Protein AF-0000000072262956 (afdb_homodimer)

Organism: Brucella abortus (strain 2308) (NCBI:txid359391)

pLDDT: mean 89.91, std 13.5, range [36.88, 98.94]

Foldseek 3Di:
DQAQEKEKEWEDDLQDLLQLLLLLQQVVLVVVVVSHHYQYHYAYADPDQPADLAFDFPVVVCCVPPNPDCPVVVVVVVSCVSCVVRPDHFDPVLAGGDHNCLLVVVLLVVLVVADGCSSVQLSNLSNCCCGVVNHHNSDQVSSLVSCVVSPHDSVVSSVVSVDCPCSVVNVVRNVVVPPPPLPADGWIQMRVQDIDHTSDGSVVSNVVNVCSSPDDPPPDDDDD/DQAQEKEKEWED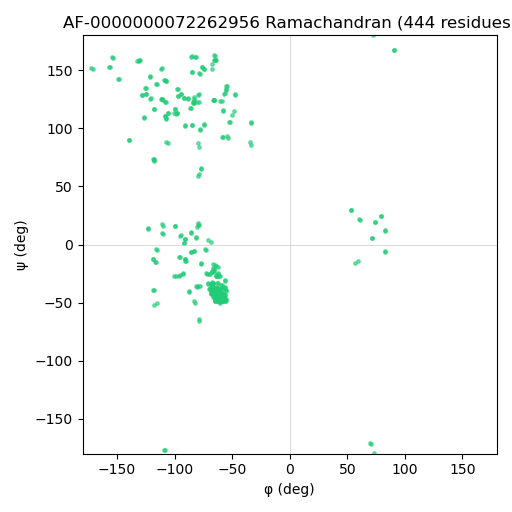DLQDLQQLLLLLQQVVLVVVRVSHHYHYHYAYADPDQPADLAFDFPVVVCCVPPNPDCPVVVVVVVSCVSCVVRPDHFDVVLAGGDHNCLLVVVLLVVLVVADGCSSVQLSNLSNCCCGVVNHHNSDQVSSLVSCVVSPHDSVVSSVVSVDCPCSVVNVVRNVVVPPPPLPADGWIQMRVQDIDHTSDGSVVSNVVNVCSSPDDPPPDDDDD

Structure (mmCIF, N/CA/C/O backbone):
data_AF-0000000072262956-model_v1
#
loop_
_entity.id
_entity.type
_entity.pdbx_description
1 polymer 'DSBA oxidoreductase'
#
loop_
_atom_site.group_PDB
_atom_site.id
_atom_site.type_symbol
_atom_site.label_atom_id
_atom_site.label_alt_id
_atom_site.label_comp_id
_atom_site.label_asym_id
_atom_site.label_entity_id
_atom_site.label_seq_id
_atom_site.pdbx_PDB_ins_code
_atom_site.Cartn_x
_atom_site.Cartn_y
_atom_site.Cartn_z
_atom_site.occupancy
_atom_site.B_iso_or_equiv
_atom_site.auth_seq_id
_atom_site.auth_comp_id
_atom_site.auth_asym_id
_atom_site.auth_atom_id
_atom_site.pdbx_PDB_model_num
ATOM 1 N N . MET A 1 1 ? 22.938 1.617 23.469 1 37.75 1 MET A N 1
ATOM 2 C CA . MET A 1 1 ? 22.297 0.592 22.641 1 37.75 1 MET A CA 1
ATOM 3 C C . MET A 1 1 ? 21.844 1.165 21.312 1 37.75 1 MET A C 1
ATOM 5 O O . MET A 1 1 ? 21.203 2.215 21.25 1 37.75 1 MET A O 1
ATOM 9 N N . THR A 1 2 ? 22.578 1.12 20.312 1 51.97 2 THR A N 1
ATOM 10 C CA . THR A 1 2 ? 22.516 1.853 19.047 1 51.97 2 THR A CA 1
ATOM 11 C C . THR A 1 2 ? 21.125 1.696 18.406 1 51.97 2 THR A C 1
ATOM 13 O O . THR A 1 2 ? 20.672 0.576 18.188 1 51.97 2 THR A O 1
ATOM 16 N N . GLY A 1 3 ? 20.141 2.572 18.641 1 66.06 3 GLY A N 1
ATOM 17 C CA . GLY A 1 3 ? 18.734 2.527 18.266 1 66.06 3 GLY A CA 1
ATOM 18 C C . GLY A 1 3 ? 18.516 2.152 16.812 1 66.06 3 GLY A C 1
ATOM 19 O O . GLY A 1 3 ? 19.391 2.381 15.969 1 66.06 3 GLY A O 1
ATOM 20 N N . LYS A 1 4 ? 17.656 1.151 16.484 1 83.88 4 LYS A N 1
ATOM 21 C CA . LYS A 1 4 ? 17.297 0.758 15.117 1 83.88 4 LYS A CA 1
ATOM 22 C C . LYS A 1 4 ? 16.703 1.932 14.344 1 83.88 4 LYS A C 1
ATOM 24 O O . LYS A 1 4 ? 15.812 2.617 14.836 1 83.88 4 LYS A O 1
ATOM 29 N N . LYS A 1 5 ? 17.453 2.316 13.312 1 90.81 5 LYS A N 1
ATOM 30 C CA . LYS A 1 5 ? 16.969 3.42 12.484 1 90.81 5 LYS A CA 1
ATOM 31 C C . LYS A 1 5 ? 15.984 2.934 11.43 1 90.81 5 LYS A C 1
ATOM 33 O O . LYS A 1 5 ? 16.219 1.926 10.766 1 90.81 5 LYS A O 1
ATOM 38 N N . ILE A 1 6 ? 14.805 3.629 11.445 1 92.38 6 ILE A N 1
ATOM 39 C CA . ILE A 1 6 ? 13.82 3.281 10.422 1 92.38 6 ILE A CA 1
ATOM 40 C C . ILE A 1 6 ? 13.289 4.551 9.766 1 92.38 6 ILE A C 1
ATOM 42 O O . ILE A 1 6 ? 13.438 5.648 10.305 1 92.38 6 ILE A O 1
ATOM 46 N N . THR A 1 7 ? 12.766 4.398 8.578 1 93.44 7 THR A N 1
ATOM 47 C CA . THR A 1 7 ? 12.055 5.473 7.887 1 93.44 7 THR A CA 1
ATOM 48 C C 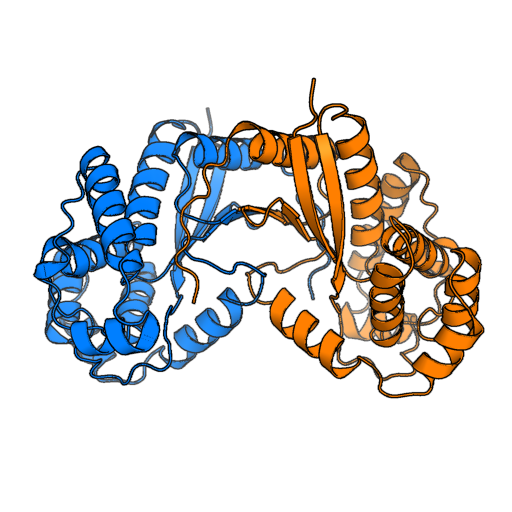. THR A 1 7 ? 10.555 5.211 7.871 1 93.44 7 THR A C 1
ATOM 50 O O . THR A 1 7 ? 10.117 4.07 7.695 1 93.44 7 THR A O 1
ATOM 53 N N . ILE A 1 8 ? 9.812 6.238 8.055 1 93.81 8 ILE A N 1
ATOM 54 C CA . ILE A 1 8 ? 8.359 6.156 7.953 1 93.81 8 ILE A CA 1
ATOM 55 C C . ILE A 1 8 ? 7.848 7.207 6.973 1 93.81 8 ILE A C 1
ATOM 57 O O . ILE A 1 8 ? 7.922 8.406 7.242 1 93.81 8 ILE A O 1
ATOM 61 N N . ASP A 1 9 ? 7.395 6.77 5.852 1 93.12 9 ASP A N 1
ATOM 62 C CA . ASP A 1 9 ? 6.672 7.652 4.945 1 93.12 9 ASP A CA 1
ATOM 63 C C . ASP A 1 9 ? 5.195 7.754 5.332 1 93.12 9 ASP A C 1
ATOM 65 O O . ASP A 1 9 ? 4.512 6.734 5.445 1 93.12 9 ASP A O 1
ATOM 69 N N . VAL A 1 10 ? 4.758 8.914 5.566 1 93.88 10 VAL A N 1
ATOM 70 C CA . VAL A 1 10 ? 3.365 9.148 5.934 1 93.88 10 VAL A CA 1
ATOM 71 C C . VAL A 1 10 ? 2.623 9.797 4.77 1 93.88 10 VAL A C 1
ATOM 73 O O . VAL A 1 10 ? 2.84 10.977 4.469 1 93.88 10 VAL A O 1
ATOM 76 N N . VAL A 1 11 ? 1.771 9.031 4.152 1 91.75 11 VAL A N 1
ATOM 77 C CA . VAL A 1 11 ? 0.912 9.57 3.1 1 91.75 11 VAL A CA 1
ATOM 78 C C . VAL A 1 11 ? -0.321 10.219 3.723 1 91.75 11 VAL A C 1
ATOM 80 O O . VAL A 1 11 ? -1.065 9.578 4.461 1 91.75 11 VAL A O 1
ATOM 83 N N . SER A 1 12 ? -0.474 11.461 3.426 1 93.56 12 SER A N 1
ATOM 84 C CA . SER A 1 12 ? -1.473 12.211 4.18 1 93.56 12 SER A CA 1
ATOM 85 C C . SER A 1 12 ? -1.956 13.422 3.395 1 93.56 12 SER A C 1
ATOM 87 O O . SER A 1 12 ? -1.268 13.898 2.488 1 93.56 12 SER A O 1
ATOM 89 N N . ASP A 1 13 ? -3.172 13.836 3.656 1 95.5 13 ASP A N 1
ATOM 90 C CA . ASP A 1 13 ? -3.695 15.133 3.256 1 95.5 13 ASP A CA 1
ATOM 91 C C . ASP A 1 13 ? -4.016 16 4.477 1 95.5 13 ASP A C 1
ATOM 93 O O . ASP A 1 13 ? -4.609 15.516 5.441 1 95.5 13 ASP A O 1
ATOM 97 N N . VAL A 1 14 ? -3.684 17.25 4.402 1 98.12 14 VAL A N 1
ATOM 98 C CA . VAL A 1 14 ? -3.795 18.109 5.57 1 98.12 14 VAL A CA 1
ATOM 99 C C . VAL A 1 14 ? -5.238 18.578 5.73 1 98.12 14 VAL A C 1
ATOM 101 O O . VAL A 1 14 ? -5.551 19.344 6.648 1 98.12 14 VAL A O 1
ATOM 104 N N . VAL A 1 15 ? -6.184 18.094 4.914 1 97.12 15 VAL A N 1
ATOM 105 C CA . VAL A 1 15 ? -7.602 18.359 5.117 1 97.12 15 VAL A CA 1
ATOM 106 C C . VAL A 1 15 ? -8.32 17.094 5.566 1 97.12 15 VAL A C 1
ATOM 108 O O . VAL A 1 15 ? -9.555 17.047 5.609 1 97.12 15 VAL A O 1
ATOM 111 N N . CYS A 1 16 ? -7.625 16.125 5.855 1 95.88 16 CYS A N 1
ATOM 112 C CA . CYS A 1 16 ? -8.164 14.891 6.414 1 95.88 16 CYS A CA 1
ATOM 113 C C . CYS A 1 16 ? -8.008 14.867 7.93 1 95.88 16 CYS A C 1
ATOM 115 O O . CYS A 1 16 ? -6.902 14.734 8.445 1 95.88 16 CYS A O 1
ATOM 117 N N . PRO A 1 17 ? -9.062 14.914 8.617 1 96.19 17 PRO A N 1
ATOM 118 C CA . PRO A 1 17 ? -8.945 14.984 10.07 1 96.19 17 PRO A CA 1
ATOM 119 C C . PRO A 1 17 ? -8.422 13.688 10.68 1 96.19 17 PRO A C 1
ATOM 121 O O . PRO A 1 17 ? -7.805 13.711 11.75 1 96.19 17 PRO A O 1
ATOM 124 N N . TRP A 1 18 ? -8.625 12.602 10.023 1 94.06 18 TRP A N 1
ATOM 125 C CA . TRP A 1 18 ? -8.055 11.336 10.484 1 94.06 18 TRP A CA 1
ATOM 126 C C . TRP A 1 18 ? -6.531 11.359 10.383 1 94.06 18 TRP A C 1
ATOM 128 O O . TRP A 1 18 ? -5.844 10.742 11.195 1 94.06 18 TRP A O 1
ATOM 138 N N . CYS A 1 19 ? -6.059 12.039 9.414 1 96.5 19 CYS A N 1
ATOM 139 C CA . CYS A 1 19 ? -4.613 12.18 9.266 1 96.5 19 CYS A CA 1
ATOM 140 C C . CYS A 1 19 ? -4.023 12.984 10.422 1 96.5 19 CYS A C 1
ATOM 142 O O . CYS A 1 19 ? -2.914 12.711 10.875 1 96.5 19 CYS A O 1
ATOM 144 N N . PHE A 1 20 ? -4.73 14.016 10.891 1 98.38 20 PHE A N 1
ATOM 145 C CA . PHE A 1 20 ? -4.297 14.758 12.062 1 98.38 20 PHE A CA 1
ATOM 146 C C . PHE A 1 20 ? -4.188 13.844 13.273 1 98.38 20 PHE A C 1
ATOM 148 O O . PHE A 1 20 ? -3.156 13.812 13.953 1 98.38 20 PHE A O 1
ATOM 155 N N . LEU A 1 21 ? -5.254 13.086 13.453 1 97.25 21 LEU A N 1
ATOM 156 C CA . LEU A 1 21 ? -5.246 12.117 14.539 1 97.25 21 LEU A CA 1
ATOM 157 C C . LEU A 1 21 ? -4.113 11.109 14.367 1 97.25 21 LEU A C 1
ATOM 159 O O . LEU A 1 21 ? -3.418 10.781 15.328 1 97.25 21 LEU A O 1
ATOM 163 N N . GLY A 1 22 ? -3.936 10.648 13.125 1 96.94 22 GLY A N 1
ATOM 164 C CA . GLY A 1 22 ? -2.869 9.711 12.82 1 96.94 22 GLY A CA 1
ATOM 165 C C . GLY A 1 22 ? -1.491 10.234 13.172 1 96.94 22 GLY A C 1
ATOM 166 O O . GLY A 1 22 ? -0.644 9.492 13.672 1 96.94 22 GLY A O 1
ATOM 167 N N . ARG A 1 23 ? -1.234 11.492 12.867 1 98.25 23 ARG A N 1
ATOM 168 C CA . ARG A 1 23 ? 0.04 12.109 13.227 1 98.25 23 ARG A CA 1
ATOM 169 C C . ARG A 1 23 ? 0.282 12.023 14.727 1 98.25 23 ARG A C 1
ATOM 171 O O . ARG A 1 23 ? 1.363 11.625 15.172 1 98.25 23 ARG A O 1
ATOM 178 N N . LYS A 1 24 ? -0.729 12.383 15.555 1 98.5 24 LYS A N 1
ATOM 179 C CA . LYS A 1 24 ? -0.593 12.359 17 1 98.5 24 LYS A CA 1
ATOM 180 C C . LYS A 1 24 ? -0.407 10.93 17.516 1 98.5 24 LYS A C 1
ATOM 182 O O . LYS A 1 24 ? 0.382 10.688 18.438 1 98.5 24 LYS A O 1
ATOM 187 N N . ARG A 1 25 ? -1.084 10.039 16.906 1 97.19 25 ARG A N 1
ATOM 188 C CA . ARG A 1 25 ? -0.968 8.641 17.312 1 97.19 25 ARG A CA 1
ATOM 189 C C . ARG A 1 25 ? 0.398 8.078 16.938 1 97.19 25 ARG A C 1
ATOM 191 O O . ARG A 1 25 ? 0.963 7.27 17.688 1 97.19 25 ARG A O 1
ATOM 198 N N . LEU A 1 26 ? 0.895 8.477 15.789 1 97.69 26 LEU A N 1
ATOM 199 C CA . LEU A 1 26 ? 2.256 8.102 15.43 1 97.69 26 LEU A CA 1
ATOM 200 C C . LEU A 1 26 ? 3.258 8.641 16.438 1 97.69 26 LEU A C 1
ATOM 202 O O . LEU A 1 26 ? 4.168 7.918 16.859 1 97.69 26 LEU A O 1
ATOM 206 N N . GLU A 1 27 ? 3.08 9.93 16.828 1 97.88 27 GLU A N 1
ATOM 207 C CA . GLU A 1 27 ? 3.939 10.523 17.844 1 97.88 27 GLU A CA 1
ATOM 208 C C . GLU A 1 27 ? 3.914 9.711 19.125 1 97.88 27 GLU A C 1
ATOM 210 O O . GLU A 1 27 ? 4.965 9.438 19.719 1 97.88 27 GLU A O 1
ATOM 215 N N . ALA A 1 28 ? 2.73 9.352 19.562 1 97.88 28 ALA A N 1
ATOM 216 C CA . ALA A 1 28 ? 2.572 8.555 20.781 1 97.88 28 ALA A CA 1
ATOM 217 C C . ALA A 1 28 ? 3.242 7.191 20.625 1 97.88 28 ALA A C 1
ATOM 219 O O . ALA A 1 28 ? 3.885 6.707 21.562 1 97.88 28 ALA A O 1
ATOM 220 N N . ALA A 1 29 ? 3.035 6.52 19.484 1 97.25 29 ALA A N 1
ATOM 221 C CA . ALA A 1 29 ? 3.658 5.227 19.219 1 97.25 29 ALA A CA 1
ATOM 222 C C . ALA A 1 29 ? 5.176 5.316 19.328 1 97.25 29 ALA A C 1
ATOM 224 O O . ALA A 1 29 ? 5.809 4.496 20 1 97.25 29 ALA A O 1
ATOM 225 N N . LEU A 1 30 ? 5.723 6.309 18.719 1 96.94 30 LEU A N 1
ATOM 226 C CA . LEU A 1 30 ? 7.172 6.469 18.688 1 96.94 30 LEU A CA 1
ATOM 227 C C . LEU A 1 30 ? 7.711 6.766 20.094 1 96.94 30 LEU A C 1
ATOM 229 O O . LEU A 1 30 ? 8.805 6.328 20.438 1 96.94 30 LEU A O 1
ATOM 233 N N . ALA A 1 31 ? 6.969 7.531 20.891 1 97 31 ALA A N 1
ATOM 234 C CA . ALA A 1 31 ? 7.355 7.836 22.266 1 97 31 ALA A CA 1
ATOM 235 C C . ALA A 1 31 ? 7.461 6.566 23.094 1 97 31 ALA A C 1
ATOM 237 O O . ALA A 1 31 ? 8.242 6.504 24.047 1 97 31 ALA A O 1
ATOM 238 N N . SER A 1 32 ? 6.758 5.547 22.766 1 96.56 32 SER A N 1
ATOM 239 C CA . SER A 1 32 ? 6.758 4.289 23.516 1 96.56 32 SER A CA 1
ATOM 240 C C . SER A 1 32 ? 7.895 3.383 23.062 1 96.56 32 SER A C 1
ATOM 242 O O . SER A 1 32 ? 8.102 2.309 23.625 1 96.56 32 SER A O 1
ATOM 244 N N . LEU A 1 33 ? 8.602 3.805 22 1 95.56 33 LEU A N 1
ATOM 245 C CA . LEU A 1 33 ? 9.703 3.027 21.453 1 95.56 33 LEU A CA 1
ATOM 246 C C . LEU A 1 33 ? 11.016 3.799 21.547 1 95.56 33 LEU A C 1
ATOM 248 O O . LEU A 1 33 ? 11.609 4.152 20.531 1 95.56 33 LEU A O 1
ATOM 252 N N . PRO A 1 34 ? 11.586 3.951 22.688 1 92.5 34 PRO A N 1
ATOM 253 C CA . PRO A 1 34 ? 12.766 4.789 22.875 1 92.5 34 PRO A CA 1
ATOM 254 C C . PRO A 1 34 ? 14 4.246 22.156 1 92.5 34 PRO A C 1
ATOM 256 O O . PRO A 1 34 ? 14.938 4.996 21.875 1 92.5 34 PRO A O 1
ATOM 259 N N . ASP A 1 35 ? 13.992 2.984 21.766 1 92.25 35 ASP A N 1
ATOM 260 C CA . ASP A 1 35 ? 15.148 2.367 21.125 1 92.25 35 ASP A CA 1
ATOM 261 C C . ASP A 1 35 ? 15.062 2.496 19.609 1 92.25 35 ASP A C 1
ATOM 263 O O . ASP A 1 35 ? 15.93 1.995 18.875 1 92.25 35 ASP A O 1
ATOM 267 N N . VAL A 1 36 ? 14.023 3.143 19.141 1 93.25 36 VAL A N 1
ATOM 268 C CA . VAL A 1 36 ? 13.836 3.289 17.703 1 93.25 36 VAL A CA 1
ATOM 269 C C . VAL A 1 36 ? 14.016 4.75 17.297 1 93.25 36 VAL A C 1
ATOM 271 O O . VAL A 1 36 ? 13.422 5.645 17.891 1 93.25 36 VAL A O 1
ATOM 274 N N . GLU A 1 37 ? 14.875 4.957 16.391 1 93.38 37 GLU A N 1
ATOM 275 C CA . GLU A 1 37 ? 15.023 6.262 15.758 1 93.38 37 GLU A CA 1
ATOM 276 C C . GLU A 1 37 ? 14.328 6.297 14.406 1 93.38 37 GLU A C 1
ATOM 278 O O . GLU A 1 37 ? 14.773 5.641 13.453 1 93.38 37 GLU A O 1
ATOM 283 N N . ALA A 1 38 ? 13.32 7.066 14.32 1 94.31 38 ALA A N 1
ATOM 284 C CA . ALA A 1 38 ? 12.523 7.082 13.094 1 94.31 38 ALA A CA 1
ATOM 285 C C . ALA A 1 38 ? 12.688 8.406 12.344 1 94.31 38 ALA A C 1
ATOM 287 O O . ALA A 1 38 ? 12.586 9.477 12.945 1 94.31 38 ALA A O 1
ATOM 288 N N . GLU A 1 39 ? 13.062 8.312 11.133 1 95.44 39 GLU A N 1
ATOM 289 C CA . GLU A 1 39 ? 12.953 9.445 10.219 1 95.44 39 GLU A CA 1
ATOM 290 C C . GLU A 1 39 ? 11.57 9.492 9.562 1 95.44 39 GLU A C 1
ATOM 292 O O . GLU A 1 39 ? 11.195 8.586 8.82 1 95.44 39 GLU A O 1
ATOM 297 N N . ILE A 1 40 ? 10.859 10.531 9.82 1 96.94 40 ILE A N 1
ATOM 298 C CA . ILE A 1 40 ? 9.516 10.672 9.281 1 96.94 40 ILE A CA 1
ATOM 299 C C . ILE A 1 40 ? 9.547 11.523 8.016 1 96.94 40 ILE A C 1
ATOM 301 O O . ILE A 1 40 ? 10.109 12.625 8.008 1 96.94 40 ILE A O 1
ATOM 305 N N . ARG A 1 41 ? 8.984 11.023 6.984 1 95.88 41 ARG A N 1
ATOM 306 C CA . ARG A 1 41 ? 8.844 11.742 5.727 1 95.88 41 ARG A CA 1
ATOM 307 C C . ARG A 1 41 ? 7.375 11.875 5.332 1 95.88 41 ARG A C 1
ATOM 309 O O . ARG A 1 41 ? 6.668 10.867 5.219 1 95.88 41 ARG A O 1
ATOM 316 N N . TRP A 1 42 ? 6.973 13.016 5.117 1 96 42 TRP A N 1
ATOM 317 C CA . TRP A 1 42 ? 5.586 13.242 4.727 1 96 42 TRP A CA 1
ATOM 318 C C . TRP A 1 42 ? 5.438 13.234 3.211 1 96 42 TRP A C 1
ATOM 320 O O . TRP A 1 42 ? 6.168 13.93 2.504 1 96 42 TRP A O 1
ATOM 330 N N . ARG A 1 43 ? 4.527 12.398 2.76 1 93.75 43 ARG A N 1
ATOM 331 C CA . ARG A 1 43 ? 4.223 12.25 1.341 1 93.75 43 ARG A CA 1
ATOM 332 C C . ARG A 1 43 ? 2.854 12.844 1.015 1 93.75 43 ARG A C 1
ATOM 334 O O . ARG A 1 43 ? 1.898 12.664 1.772 1 93.75 43 ARG A O 1
ATOM 341 N N . PRO A 1 44 ? 2.754 13.492 -0.138 1 93.94 44 PRO A N 1
ATOM 342 C CA . PRO A 1 44 ? 1.511 14.203 -0.449 1 93.94 44 PRO A CA 1
ATOM 343 C C . PRO A 1 44 ? 0.401 13.266 -0.928 1 93.94 44 PRO A C 1
ATOM 345 O O . PRO A 1 44 ? 0.676 12.266 -1.592 1 93.94 44 PRO A O 1
ATOM 348 N N . PHE A 1 45 ? -0.762 13.633 -0.604 1 91.69 45 PHE A N 1
ATOM 349 C CA . PHE A 1 45 ? -2.018 13.055 -1.075 1 91.69 45 PHE A CA 1
ATOM 350 C C . PHE A 1 45 ? -3.109 14.117 -1.132 1 91.69 45 PHE A C 1
ATOM 352 O O . PHE A 1 45 ? -3.168 15 -0.276 1 91.69 45 PHE A O 1
ATOM 359 N N . GLN A 1 46 ? -3.926 13.992 -2.158 1 92.69 46 GLN A N 1
ATOM 360 C CA . GLN A 1 46 ? -5.109 14.844 -2.201 1 92.69 46 GLN A CA 1
ATOM 361 C C . GLN A 1 46 ? -6.387 14.016 -2.172 1 92.69 46 GLN A C 1
ATOM 363 O O . GLN A 1 46 ? -6.66 13.242 -3.096 1 92.69 46 GLN A O 1
ATOM 368 N N . LEU A 1 47 ? -7.129 14.211 -1.144 1 90.38 47 LEU A N 1
ATOM 369 C CA . LEU A 1 47 ? -8.438 13.555 -1.076 1 90.38 47 LEU A CA 1
ATOM 370 C C . LEU A 1 47 ? -9.297 13.945 -2.273 1 90.38 47 LEU A C 1
ATOM 372 O O . LEU A 1 47 ? -10.055 13.117 -2.789 1 90.38 47 LEU A O 1
ATOM 376 N N . ASP A 1 48 ? -9.188 15.195 -2.709 1 91.12 48 ASP A N 1
ATOM 377 C CA . ASP A 1 48 ? -9.93 15.672 -3.871 1 91.12 48 ASP A CA 1
ATOM 378 C C . ASP A 1 48 ? -9.062 16.578 -4.738 1 91.12 48 ASP A C 1
ATOM 380 O O . ASP A 1 48 ? -9.07 17.812 -4.562 1 91.12 48 ASP A O 1
ATOM 384 N N . PRO A 1 49 ? -8.375 15.984 -5.668 1 91.69 49 PRO A N 1
ATOM 385 C CA . PRO A 1 49 ? -7.508 16.781 -6.531 1 91.69 49 PRO A CA 1
ATOM 386 C C . PRO A 1 49 ? -8.281 17.625 -7.547 1 91.69 49 PRO A C 1
ATOM 388 O O . PRO A 1 49 ? -7.699 18.453 -8.234 1 91.69 49 PRO A O 1
ATOM 391 N N . THR A 1 50 ? -9.562 17.469 -7.578 1 92.5 50 THR A N 1
ATOM 392 C CA . THR A 1 50 ? -10.359 18.141 -8.594 1 92.5 50 THR A CA 1
ATOM 393 C C . THR A 1 50 ? -10.836 19.5 -8.086 1 92.5 50 THR A C 1
ATOM 395 O O . THR A 1 50 ? -11.367 20.297 -8.859 1 92.5 50 THR A O 1
ATOM 398 N N . LEU A 1 51 ? -10.703 19.766 -6.82 1 96.31 51 LEU A N 1
ATOM 399 C CA . LEU A 1 51 ? -11.07 21.078 -6.297 1 96.31 51 LEU A CA 1
ATOM 400 C C . LEU A 1 51 ? -10.336 22.188 -7.047 1 96.31 51 LEU A C 1
ATOM 402 O O . LEU A 1 51 ? -9.141 22.062 -7.324 1 96.31 51 LEU A O 1
ATOM 406 N N . PRO A 1 52 ? -11.047 23.25 -7.387 1 96.44 52 PRO A N 1
ATOM 407 C CA . PRO A 1 52 ? -10.352 24.359 -8.031 1 96.44 52 PRO A CA 1
ATOM 408 C C . PRO A 1 52 ? -9.336 25.031 -7.109 1 96.44 52 PRO A C 1
ATOM 410 O O . PRO A 1 52 ? -9.398 24.875 -5.887 1 96.44 52 PRO A O 1
ATOM 413 N N . PRO A 1 53 ? -8.398 25.812 -7.66 1 94.94 53 PRO A N 1
ATOM 414 C CA . PRO A 1 53 ? -7.324 26.422 -6.863 1 94.94 53 PRO A CA 1
ATOM 415 C C . PRO A 1 53 ? -7.852 27.281 -5.715 1 94.94 53 PRO A C 1
ATOM 417 O O . PRO A 1 53 ? -7.246 27.312 -4.641 1 94.94 53 PRO A O 1
ATOM 420 N N . HIS A 1 54 ? -9 27.875 -5.934 1 95.5 54 HIS A N 1
ATOM 421 C CA . HIS A 1 54 ? -9.539 28.766 -4.906 1 95.5 54 HIS A CA 1
ATOM 422 C C . HIS A 1 54 ? -10.438 28 -3.941 1 95.5 54 HIS A C 1
ATOM 424 O O . HIS A 1 54 ? -11.016 28.578 -3.027 1 95.5 54 HIS A O 1
ATOM 430 N N . GLY A 1 55 ? -10.57 26.703 -4.043 1 97.38 55 GLY A N 1
ATOM 431 C CA . GLY A 1 55 ? -11.383 25.875 -3.18 1 97.38 55 GLY A CA 1
ATOM 432 C C . GLY A 1 55 ? -12.875 26.078 -3.383 1 97.38 55 GLY A C 1
ATOM 433 O O . GLY A 1 55 ? -13.297 26.594 -4.422 1 97.38 55 GLY A O 1
ATOM 434 N N . LYS A 1 56 ? -13.609 25.5 -2.533 1 97.12 56 LYS A N 1
ATOM 435 C CA . LYS A 1 56 ? -15.062 25.609 -2.51 1 97.12 56 LYS A CA 1
ATOM 436 C C . LYS A 1 56 ? -15.562 25.938 -1.105 1 97.12 56 LYS A C 1
ATOM 438 O O . LYS A 1 56 ? -14.836 25.766 -0.125 1 97.12 56 LYS A O 1
ATOM 443 N N . ASP A 1 57 ? -16.75 26.484 -1.15 1 97 57 ASP A N 1
ATOM 444 C CA . ASP A 1 57 ? -17.438 26.594 0.131 1 97 57 ASP A CA 1
ATOM 445 C C . ASP A 1 57 ? -17.578 25.234 0.802 1 97 57 ASP A C 1
ATOM 447 O O . ASP A 1 57 ? -18 24.266 0.17 1 97 57 ASP A O 1
ATOM 451 N N . ARG A 1 58 ? -17.172 25.188 2.09 1 94.81 58 ARG A N 1
ATOM 452 C CA . ARG A 1 58 ? -17.062 23.906 2.787 1 94.81 58 ARG A CA 1
ATOM 453 C C . ARG A 1 58 ? -18.422 23.203 2.842 1 94.81 58 ARG A C 1
ATOM 455 O O . ARG A 1 58 ? -18.5 22 2.562 1 94.81 58 ARG A O 1
ATOM 462 N N . GLN A 1 59 ? -19.453 23.922 3.24 1 90.06 59 GLN A N 1
ATOM 463 C CA . GLN A 1 59 ? -20.766 23.312 3.371 1 90.06 59 GLN A CA 1
ATOM 464 C C . GLN A 1 59 ? -21.266 22.781 2.031 1 90.06 59 GLN A C 1
ATOM 466 O O . GLN A 1 59 ? -21.812 21.672 1.961 1 90.06 59 GLN A O 1
ATOM 471 N N . THR A 1 60 ? -21.078 23.562 0.998 1 91.75 60 THR A N 1
ATOM 472 C CA . THR A 1 60 ? -21.453 23.141 -0.349 1 91.75 60 THR A CA 1
ATOM 473 C C . THR A 1 60 ? -20.656 21.891 -0.76 1 91.75 60 THR A C 1
ATOM 475 O O . THR A 1 60 ? -21.234 20.938 -1.292 1 91.75 60 THR A O 1
ATOM 478 N N . TYR A 1 61 ? -19.406 21.922 -0.457 1 93.06 61 TYR A N 1
ATOM 479 C CA . TYR A 1 61 ? -18.516 20.812 -0.8 1 93.06 61 TYR A CA 1
ATOM 480 C C . TYR A 1 61 ? -18.953 19.531 -0.112 1 93.06 61 TYR A C 1
ATOM 482 O O . TYR A 1 61 ? -19.062 18.484 -0.752 1 93.06 61 TYR A O 1
ATOM 490 N N . LEU A 1 62 ? -19.203 19.562 1.21 1 88.25 62 LEU A N 1
ATOM 491 C CA . LEU A 1 62 ? -19.578 18.391 1.984 1 88.25 62 LEU A CA 1
ATOM 492 C C . LEU A 1 62 ? -20.906 17.828 1.491 1 88.25 62 LEU A C 1
ATOM 494 O O . LEU A 1 62 ? -21.062 16.609 1.368 1 88.25 62 LEU A O 1
ATOM 498 N N . ARG A 1 63 ? -21.797 18.734 1.192 1 86.62 63 ARG A N 1
ATOM 499 C CA . ARG A 1 63 ? -23.109 18.312 0.687 1 86.62 63 ARG A CA 1
ATOM 500 C C . ARG A 1 63 ? -22.969 17.578 -0.645 1 86.62 63 ARG A C 1
ATOM 502 O O . ARG A 1 63 ? -23.625 16.562 -0.875 1 86.62 63 ARG A O 1
ATOM 509 N N . GLU A 1 64 ? -22.156 18.078 -1.517 1 87.75 64 GLU A N 1
ATOM 510 C CA . GLU A 1 64 ? -21.953 17.484 -2.836 1 87.75 64 GLU A CA 1
ATOM 511 C C . GLU A 1 64 ? -21.266 16.125 -2.73 1 87.75 64 GLU A C 1
ATOM 513 O O . GLU A 1 64 ? -21.594 15.203 -3.484 1 87.75 64 GLU A O 1
ATOM 518 N N . LYS A 1 65 ? -20.375 16 -1.818 1 85.06 65 LYS A N 1
ATOM 519 C CA . LYS A 1 65 ? -19.547 14.805 -1.738 1 85.06 65 LYS A CA 1
ATOM 520 C C . LYS A 1 65 ? -20.219 13.719 -0.898 1 85.06 65 LYS A C 1
ATOM 522 O O . LYS A 1 65 ? -20.109 12.531 -1.209 1 85.06 65 LYS A O 1
ATOM 527 N N . PHE A 1 66 ? -20.812 14.109 0.175 1 80.88 66 PHE A N 1
ATOM 528 C CA . PHE A 1 66 ? -21.281 13.125 1.143 1 80.88 66 PHE A CA 1
ATOM 529 C C . PHE A 1 66 ? -22.797 13.148 1.25 1 80.88 66 PHE A C 1
ATOM 531 O O . PHE A 1 66 ? -23.406 12.242 1.84 1 80.88 66 PHE A O 1
ATOM 538 N N . GLY A 1 67 ? -23.422 14.039 0.586 1 78.06 67 GLY A N 1
ATOM 539 C CA . GLY A 1 67 ? -24.859 14.195 0.729 1 78.06 67 GLY A CA 1
ATOM 540 C C . GLY A 1 67 ? -25.25 14.836 2.045 1 78.06 67 GLY A C 1
ATOM 541 O O . GLY A 1 67 ? -24.453 15.508 2.688 1 78.06 67 GLY A O 1
ATOM 542 N N . THR A 1 68 ? -26.609 15.039 2.342 1 67.69 68 THR A N 1
ATOM 543 C CA . THR A 1 68 ? -27.141 15.68 3.535 1 67.69 68 THR A CA 1
ATOM 544 C C . THR A 1 68 ? -27.172 14.703 4.707 1 67.69 68 THR A C 1
ATOM 546 O O . THR A 1 68 ? -27.656 15.055 5.793 1 67.69 68 THR A O 1
ATOM 549 N N . GLY A 1 69 ? -26.5 13.703 4.539 1 63.09 69 GLY A N 1
ATOM 550 C CA . GLY A 1 69 ? -26.703 12.641 5.508 1 63.09 69 GLY A CA 1
ATOM 551 C C . GLY A 1 69 ? -25.875 12.805 6.766 1 63.09 69 GLY A C 1
ATOM 552 O O . GLY A 1 69 ? -24.969 13.641 6.812 1 63.09 69 GLY A O 1
ATOM 553 N N . SER A 1 70 ? -26.219 12.117 7.867 1 71.38 70 SER A N 1
ATOM 554 C CA . SER A 1 70 ? -25.812 12.016 9.266 1 71.38 70 SER A CA 1
ATOM 555 C C . SER A 1 70 ? -24.453 11.344 9.391 1 71.38 70 SER A C 1
ATOM 557 O O . SER A 1 70 ? -23.781 11.477 10.422 1 71.38 70 SER A O 1
ATOM 559 N N . LYS A 1 71 ? -23.812 11.023 8.328 1 77.94 71 LYS A N 1
ATOM 560 C CA . LYS A 1 71 ? -22.562 10.266 8.469 1 77.94 71 LYS A CA 1
ATOM 561 C C . LYS A 1 71 ? -21.391 11.188 8.797 1 77.94 71 LYS A C 1
ATOM 563 O O . LYS A 1 71 ? -20.547 10.844 9.617 1 77.94 71 LYS A O 1
ATOM 568 N N . ILE A 1 72 ? -21.391 12.383 8.242 1 82.69 72 ILE A N 1
ATOM 569 C CA . ILE A 1 72 ? -20.312 13.344 8.5 1 82.69 72 ILE A CA 1
ATOM 570 C C . ILE A 1 72 ? -20.391 13.82 9.945 1 82.69 72 ILE A C 1
ATOM 572 O O . ILE A 1 72 ? -19.359 13.969 10.609 1 82.69 72 ILE A O 1
ATOM 576 N N . ASP A 1 73 ? -21.531 13.977 10.398 1 86.25 73 ASP A N 1
ATOM 577 C CA . ASP A 1 73 ? -21.719 14.422 11.773 1 86.25 73 ASP A CA 1
ATOM 578 C C . ASP A 1 73 ? -21.234 13.367 12.766 1 86.25 73 ASP A C 1
ATOM 580 O O . ASP A 1 73 ? -20.594 13.695 13.766 1 86.25 73 ASP A O 1
ATOM 584 N N . ASP A 1 74 ? -21.578 12.18 12.438 1 86.81 74 ASP A N 1
ATOM 585 C CA . ASP A 1 74 ? -21.109 11.086 13.297 1 86.81 74 ASP A CA 1
ATOM 586 C C . ASP A 1 74 ? -19.594 10.992 13.297 1 86.81 74 ASP A C 1
ATOM 588 O O . ASP A 1 74 ? -18.969 10.805 14.352 1 86.81 74 ASP A O 1
ATOM 592 N N . SER A 1 75 ? -19.062 11.156 12.164 1 87.81 75 SER A N 1
ATOM 593 C CA . SER A 1 75 ? -17.609 11.117 12.055 1 87.81 75 SER A CA 1
ATOM 594 C C . SER A 1 75 ? -16.969 12.266 12.82 1 87.81 75 SER A C 1
ATOM 596 O O . SER A 1 75 ? -15.977 12.07 13.531 1 87.81 75 SER A O 1
ATOM 598 N N . HIS A 1 76 ? -17.562 13.438 12.703 1 92.38 76 HIS A N 1
ATOM 599 C CA . HIS A 1 76 ? -17.047 14.594 13.414 1 92.38 76 HIS A CA 1
ATOM 600 C C . HIS A 1 76 ? -17.125 14.398 14.93 1 92.38 76 HIS A C 1
ATOM 602 O O . HIS A 1 76 ? -16.203 14.773 15.656 1 92.38 76 HIS A O 1
ATOM 608 N N . ARG A 1 77 ? -18.203 13.836 15.367 1 92.5 77 ARG A N 1
ATOM 609 C CA . ARG A 1 77 ? -18.359 13.57 16.797 1 92.5 77 ARG A CA 1
ATOM 610 C C . ARG A 1 77 ? -17.297 12.594 17.281 1 92.5 77 ARG A C 1
ATOM 612 O O . ARG A 1 77 ? -16.672 12.82 18.328 1 92.5 77 ARG A O 1
ATOM 619 N N . GLN A 1 78 ? -17.141 11.57 16.547 1 92.94 78 GLN A N 1
ATOM 620 C CA . GLN A 1 78 ? -16.125 10.586 16.891 1 92.94 78 GLN A CA 1
ATOM 621 C C . GLN A 1 78 ? -14.734 11.211 16.922 1 92.94 78 GLN A C 1
ATOM 623 O O . GLN A 1 78 ? -13.961 10.992 17.859 1 92.94 78 GLN A O 1
ATOM 628 N N . LEU A 1 79 ? -14.461 12.016 15.953 1 95.25 79 LEU A N 1
ATOM 629 C CA . LEU A 1 79 ? -13.148 12.648 15.828 1 95.25 79 LEU A CA 1
ATOM 630 C C . LEU A 1 79 ? -12.914 13.633 16.969 1 95.25 79 LEU A C 1
ATOM 632 O O . LEU A 1 79 ? -11.797 13.734 17.484 1 95.25 79 LEU A O 1
ATOM 636 N N . ARG A 1 80 ? -13.93 14.344 17.344 1 96.88 80 ARG A N 1
ATOM 637 C CA . ARG A 1 80 ? -13.781 15.258 18.469 1 96.88 80 ARG A CA 1
ATOM 638 C C . ARG A 1 80 ? -13.406 14.508 19.75 1 96.88 80 ARG A C 1
ATOM 640 O O . ARG A 1 80 ? -12.477 14.906 20.453 1 96.88 80 ARG A O 1
ATOM 647 N N . ALA A 1 81 ? -14.086 13.414 19.969 1 95.75 81 ALA A N 1
ATOM 648 C CA . ALA A 1 81 ? -13.82 12.617 21.172 1 95.75 81 ALA A CA 1
ATOM 649 C C . ALA A 1 81 ? -12.406 12.031 21.125 1 95.75 81 ALA A C 1
ATOM 651 O O . ALA A 1 81 ? -11.656 12.148 22.094 1 95.75 81 ALA A O 1
ATOM 652 N N . LEU A 1 82 ? -12.031 11.461 20.047 1 95.38 82 LEU A N 1
ATOM 653 C CA . LEU A 1 82 ? -10.719 10.852 19.906 1 95.38 82 LEU A CA 1
ATOM 654 C C . LEU A 1 82 ? -9.617 11.914 19.953 1 95.38 82 LEU A C 1
ATOM 656 O O . LEU A 1 82 ? -8.57 11.695 20.547 1 95.38 82 LEU A O 1
ATOM 660 N N . GLY A 1 83 ? -9.914 13.047 19.25 1 97.31 83 GLY A N 1
ATOM 661 C CA . GLY A 1 83 ? -8.938 14.125 19.219 1 97.31 83 GLY A CA 1
ATOM 662 C C . GLY A 1 83 ? -8.609 14.664 20.594 1 97.31 83 GLY A C 1
ATOM 663 O O . GLY A 1 83 ? -7.445 14.953 20.891 1 97.31 83 GLY A O 1
ATOM 664 N N . GLU A 1 84 ? -9.586 14.742 21.422 1 97.25 84 GLU A N 1
ATOM 665 C CA . GLU A 1 84 ? -9.398 15.273 22.781 1 97.25 84 GLU A CA 1
ATOM 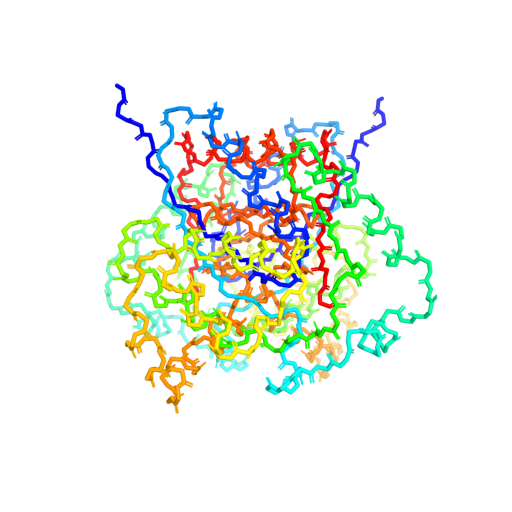666 C C . GLU A 1 84 ? -8.375 14.445 23.547 1 97.25 84 GLU A C 1
ATOM 668 O O . GLU A 1 84 ? -7.605 14.984 24.344 1 97.25 84 GLU A O 1
ATOM 673 N N . GLU A 1 85 ? -8.32 13.18 23.328 1 96.31 85 GLU A N 1
ATOM 674 C CA . GLU A 1 85 ? -7.379 12.289 24 1 96.31 85 GLU A CA 1
ATOM 675 C C . GLU A 1 85 ? -5.938 12.641 23.641 1 96.31 85 GLU A C 1
ATOM 677 O O . GLU A 1 85 ? -5.016 12.305 24.391 1 96.31 85 GLU A O 1
ATOM 682 N N . TYR A 1 86 ? -5.781 13.375 22.562 1 97.44 86 TYR A N 1
ATOM 683 C CA . TYR A 1 86 ? -4.434 13.656 22.078 1 97.44 86 TYR A CA 1
ATOM 684 C C . TYR A 1 86 ? -4.191 15.164 21.984 1 97.44 86 TYR A C 1
ATOM 686 O O . TYR A 1 86 ? -3.281 15.609 21.281 1 97.44 86 TYR A O 1
ATOM 694 N N . GLY A 1 87 ? -5.062 15.922 22.578 1 97.94 87 GLY A N 1
ATOM 695 C CA . GLY A 1 87 ? -4.875 17.359 22.672 1 97.94 87 GLY A CA 1
ATOM 696 C C . GLY A 1 87 ? -5.32 18.094 21.422 1 97.94 87 GLY A C 1
ATOM 697 O O . GLY A 1 87 ? -4.957 19.25 21.203 1 97.94 87 GLY A O 1
ATOM 698 N N . ILE A 1 88 ? -6.031 17.438 20.531 1 98.5 88 ILE A N 1
ATOM 699 C CA . ILE A 1 88 ? -6.602 18.094 19.359 1 98.5 88 ILE A CA 1
ATOM 700 C C . ILE A 1 88 ? -7.98 18.656 19.688 1 98.5 88 ILE A C 1
ATOM 702 O O . ILE A 1 88 ? -8.844 17.938 20.203 1 98.5 88 ILE A O 1
ATOM 706 N N . VAL A 1 89 ? -8.188 19.891 19.469 1 98.44 89 VAL A N 1
ATOM 707 C CA . VAL A 1 89 ? -9.5 20.5 19.625 1 98.44 89 VAL A CA 1
ATOM 708 C C . VAL A 1 89 ? -10.109 20.781 18.25 1 98.44 89 VAL A C 1
ATOM 710 O O . VAL A 1 89 ? -9.969 21.891 17.734 1 98.44 89 VAL A O 1
ATOM 713 N N . PHE A 1 90 ? -10.773 19.828 17.703 1 98.38 90 PHE A N 1
ATOM 714 C CA . PHE A 1 90 ? -11.398 19.984 16.391 1 98.38 90 PHE A CA 1
ATOM 715 C C . PHE A 1 90 ? -12.508 21.016 16.438 1 98.38 90 PHE A C 1
ATOM 717 O O . PHE A 1 90 ? -13.422 20.922 17.266 1 98.38 90 PHE A O 1
ATOM 724 N N . ASP A 1 91 ? -12.453 21.984 15.648 1 98.31 91 ASP A N 1
ATOM 725 C CA . ASP A 1 91 ? -13.523 22.953 15.453 1 98.31 91 ASP A CA 1
ATOM 726 C C . ASP A 1 91 ? -14.031 22.922 14.016 1 98.31 91 ASP A C 1
ATOM 728 O O . ASP A 1 91 ? -13.828 23.875 13.266 1 98.31 91 ASP A O 1
ATOM 732 N N . PHE A 1 92 ? -14.766 21.906 13.68 1 96.56 92 PHE A N 1
ATOM 733 C CA . PHE A 1 92 ? -15.258 21.688 12.328 1 96.56 92 PHE A CA 1
ATOM 734 C C . PHE A 1 92 ? -16.203 22.812 11.898 1 96.56 92 PHE A C 1
ATOM 736 O O . PHE A 1 92 ? -16.266 23.156 10.719 1 96.56 92 PHE A O 1
ATOM 743 N N . ASP A 1 93 ? -16.844 23.422 12.844 1 95.69 93 ASP A N 1
ATOM 744 C CA . ASP A 1 93 ? -17.812 24.484 12.555 1 95.69 93 ASP A CA 1
ATOM 745 C C . ASP A 1 93 ? -17.109 25.75 12.094 1 95.69 93 ASP A C 1
ATOM 747 O O . ASP A 1 93 ? -17.688 26.578 11.383 1 95.69 93 ASP A O 1
ATOM 751 N N . ALA A 1 94 ? -15.859 25.922 12.5 1 97.81 94 ALA A N 1
ATOM 752 C CA . ALA A 1 94 ? -15.094 27.125 12.141 1 97.81 94 ALA A CA 1
ATOM 753 C C . ALA A 1 94 ? -14.602 27.047 10.703 1 97.81 94 ALA A C 1
ATOM 755 O O . ALA A 1 94 ? -14.164 28.047 10.133 1 97.81 94 ALA A O 1
ATOM 756 N N . ILE A 1 95 ? -14.609 25.844 10.062 1 97.81 95 ILE A N 1
ATOM 757 C CA . ILE A 1 95 ? -14.07 25.656 8.727 1 97.81 95 ILE A CA 1
ATOM 758 C C . ILE A 1 95 ? -15.078 26.125 7.684 1 97.81 95 ILE A C 1
ATOM 760 O O . ILE A 1 95 ? -16.188 25.609 7.609 1 97.81 95 ILE A O 1
ATOM 764 N N . ILE A 1 96 ? -14.672 27.078 6.832 1 96.88 96 ILE A N 1
ATOM 765 C CA . ILE A 1 96 ? -15.625 27.672 5.902 1 96.88 96 ILE A CA 1
ATOM 766 C C . ILE A 1 96 ? -15.219 27.344 4.469 1 96.88 96 ILE A C 1
ATOM 768 O O . ILE A 1 96 ? -16.016 27.5 3.539 1 96.88 96 ILE A O 1
ATOM 772 N N . ARG A 1 97 ? -13.969 26.875 4.297 1 97.75 97 ARG A N 1
ATOM 773 C CA . ARG A 1 97 ? -13.469 26.609 2.953 1 97.75 97 ARG A CA 1
ATOM 774 C C . ARG A 1 97 ? -12.953 25.172 2.844 1 97.75 97 ARG A C 1
ATOM 776 O O . ARG A 1 97 ? -12.289 24.688 3.754 1 97.75 97 ARG A O 1
ATOM 783 N N . ALA A 1 98 ? -13.312 24.5 1.787 1 97.62 98 ALA A N 1
ATOM 784 C CA . ALA A 1 98 ? -12.602 23.312 1.334 1 97.62 98 ALA A CA 1
ATOM 785 C C . ALA A 1 98 ? -11.508 23.688 0.338 1 97.62 98 ALA A C 1
ATOM 787 O O . ALA A 1 98 ? -11.781 23.906 -0.844 1 97.62 98 ALA A O 1
ATOM 788 N N . PRO A 1 99 ? -10.289 23.703 0.779 1 98.31 99 PRO A N 1
ATOM 789 C CA . PRO A 1 99 ? -9.211 24.203 -0.075 1 98.31 99 PRO A CA 1
ATOM 790 C C . PRO A 1 99 ? -8.664 23.141 -1.02 1 98.31 99 PRO A C 1
ATOM 792 O O . PRO A 1 99 ? -8.773 21.938 -0.737 1 98.31 99 PRO A O 1
ATOM 795 N N . ASN A 1 100 ? -8.203 23.531 -2.221 1 97.94 100 ASN A N 1
ATOM 796 C CA . ASN A 1 100 ? -7.234 22.703 -2.941 1 97.94 100 ASN A CA 1
ATOM 797 C C . ASN A 1 100 ? -5.891 22.656 -2.217 1 97.94 100 ASN A C 1
ATOM 799 O O . ASN A 1 100 ? -5.297 23.703 -1.936 1 97.94 100 ASN A O 1
ATOM 803 N N . THR A 1 101 ? -5.453 21.453 -1.935 1 98 101 THR A N 1
ATOM 804 C CA . THR A 1 101 ? -4.332 21.359 -1.008 1 98 101 THR A CA 1
ATOM 805 C C . THR A 1 101 ? -3.01 21.281 -1.765 1 98 101 THR A C 1
ATOM 807 O O . THR A 1 101 ? -1.955 21.078 -1.163 1 98 101 THR A O 1
ATOM 810 N N . LEU A 1 102 ? -2.982 21.469 -3.064 1 98.19 102 LEU A N 1
ATOM 811 C CA . LEU A 1 102 ? -1.763 21.359 -3.857 1 98.19 102 LEU A CA 1
ATOM 812 C C . LEU A 1 102 ? -0.687 22.297 -3.328 1 98.19 102 LEU A C 1
ATOM 814 O O . LEU A 1 102 ? 0.448 21.891 -3.09 1 98.19 102 LEU A O 1
ATOM 818 N N . ASP A 1 103 ? -1.021 23.562 -3.096 1 98.69 103 ASP A N 1
ATOM 819 C CA . ASP A 1 103 ? -0.027 24.531 -2.66 1 98.69 103 ASP A CA 1
ATOM 820 C C . ASP A 1 103 ? 0.41 24.266 -1.223 1 98.69 103 ASP A C 1
ATOM 822 O O . ASP A 1 103 ? 1.565 24.516 -0.865 1 98.69 103 ASP A O 1
ATOM 826 N N . ALA A 1 104 ? -0.511 23.781 -0.397 1 98.81 104 ALA A N 1
ATOM 827 C CA . ALA A 1 104 ? -0.105 23.344 0.935 1 98.81 104 ALA A CA 1
ATOM 828 C C . ALA A 1 104 ? 0.95 22.25 0.851 1 98.81 104 ALA A C 1
ATOM 830 O O . ALA A 1 104 ? 1.946 22.266 1.577 1 98.81 104 ALA A O 1
ATOM 831 N N . HIS A 1 105 ? 0.772 21.297 -0.064 1 98.5 105 HIS A N 1
ATOM 832 C CA . HIS A 1 105 ? 1.723 20.203 -0.235 1 98.5 105 HIS A CA 1
ATOM 833 C C . HIS A 1 105 ? 3.045 20.703 -0.801 1 98.5 105 HIS A C 1
ATOM 835 O O . HIS A 1 105 ? 4.109 20.188 -0.47 1 98.5 105 HIS A O 1
ATOM 841 N N . ARG A 1 106 ? 2.975 21.734 -1.668 1 98.62 106 ARG A N 1
ATOM 842 C CA . ARG A 1 106 ? 4.215 22.359 -2.125 1 98.62 106 ARG A CA 1
ATOM 843 C C . ARG A 1 106 ? 5.004 22.938 -0.953 1 98.62 106 ARG A C 1
ATOM 845 O O . ARG A 1 106 ? 6.215 22.719 -0.853 1 98.62 106 ARG A O 1
ATOM 852 N N . VAL A 1 107 ? 4.363 23.594 -0.066 1 98.88 107 VAL A N 1
ATOM 853 C CA . VAL A 1 107 ? 5.039 24.188 1.083 1 98.88 107 VAL A CA 1
ATOM 854 C C . VAL A 1 107 ? 5.605 23.094 1.976 1 98.88 107 VAL A C 1
ATOM 856 O O . VAL A 1 107 ? 6.727 23.203 2.475 1 98.88 107 VAL A O 1
ATOM 859 N N . ILE A 1 108 ? 4.867 22 2.184 1 98.75 108 ILE A N 1
ATOM 860 C CA . ILE A 1 108 ? 5.344 20.859 2.959 1 98.75 108 ILE A CA 1
ATOM 861 C C . ILE A 1 108 ? 6.602 20.281 2.312 1 98.75 108 ILE A C 1
ATOM 863 O O . ILE A 1 108 ? 7.559 19.938 3.008 1 98.75 108 ILE A O 1
ATOM 867 N N . HIS A 1 109 ? 6.574 20.188 1.006 1 98.25 109 HIS A N 1
ATOM 868 C CA . HIS A 1 109 ? 7.723 19.719 0.246 1 98.25 109 HIS A CA 1
ATOM 869 C C . HIS A 1 109 ? 8.945 20.594 0.482 1 98.25 109 HIS A C 1
ATOM 871 O O . HIS A 1 109 ? 10.039 20.078 0.728 1 98.25 109 HIS A O 1
ATOM 877 N N . TRP A 1 110 ? 8.773 21.875 0.431 1 98.56 110 TRP A N 1
ATOM 878 C CA . TRP A 1 110 ? 9.875 22.812 0.651 1 98.56 110 TRP A CA 1
ATOM 879 C C . TRP A 1 110 ? 10.375 22.734 2.092 1 98.56 110 TRP A C 1
ATOM 881 O O . TRP A 1 110 ? 11.57 22.891 2.352 1 98.56 110 TRP A O 1
ATOM 891 N N . ALA A 1 111 ? 9.5 22.484 3.029 1 98.56 111 ALA A N 1
ATOM 892 C CA . ALA A 1 111 ? 9.852 22.375 4.441 1 98.56 111 ALA A CA 1
ATOM 893 C C . ALA A 1 111 ? 10.805 21.203 4.672 1 98.56 111 ALA A C 1
ATOM 895 O O . ALA A 1 111 ? 11.656 21.25 5.566 1 98.56 111 ALA A O 1
ATOM 896 N N . ALA A 1 112 ? 10.656 20.125 3.875 1 97.38 112 ALA A N 1
ATOM 897 C CA . ALA A 1 112 ? 11.516 18.953 3.998 1 97.38 112 ALA A CA 1
ATOM 898 C C . ALA A 1 112 ? 12.977 19.312 3.717 1 97.38 112 ALA A C 1
ATOM 900 O O . ALA A 1 112 ? 13.891 18.641 4.203 1 97.38 112 ALA A O 1
ATOM 901 N N . GLN A 1 113 ? 13.188 20.359 2.961 1 94.31 113 GLN A N 1
ATOM 902 C CA . GLN A 1 113 ? 14.531 20.734 2.531 1 94.31 113 GLN A CA 1
ATOM 903 C C . GLN A 1 113 ? 15.125 21.797 3.455 1 94.31 113 GLN A C 1
ATOM 905 O O . GLN A 1 113 ? 16.312 22.125 3.354 1 94.31 113 GLN A O 1
ATOM 910 N N . ALA A 1 114 ? 14.383 22.391 4.328 1 91.69 114 ALA A N 1
ATOM 911 C CA . ALA A 1 114 ? 14.805 23.531 5.141 1 91.69 114 ALA A CA 1
ATOM 912 C C . ALA A 1 114 ? 15.68 23.078 6.309 1 91.69 114 ALA A C 1
ATOM 914 O O . ALA A 1 114 ? 16.812 23.547 6.469 1 91.69 114 ALA A O 1
ATOM 915 N N . ALA A 1 115 ? 15.172 22.281 7.27 1 90.31 115 ALA A N 1
ATOM 916 C CA . ALA A 1 115 ? 15.859 21.75 8.438 1 90.31 115 ALA A CA 1
ATOM 917 C C . ALA A 1 115 ? 15.203 20.453 8.922 1 90.31 115 ALA A C 1
ATOM 919 O O . ALA A 1 115 ? 14.07 20.156 8.547 1 90.31 115 ALA A O 1
ATOM 920 N N . PRO A 1 116 ? 15.984 19.75 9.688 1 90.06 116 PRO A N 1
ATOM 921 C CA . PRO A 1 116 ? 15.375 18.547 10.25 1 90.06 116 PRO A CA 1
ATOM 922 C C . PRO A 1 116 ? 14.086 18.828 11.016 1 90.06 116 PRO A C 1
ATOM 924 O O . PRO A 1 116 ? 13.992 19.859 11.703 1 90.06 116 PRO A O 1
ATOM 927 N N . ASP A 1 117 ? 13.055 18.156 10.844 1 94.06 117 ASP A N 1
ATOM 928 C CA . ASP A 1 117 ? 11.797 18.141 11.594 1 94.06 117 ASP A CA 1
ATOM 929 C C . ASP A 1 117 ? 10.875 19.266 11.133 1 94.06 117 ASP A C 1
ATOM 931 O O . ASP A 1 117 ? 9.727 19.359 11.578 1 94.06 117 ASP A O 1
ATOM 935 N N . THR A 1 118 ? 11.406 20.156 10.234 1 98.12 118 THR A N 1
ATOM 936 C CA . THR A 1 118 ? 10.578 21.281 9.797 1 98.12 118 THR A CA 1
ATOM 937 C C . THR A 1 118 ? 9.352 20.781 9.055 1 98.12 118 THR A C 1
ATOM 939 O O . THR A 1 118 ? 8.266 21.375 9.164 1 98.12 118 THR A O 1
ATOM 942 N N . GLN A 1 119 ? 9.555 19.719 8.273 1 98.69 119 GLN A N 1
ATOM 943 C CA . GLN A 1 119 ? 8.43 19.188 7.52 1 98.69 119 GLN A CA 1
ATOM 944 C C . GLN A 1 119 ? 7.297 18.766 8.445 1 98.69 119 GLN A C 1
ATOM 946 O O . GLN A 1 119 ? 6.137 19.141 8.234 1 98.69 119 GLN A O 1
ATOM 951 N N . ASP A 1 120 ? 7.637 18.047 9.477 1 98.5 120 ASP A N 1
ATOM 952 C CA . ASP A 1 120 ? 6.637 17.594 10.438 1 98.5 120 ASP A CA 1
ATOM 953 C C . ASP A 1 120 ? 5.973 18.766 11.148 1 98.5 120 ASP A C 1
ATOM 955 O O . ASP A 1 120 ? 4.754 18.781 11.336 1 98.5 120 ASP A O 1
ATOM 959 N N . ARG A 1 121 ? 6.766 19.766 11.523 1 98.44 121 ARG A N 1
ATOM 960 C CA . ARG A 1 121 ? 6.215 20.953 12.172 1 98.44 121 ARG A CA 1
ATOM 961 C C . ARG A 1 121 ? 5.242 21.672 11.25 1 98.44 121 ARG A C 1
ATOM 963 O O . ARG A 1 121 ? 4.195 22.156 11.695 1 98.44 121 ARG A O 1
ATOM 970 N N . MET A 1 122 ? 5.594 21.734 9.961 1 98.88 122 MET A N 1
ATOM 971 C CA . MET A 1 122 ? 4.73 22.391 8.984 1 98.88 122 MET A CA 1
ATOM 972 C C . MET A 1 122 ? 3.402 21.656 8.852 1 98.88 122 MET A C 1
ATOM 974 O O . MET A 1 122 ? 2.338 22.281 8.859 1 98.88 122 MET A O 1
ATOM 978 N N . VAL A 1 123 ? 3.475 20.328 8.789 1 98.88 123 VAL A N 1
ATOM 979 C CA . VAL A 1 123 ? 2.268 19.516 8.688 1 98.88 123 VAL A CA 1
ATOM 980 C C . VAL A 1 123 ? 1.392 19.734 9.922 1 98.88 123 VAL A C 1
ATOM 982 O O . VAL A 1 123 ? 0.184 19.953 9.797 1 98.88 123 VAL A O 1
ATOM 985 N N . GLY A 1 124 ? 2.029 19.734 11.078 1 98.81 124 GLY A N 1
ATOM 986 C CA . GLY A 1 124 ? 1.294 20 12.305 1 98.81 124 GLY A CA 1
ATOM 987 C C . GLY A 1 124 ? 0.622 21.359 12.312 1 98.81 124 GLY A C 1
ATOM 988 O O . GLY A 1 124 ? -0.533 21.484 12.719 1 98.81 124 GLY A O 1
ATOM 989 N N . MET A 1 125 ? 1.349 22.312 11.859 1 98.88 125 MET A N 1
ATOM 990 C CA . MET A 1 125 ? 0.814 23.672 11.812 1 98.88 125 MET A CA 1
ATOM 991 C C . MET A 1 125 ? -0.382 23.75 10.867 1 98.88 125 MET A C 1
ATOM 993 O O . MET A 1 125 ? -1.409 24.328 11.211 1 98.88 125 MET A O 1
ATOM 997 N N . LEU A 1 126 ? -0.254 23.156 9.703 1 98.94 126 LEU A N 1
ATOM 998 C CA . LEU A 1 126 ? -1.339 23.188 8.727 1 98.94 126 LEU A CA 1
ATOM 999 C C . LEU A 1 126 ? -2.568 22.469 9.25 1 98.94 126 LEU A C 1
ATOM 1001 O O . LEU A 1 126 ? -3.697 22.922 9.07 1 98.94 126 LEU A O 1
ATOM 1005 N N . PHE A 1 127 ? -2.367 21.328 9.922 1 98.88 127 PHE A N 1
ATOM 1006 C CA . PHE A 1 127 ? -3.48 20.625 10.547 1 98.88 127 PHE A CA 1
ATOM 1007 C C . PHE A 1 127 ? -4.184 21.516 11.555 1 98.88 127 PHE A C 1
ATOM 1009 O O . PHE A 1 127 ? -5.414 21.625 11.555 1 98.88 127 PHE A O 1
ATOM 1016 N N . SER A 1 128 ? -3.4 22.141 12.398 1 98.88 128 SER A N 1
ATOM 1017 C CA . SER A 1 128 ? -3.977 23 13.43 1 98.88 128 SER A CA 1
ATOM 1018 C C . SER A 1 128 ? -4.73 24.172 12.812 1 98.88 128 SER A C 1
ATOM 1020 O O . SER A 1 128 ? -5.859 24.469 13.203 1 98.88 128 SER A O 1
ATOM 1022 N N . LEU A 1 129 ? -4.105 24.859 11.875 1 98.88 129 LEU A N 1
ATOM 1023 C CA . LEU A 1 129 ? -4.727 26 11.227 1 98.88 129 LEU A CA 1
ATOM 1024 C C . LEU A 1 129 ? -6.074 25.625 10.617 1 98.88 129 LEU A C 1
ATOM 1026 O O . LEU A 1 129 ? -7.039 26.391 10.734 1 98.88 129 LEU A O 1
ATOM 1030 N N . TYR A 1 130 ? -6.145 24.484 10.047 1 98.81 130 TYR A N 1
ATOM 1031 C CA . TYR A 1 130 ? -7.367 24.094 9.336 1 98.81 130 TYR A CA 1
ATOM 1032 C C . TYR A 1 130 ? -8.406 23.562 10.305 1 98.81 130 TYR A C 1
ATOM 1034 O O . TYR A 1 130 ? -9.539 24.047 10.359 1 98.81 130 TYR A O 1
ATOM 1042 N N . PHE A 1 131 ? -8.086 22.656 11.164 1 98.69 131 PHE A N 1
ATOM 1043 C CA . PHE A 1 131 ? -9.086 21.875 11.891 1 98.69 131 PHE A CA 1
ATOM 1044 C C . PHE A 1 131 ? -9.367 22.484 13.258 1 98.69 131 PHE A C 1
ATOM 1046 O O . PHE A 1 131 ? -10.422 22.25 13.844 1 98.69 131 PHE A O 1
ATOM 1053 N N . GLU A 1 132 ? -8.398 23.188 13.773 1 98.81 132 GLU A N 1
ATOM 1054 C CA . GLU A 1 132 ? -8.602 23.766 15.094 1 98.81 132 GLU A CA 1
ATOM 1055 C C . GLU A 1 132 ? -8.977 25.25 14.984 1 98.81 132 GLU A C 1
ATOM 1057 O O . GLU A 1 132 ? -9.672 25.781 15.852 1 98.81 132 GLU A O 1
ATOM 1062 N N . GLN A 1 133 ? -8.539 25.938 13.898 1 98.62 133 GLN A N 1
ATOM 1063 C CA . GLN A 1 133 ? -8.68 27.391 13.828 1 98.62 133 GLN A CA 1
ATOM 1064 C C . GLN A 1 133 ? -9.555 27.812 12.648 1 98.62 133 GLN A C 1
ATOM 1066 O O . GLN A 1 133 ? -9.922 28.969 12.523 1 98.62 133 GLN A O 1
ATOM 1071 N N . GLY A 1 134 ? -9.852 26.891 11.734 1 98.5 134 GLY A N 1
ATOM 1072 C CA . GLY A 1 134 ? -10.758 27.156 10.625 1 98.5 134 GLY A CA 1
ATOM 1073 C C . GLY A 1 134 ? -10.148 28.031 9.547 1 98.5 134 GLY A C 1
ATOM 1074 O O . GLY A 1 134 ? -10.859 28.625 8.75 1 98.5 134 GLY A O 1
ATOM 1075 N N . GLN A 1 135 ? -8.828 28.109 9.531 1 98.62 135 GLN A N 1
ATOM 1076 C CA . GLN A 1 135 ? -8.164 28.938 8.539 1 98.62 135 GLN A CA 1
ATOM 1077 C C . GLN A 1 135 ? -8.156 28.266 7.172 1 98.62 135 GLN A C 1
ATOM 1079 O O . GLN A 1 135 ? -8.227 27.031 7.082 1 98.62 135 GLN A O 1
ATOM 1084 N N . ASP A 1 136 ? -8.117 29.062 6.082 1 98.69 136 ASP A N 1
ATOM 1085 C CA . ASP A 1 136 ? -8.062 28.562 4.711 1 98.69 136 ASP A CA 1
ATOM 1086 C C . ASP A 1 136 ? -6.617 28.266 4.297 1 98.69 136 ASP A C 1
ATOM 1088 O O . ASP A 1 136 ? -5.906 29.172 3.828 1 98.69 136 ASP A O 1
ATOM 1092 N N . ILE A 1 137 ? -6.273 27.016 4.293 1 98.69 137 ILE A N 1
ATOM 1093 C CA . ILE A 1 137 ? -4.891 26.641 4.012 1 98.69 137 ILE A CA 1
ATOM 1094 C C . ILE A 1 137 ? -4.68 26.531 2.504 1 98.69 137 ILE A C 1
ATOM 1096 O O . ILE A 1 137 ? -3.68 25.969 2.051 1 98.69 137 ILE A O 1
ATOM 1100 N N . GLY A 1 138 ? -5.566 26.938 1.685 1 98.31 138 GLY A N 1
ATOM 1101 C CA . GLY A 1 138 ? -5.363 27.188 0.265 1 98.31 138 GLY A CA 1
ATOM 1102 C C . GLY A 1 138 ? -4.93 28.609 -0.047 1 98.31 138 GLY A C 1
ATOM 1103 O O . GLY A 1 138 ? -4.504 28.891 -1.166 1 98.31 138 GLY A O 1
ATOM 1104 N N . ASN A 1 139 ? -5.09 29.438 0.928 1 98.31 139 ASN A N 1
ATOM 1105 C CA . ASN A 1 139 ? -4.727 30.859 0.801 1 98.31 139 ASN A CA 1
ATOM 1106 C C . ASN A 1 139 ? -3.225 31.062 0.97 1 98.31 139 ASN A C 1
ATOM 1108 O O . ASN A 1 139 ? -2.645 30.641 1.976 1 98.31 139 ASN A O 1
ATOM 1112 N N . HIS A 1 140 ? -2.627 31.734 0.07 1 98.62 140 HIS A N 1
ATOM 1113 C CA . HIS A 1 140 ? -1.178 31.922 0.057 1 98.62 140 HIS A CA 1
ATOM 1114 C C . HIS A 1 140 ? -0.704 32.688 1.287 1 98.62 140 HIS A C 1
ATOM 1116 O O . HIS A 1 140 ? 0.351 32.375 1.847 1 98.62 140 HIS A O 1
ATOM 1122 N N . GLU A 1 141 ? -1.436 33.656 1.71 1 98.62 141 GLU A N 1
ATOM 1123 C CA . GLU A 1 141 ? -1.032 34.438 2.885 1 98.62 141 GLU A CA 1
ATOM 1124 C C . GLU A 1 141 ? -1.003 33.531 4.133 1 98.62 141 GLU A C 1
ATOM 1126 O O . GLU A 1 141 ? -0.09 33.656 4.953 1 98.62 141 GLU A O 1
ATOM 1131 N N . VAL A 1 142 ? -1.973 32.688 4.289 1 98.81 142 VAL A N 1
ATOM 1132 C CA . VAL A 1 142 ? -2.031 31.766 5.41 1 98.81 142 VAL A CA 1
ATOM 1133 C C . VAL A 1 142 ? -0.841 30.812 5.348 1 98.81 142 VAL A C 1
ATOM 1135 O O . VAL A 1 142 ? -0.197 30.547 6.363 1 98.81 142 VAL A O 1
ATOM 1138 N N . LEU A 1 143 ? -0.504 30.297 4.133 1 98.88 143 LEU A N 1
ATOM 1139 C CA . LEU A 1 143 ? 0.604 29.375 3.949 1 98.88 143 LEU A CA 1
ATOM 1140 C C . LEU A 1 143 ? 1.936 30.031 4.273 1 98.88 143 LEU A C 1
ATOM 1142 O O . LEU A 1 143 ? 2.812 29.422 4.883 1 98.88 143 LEU A O 1
ATOM 1146 N N . VAL A 1 144 ? 2.062 31.297 3.855 1 98.88 144 VAL A N 1
ATOM 1147 C CA . VAL A 1 144 ? 3.293 32.031 4.113 1 98.88 144 VAL A CA 1
ATOM 1148 C C . VAL A 1 144 ? 3.455 32.281 5.613 1 98.88 144 VAL A C 1
ATOM 1150 O O . VAL A 1 144 ? 4.547 32.094 6.16 1 98.88 144 VAL A O 1
ATOM 1153 N N . ASP A 1 145 ? 2.383 32.656 6.285 1 98.81 145 ASP A N 1
ATOM 1154 C CA . ASP A 1 145 ? 2.412 32.844 7.73 1 98.81 145 ASP A CA 1
ATOM 1155 C C . ASP A 1 145 ? 2.75 31.547 8.453 1 98.81 145 ASP A C 1
ATOM 1157 O O . ASP A 1 145 ? 3.508 31.547 9.422 1 98.81 145 ASP A O 1
ATOM 1161 N N . ALA A 1 146 ? 2.174 30.438 8.016 1 98.88 146 ALA A N 1
ATOM 1162 C CA . ALA A 1 146 ? 2.475 29.125 8.586 1 98.88 146 ALA A CA 1
ATOM 1163 C C . ALA A 1 146 ? 3.955 28.781 8.43 1 98.88 146 ALA A C 1
ATOM 1165 O O . ALA A 1 146 ? 4.59 28.312 9.375 1 98.88 146 ALA A O 1
ATOM 1166 N N . ALA A 1 147 ? 4.5 29.031 7.238 1 98.81 147 ALA A N 1
ATOM 1167 C CA . ALA A 1 147 ? 5.914 28.766 6.973 1 98.81 147 ALA A CA 1
ATOM 1168 C C . ALA A 1 147 ? 6.801 29.562 7.93 1 98.81 147 ALA A C 1
ATOM 1170 O O . ALA A 1 147 ? 7.758 29.016 8.484 1 98.81 147 ALA A O 1
ATOM 1171 N N . ALA A 1 148 ? 6.445 30.828 8.141 1 98.62 148 ALA A N 1
ATOM 1172 C CA . ALA A 1 148 ? 7.191 31.672 9.07 1 98.62 148 ALA A CA 1
ATOM 1173 C C . ALA A 1 148 ? 7.141 31.109 10.492 1 98.62 148 ALA A C 1
ATOM 1175 O O . ALA A 1 148 ? 8.148 31.109 11.203 1 98.62 148 ALA A O 1
ATOM 1176 N N . SER A 1 149 ? 6.004 30.609 10.852 1 98.44 149 SER A N 1
ATOM 1177 C CA . SER A 1 149 ? 5.789 30.125 12.203 1 98.44 149 SER A CA 1
ATOM 1178 C C . SER A 1 149 ? 6.645 28.891 12.492 1 98.44 149 SER A C 1
ATOM 1180 O O . SER A 1 149 ? 6.895 28.562 13.656 1 98.44 149 SER A O 1
ATOM 1182 N N . VAL A 1 150 ? 7.121 28.188 11.453 1 98.19 150 VAL A N 1
ATOM 1183 C CA . VAL A 1 150 ? 7.957 27.016 11.656 1 98.19 150 VAL A CA 1
ATOM 1184 C C . VAL A 1 150 ? 9.391 27.312 11.219 1 98.19 150 VAL A C 1
ATOM 1186 O O . VAL A 1 150 ? 10.141 26.391 10.867 1 98.19 150 VAL A O 1
ATOM 1189 N N . SER A 1 151 ? 9.734 28.547 11.055 1 97.81 151 SER A N 1
ATOM 1190 C CA . SER A 1 151 ? 11.094 29.078 10.891 1 97.81 151 SER A CA 1
ATOM 1191 C C . SER A 1 151 ? 11.586 28.875 9.461 1 97.81 151 SER A C 1
ATOM 1193 O O . SER A 1 151 ? 12.789 28.719 9.227 1 97.81 151 SER A O 1
ATOM 1195 N N . MET A 1 152 ? 10.688 28.766 8.523 1 98.25 152 MET A N 1
ATOM 1196 C CA . MET A 1 152 ? 11.07 28.844 7.117 1 98.25 152 MET A CA 1
ATOM 1197 C C . MET A 1 152 ? 11.227 30.297 6.68 1 98.25 152 MET A C 1
ATOM 1199 O O . MET A 1 152 ? 10.797 31.219 7.387 1 98.25 152 MET A O 1
ATOM 1203 N N . ASP A 1 153 ? 11.898 30.484 5.602 1 97.94 153 ASP A N 1
ATOM 1204 C CA . ASP A 1 153 ? 12.016 31.812 5.008 1 97.94 153 ASP A CA 1
ATOM 1205 C C . ASP A 1 153 ? 10.719 32.219 4.312 1 97.94 153 ASP A C 1
ATOM 1207 O O . ASP A 1 153 ? 10.461 31.797 3.182 1 97.94 153 ASP A O 1
ATOM 1211 N N . ALA A 1 154 ? 9.961 33.062 4.953 1 98 154 ALA A N 1
ATOM 1212 C CA . ALA A 1 154 ? 8.633 33.438 4.484 1 98 154 ALA A CA 1
ATOM 1213 C C . ALA A 1 154 ? 8.703 34.125 3.117 1 98 154 ALA A C 1
ATOM 1215 O O . ALA A 1 154 ? 7.828 33.906 2.271 1 98 154 ALA A O 1
ATOM 1216 N N . GLU A 1 155 ? 9.695 34.938 2.891 1 98.12 155 GLU A N 1
ATOM 1217 C CA . GLU A 1 155 ? 9.836 35.625 1.622 1 98.12 155 GLU A CA 1
ATOM 1218 C C . GLU A 1 155 ? 10.086 34.656 0.471 1 98.12 155 GLU A C 1
ATOM 1220 O O . GLU A 1 155 ? 9.523 34.812 -0.614 1 98.12 155 GLU A O 1
ATOM 1225 N N . VAL A 1 156 ? 10.906 33.719 0.743 1 98.12 156 VAL A N 1
ATOM 1226 C CA . VAL A 1 156 ? 11.195 32.688 -0.267 1 98.12 156 VAL A CA 1
ATOM 1227 C C . VAL A 1 156 ? 9.93 31.891 -0.569 1 98.12 156 VAL A C 1
ATOM 1229 O O . VAL A 1 156 ? 9.609 31.641 -1.733 1 98.12 156 VAL A O 1
ATOM 1232 N N . VAL A 1 157 ? 9.203 31.484 0.438 1 98.62 157 VAL A N 1
ATOM 1233 C CA . VAL A 1 157 ? 7.977 30.703 0.27 1 98.62 157 VAL A CA 1
ATOM 1234 C C . VAL A 1 157 ? 6.961 31.516 -0.537 1 98.62 157 VAL A C 1
ATOM 1236 O O . VAL A 1 157 ? 6.332 30.984 -1.457 1 98.62 157 VAL A O 1
ATOM 1239 N N . ALA A 1 158 ? 6.801 32.812 -0.206 1 98.62 158 ALA A N 1
ATOM 1240 C CA . ALA A 1 158 ? 5.867 33.688 -0.919 1 98.62 158 ALA A CA 1
ATOM 1241 C C . ALA A 1 158 ? 6.207 33.75 -2.406 1 98.62 158 ALA A C 1
ATOM 1243 O O . ALA A 1 158 ? 5.316 33.656 -3.254 1 98.62 158 ALA A O 1
ATOM 1244 N N . ARG A 1 159 ? 7.465 33.875 -2.689 1 98.44 159 ARG A N 1
ATOM 1245 C CA . ARG A 1 159 ? 7.91 33.938 -4.078 1 98.44 159 ARG A CA 1
ATOM 1246 C C . ARG A 1 159 ? 7.648 32.625 -4.805 1 98.44 159 ARG A C 1
ATOM 1248 O O . ARG A 1 159 ? 7.172 32.625 -5.941 1 98.44 159 ARG A O 1
ATOM 1255 N N . LEU A 1 160 ? 7.977 31.531 -4.148 1 98.31 160 LEU A N 1
ATOM 1256 C CA . LEU A 1 160 ? 7.789 30.219 -4.762 1 98.31 160 LEU A CA 1
ATOM 1257 C C . LEU A 1 160 ? 6.312 29.953 -5.027 1 98.31 160 LEU A C 1
ATOM 1259 O O . LEU A 1 160 ? 5.957 29.391 -6.059 1 98.31 160 LEU A O 1
ATOM 1263 N N . LEU A 1 161 ? 5.445 30.422 -4.109 1 98.38 161 LEU A N 1
ATOM 1264 C CA . LEU A 1 161 ? 4.012 30.188 -4.25 1 98.38 161 LEU A CA 1
ATOM 1265 C C . LEU A 1 161 ? 3.449 30.938 -5.445 1 98.38 161 LEU A C 1
ATOM 1267 O O . LEU A 1 161 ? 2.418 30.547 -6.004 1 98.38 161 LEU A O 1
ATOM 1271 N N . GLN A 1 162 ? 4.09 31.969 -5.867 1 97.62 162 GLN A N 1
ATOM 1272 C CA . GLN A 1 162 ? 3.652 32.75 -7.02 1 97.62 162 GLN A CA 1
ATOM 1273 C C . GLN A 1 162 ? 4.129 32.125 -8.328 1 97.62 162 GLN A C 1
ATOM 1275 O O . GLN A 1 162 ? 3.723 32.531 -9.406 1 97.62 162 GLN A O 1
ATOM 1280 N N . SER A 1 163 ? 4.918 31.109 -8.203 1 97.94 163 SER A N 1
ATOM 1281 C CA . SER A 1 163 ? 5.465 30.422 -9.375 1 97.94 163 SER A CA 1
ATOM 1282 C C . SER A 1 163 ? 4.832 29.047 -9.555 1 97.94 163 SER A C 1
ATOM 1284 O O . SER A 1 163 ? 3.893 28.688 -8.836 1 97.94 163 SER A O 1
ATOM 1286 N N . GLU A 1 164 ? 5.285 28.328 -10.508 1 97.56 164 GLU A N 1
ATOM 1287 C CA . GLU A 1 164 ? 4.836 26.969 -10.766 1 97.56 164 GLU A CA 1
ATOM 1288 C C . GLU A 1 164 ? 5.824 25.953 -10.203 1 97.56 164 GLU A C 1
ATOM 1290 O O . GLU A 1 164 ? 5.738 24.766 -10.516 1 97.56 164 GLU A O 1
ATOM 1295 N N . ALA A 1 165 ? 6.641 26.453 -9.367 1 96.12 165 ALA A N 1
ATOM 1296 C CA . ALA A 1 165 ? 7.707 25.609 -8.836 1 96.12 165 ALA A CA 1
ATOM 1297 C C . ALA A 1 165 ? 7.137 24.391 -8.125 1 96.12 165 ALA A C 1
ATOM 1299 O O . ALA A 1 165 ? 6.285 24.516 -7.238 1 96.12 165 ALA A O 1
ATOM 1300 N N . ASP A 1 166 ? 7.504 23.172 -8.508 1 97.5 166 ASP A N 1
ATOM 1301 C CA . ASP A 1 166 ? 7.312 21.859 -7.879 1 97.5 166 ASP A CA 1
ATOM 1302 C C . ASP A 1 166 ? 5.852 21.422 -7.961 1 97.5 166 ASP A C 1
ATOM 1304 O O . ASP A 1 166 ? 5.461 20.438 -7.344 1 97.5 166 ASP A O 1
ATOM 1308 N N . LYS A 1 167 ? 5.008 22.188 -8.664 1 97.62 167 LYS A N 1
ATOM 1309 C CA . LYS A 1 167 ? 3.631 21.734 -8.828 1 97.62 167 LYS A CA 1
ATOM 1310 C C . LYS A 1 167 ? 3.582 20.359 -9.492 1 97.62 167 LYS A C 1
ATOM 1312 O O . LYS A 1 167 ? 2.904 19.453 -9.008 1 97.62 167 LYS A O 1
ATOM 1317 N N . ASP A 1 168 ? 4.293 20.203 -10.562 1 96.25 168 ASP A N 1
ATOM 1318 C CA . ASP A 1 168 ? 4.301 18.938 -11.289 1 96.25 168 ASP A CA 1
ATOM 1319 C C . ASP A 1 168 ? 4.914 17.812 -10.438 1 96.25 168 ASP A C 1
ATOM 1321 O O . ASP A 1 168 ? 4.453 16.672 -10.477 1 96.25 168 ASP A O 1
ATOM 1325 N N . THR A 1 169 ? 5.961 18.172 -9.711 1 95.12 169 THR A N 1
ATOM 1326 C CA . THR A 1 169 ? 6.586 17.219 -8.812 1 95.12 169 THR A CA 1
ATOM 1327 C C . THR A 1 169 ? 5.566 16.656 -7.816 1 95.12 169 THR A C 1
ATOM 1329 O O . THR A 1 169 ? 5.461 15.445 -7.637 1 95.12 169 THR A O 1
ATOM 1332 N N . ILE A 1 170 ? 4.785 17.562 -7.227 1 96.06 170 ILE A N 1
ATOM 1333 C CA . ILE A 1 170 ? 3.797 17.172 -6.227 1 96.06 170 ILE A CA 1
ATOM 1334 C C . ILE A 1 170 ? 2.68 16.375 -6.891 1 96.06 170 ILE A C 1
ATOM 1336 O O . ILE A 1 170 ? 2.266 15.328 -6.379 1 96.06 170 ILE A O 1
ATOM 1340 N N . ARG A 1 171 ? 2.209 16.75 -8.031 1 93.38 171 ARG A N 1
ATOM 1341 C CA . ARG A 1 171 ? 1.153 16.047 -8.742 1 93.38 171 ARG A CA 1
ATOM 1342 C C . ARG A 1 171 ? 1.597 14.633 -9.109 1 93.38 171 ARG A C 1
ATOM 1344 O O . ARG A 1 171 ? 0.825 13.68 -8.984 1 93.38 171 ARG A O 1
ATOM 1351 N N . ASP A 1 172 ? 2.791 14.539 -9.523 1 88.25 172 ASP A N 1
ATOM 1352 C CA . ASP A 1 172 ? 3.338 13.242 -9.898 1 88.25 172 ASP A CA 1
ATOM 1353 C C . ASP A 1 172 ? 3.43 12.32 -8.68 1 88.25 172 ASP A C 1
ATOM 1355 O O . ASP A 1 172 ? 3.123 11.125 -8.773 1 88.25 172 ASP A O 1
ATOM 1359 N N . GLU A 1 173 ? 3.863 12.844 -7.586 1 87.88 173 GLU A N 1
ATOM 1360 C CA . GLU A 1 173 ? 3.959 12.047 -6.367 1 87.88 173 GLU A CA 1
ATOM 1361 C C . GLU A 1 173 ? 2.58 11.594 -5.891 1 87.88 173 GLU A C 1
ATOM 1363 O O . GLU A 1 173 ? 2.406 10.445 -5.469 1 87.88 173 GLU A O 1
ATOM 1368 N N . ILE A 1 174 ? 1.643 12.508 -5.984 1 87.88 174 ILE A N 1
ATOM 1369 C CA . ILE A 1 174 ? 0.276 12.18 -5.598 1 87.88 174 ILE A CA 1
ATOM 1370 C C . ILE A 1 174 ? -0.261 11.07 -6.504 1 87.88 174 ILE A C 1
ATOM 1372 O O . ILE A 1 174 ? -0.873 10.109 -6.023 1 87.88 174 ILE A O 1
ATOM 1376 N N . ALA A 1 175 ? -0.005 11.203 -7.711 1 79.12 175 ALA A N 1
ATOM 1377 C CA . ALA A 1 175 ? -0.482 10.219 -8.688 1 79.12 175 ALA A CA 1
ATOM 1378 C C . ALA A 1 175 ? 0.141 8.852 -8.438 1 79.12 175 ALA A C 1
ATOM 1380 O O . ALA A 1 175 ? -0.484 7.82 -8.695 1 79.12 175 ALA A O 1
ATOM 1381 N N . THR A 1 176 ? 1.312 8.891 -7.859 1 69.12 176 THR A N 1
ATOM 1382 C CA . THR A 1 176 ? 2.027 7.641 -7.652 1 69.12 176 THR A CA 1
ATOM 1383 C C . THR A 1 176 ? 1.729 7.066 -6.27 1 69.12 176 THR A C 1
ATOM 1385 O O . THR A 1 176 ? 1.923 5.875 -6.027 1 69.12 176 THR A O 1
ATOM 1388 N N . ALA A 1 177 ? 1.315 7.941 -5.207 1 62.69 177 ALA A N 1
ATOM 1389 C CA . ALA A 1 177 ? 0.959 7.484 -3.865 1 62.69 177 ALA A CA 1
ATOM 1390 C C . ALA A 1 177 ? -0.324 6.656 -3.889 1 62.69 177 ALA A C 1
ATOM 1392 O O . ALA A 1 177 ? -0.505 5.758 -3.068 1 62.69 177 ALA A O 1
ATOM 1393 N N . ASN A 1 178 ? -1.512 6.898 -4.645 1 52.25 178 ASN A N 1
ATOM 1394 C CA . ASN A 1 178 ? -2.846 6.312 -4.637 1 52.25 178 ASN A CA 1
ATOM 1395 C C . ASN A 1 178 ? -2.803 4.816 -4.934 1 52.25 178 ASN A C 1
ATOM 1397 O O . ASN A 1 178 ? -3.639 4.055 -4.438 1 52.25 178 ASN A O 1
ATOM 1401 N N . PRO A 1 179 ? -2.115 4.469 -5.738 1 44.53 179 PRO A N 1
ATOM 1402 C CA . PRO A 1 179 ? -2.531 3.227 -6.391 1 44.53 179 PRO A CA 1
ATOM 1403 C C . PRO A 1 179 ? -2.49 2.025 -5.449 1 44.53 179 PRO A C 1
ATOM 1405 O O . PRO A 1 179 ? -3.059 0.974 -5.758 1 44.53 179 PRO A O 1
ATOM 1408 N N . ILE A 1 180 ? -1.78 1.891 -4.328 1 46.19 180 ILE A N 1
ATOM 1409 C CA . ILE A 1 180 ? -1.649 0.564 -3.734 1 46.19 180 ILE A CA 1
ATOM 1410 C C . ILE A 1 180 ? -2.922 0.217 -2.963 1 46.19 180 ILE A C 1
ATOM 1412 O O . ILE A 1 180 ? -3.004 0.447 -1.755 1 46.19 180 ILE A O 1
ATOM 1416 N N . GLY A 1 181 ? -3.855 0.184 -3.557 1 48.78 181 GLY A N 1
ATOM 1417 C CA . GLY A 1 181 ? -5.016 -0.316 -2.84 1 48.78 181 GLY A CA 1
ATOM 1418 C C . GLY A 1 181 ? -5.32 0.466 -1.576 1 48.78 181 GLY A C 1
ATOM 1419 O O . GLY A 1 181 ? -6.16 0.056 -0.772 1 48.78 181 GLY A O 1
ATOM 1420 N N . VAL A 1 182 ? -4.309 1.229 -1.178 1 50.06 182 VAL A N 1
ATOM 1421 C CA . VAL A 1 182 ? -4.602 2.068 -0.022 1 50.06 182 VAL A CA 1
ATOM 1422 C C . VAL A 1 182 ? -5.789 2.979 -0.333 1 50.06 182 VAL A C 1
ATOM 1424 O O . VAL A 1 182 ? -5.699 3.854 -1.197 1 50.06 182 VAL A O 1
ATOM 1427 N N . ARG A 1 183 ? -6.797 2.566 -0.026 1 59.69 183 ARG A N 1
ATOM 1428 C CA . ARG A 1 183 ? -8.023 3.312 -0.277 1 59.69 183 ARG A CA 1
ATOM 1429 C C . ARG A 1 183 ? -8.211 4.422 0.752 1 59.69 183 ARG A C 1
ATOM 1431 O O . ARG A 1 183 ? -9.219 5.133 0.73 1 59.69 183 ARG A O 1
ATOM 1438 N N . GLY A 1 184 ? -6.934 4.742 1.501 1 74 184 GLY A N 1
ATOM 1439 C CA . GLY A 1 184 ? -7.258 5.738 2.512 1 74 184 GLY A CA 1
ATOM 1440 C C . GLY A 1 184 ? -6.031 6.312 3.195 1 74 184 GLY A C 1
ATOM 1441 O O . GLY A 1 184 ? -4.93 5.773 3.064 1 74 184 GLY A O 1
ATOM 1442 N N . VAL A 1 185 ? -6.195 7.5 3.596 1 87.06 185 VAL A N 1
ATOM 1443 C CA . VAL A 1 185 ? -5.172 8.18 4.387 1 87.06 185 VAL A CA 1
ATOM 1444 C C . VAL A 1 185 ? -5.672 8.375 5.816 1 87.06 185 VAL A C 1
ATOM 1446 O O . VAL A 1 185 ? -6.879 8.422 6.059 1 87.06 185 VAL A O 1
ATOM 1449 N N . PRO A 1 186 ? -4.762 8.422 6.789 1 92.31 186 PRO A N 1
ATOM 1450 C CA . PRO A 1 186 ? -3.307 8.32 6.656 1 92.31 186 PRO A CA 1
ATOM 1451 C C . PRO A 1 186 ? -2.838 6.898 6.363 1 92.31 186 PRO A C 1
ATOM 1453 O O . PRO A 1 186 ? -3.543 5.938 6.676 1 92.31 186 PRO A O 1
ATOM 1456 N N . CYS A 1 187 ? -1.776 6.82 5.707 1 89.81 187 CYS A N 1
ATOM 1457 C CA . CYS A 1 187 ? -1.062 5.566 5.504 1 89.81 187 CYS A CA 1
ATOM 1458 C C . CYS A 1 187 ? 0.388 5.684 5.957 1 89.81 187 CYS A C 1
ATOM 1460 O O . CYS A 1 187 ? 1.089 6.621 5.57 1 89.81 187 CYS A O 1
ATOM 1462 N N . PHE A 1 188 ? 0.849 4.738 6.781 1 92.25 188 PHE A N 1
ATOM 1463 C CA . PHE A 1 188 ? 2.205 4.723 7.316 1 92.25 188 PHE A CA 1
ATOM 1464 C C . PHE A 1 188 ? 3.027 3.615 6.668 1 92.25 188 PHE A C 1
ATOM 1466 O O . PHE A 1 188 ? 2.777 2.432 6.902 1 92.25 188 PHE A O 1
ATOM 1473 N N . ILE A 1 189 ? 3.943 4.016 5.887 1 88.69 189 ILE A N 1
ATOM 1474 C CA . ILE A 1 189 ? 4.828 3.051 5.246 1 88.69 189 ILE A CA 1
ATOM 1475 C C . ILE A 1 189 ? 6.152 2.979 6.008 1 88.69 189 ILE A C 1
ATOM 1477 O O . ILE A 1 189 ? 6.902 3.955 6.059 1 88.69 189 ILE A O 1
ATOM 1481 N N . ILE A 1 190 ? 6.402 1.841 6.547 1 90.38 190 ILE A N 1
ATOM 1482 C CA . ILE A 1 190 ? 7.547 1.671 7.438 1 90.38 190 ILE A CA 1
ATOM 1483 C C . ILE A 1 190 ? 8.648 0.903 6.715 1 90.38 190 ILE A C 1
ATOM 1485 O O . ILE A 1 190 ? 8.484 -0.273 6.387 1 90.38 190 ILE A O 1
ATOM 1489 N N . ASP A 1 191 ? 9.719 1.563 6.473 1 87.56 191 ASP A N 1
ATOM 1490 C CA . ASP A 1 191 ? 10.93 1.029 5.848 1 87.56 191 ASP A CA 1
ATOM 1491 C C . ASP A 1 191 ? 10.602 0.34 4.523 1 87.56 191 ASP A C 1
ATOM 1493 O O . ASP A 1 191 ? 11.188 -0.696 4.199 1 87.56 191 ASP A O 1
ATOM 1497 N N . GLN A 1 192 ? 9.578 0.828 3.896 1 79.69 192 GLN A N 1
ATOM 1498 C CA . GLN A 1 192 ? 9.172 0.328 2.588 1 79.69 192 GLN A CA 1
ATOM 1499 C C . GLN A 1 192 ? 8.805 -1.152 2.654 1 79.69 192 GLN A C 1
ATOM 1501 O O . GLN A 1 192 ? 8.758 -1.831 1.627 1 79.69 192 GLN A O 1
ATOM 1506 N N . LYS A 1 193 ? 8.492 -1.603 3.879 1 79.38 193 LYS A N 1
ATOM 1507 C CA . LYS A 1 193 ? 8.234 -3.025 4.074 1 79.38 193 LYS A CA 1
ATOM 1508 C C . LYS A 1 193 ? 6.801 -3.262 4.547 1 79.38 193 LYS A C 1
ATOM 1510 O O . LYS A 1 193 ? 6.156 -4.23 4.141 1 79.38 193 LYS A O 1
ATOM 1515 N N . TYR A 1 194 ? 6.43 -2.295 5.445 1 83.69 194 TYR A N 1
ATOM 1516 C CA . TYR A 1 194 ? 5.094 -2.381 6.023 1 83.69 194 TYR A CA 1
ATOM 1517 C C . TYR A 1 194 ? 4.285 -1.124 5.723 1 83.69 194 TYR A C 1
ATOM 1519 O O . TYR A 1 194 ? 4.832 -0.02 5.695 1 83.69 194 TYR A O 1
ATOM 1527 N N . ALA A 1 195 ? 3.059 -1.36 5.539 1 86.88 195 ALA A N 1
ATOM 1528 C CA . ALA A 1 195 ? 2.141 -0.225 5.48 1 86.88 195 ALA A CA 1
ATOM 1529 C C . ALA A 1 195 ? 0.968 -0.418 6.434 1 86.88 195 ALA A C 1
ATOM 1531 O O . ALA A 1 195 ? 0.388 -1.505 6.504 1 86.88 195 ALA A O 1
ATOM 1532 N N . VAL A 1 196 ? 0.737 0.569 7.242 1 87.69 196 VAL A N 1
ATOM 1533 C CA . VAL A 1 196 ? -0.434 0.611 8.109 1 87.69 196 VAL A CA 1
ATOM 1534 C C . VAL A 1 196 ? -1.42 1.659 7.602 1 87.69 196 VAL A C 1
ATOM 1536 O O . VAL A 1 196 ? -1.076 2.838 7.48 1 87.69 196 VAL A O 1
ATOM 1539 N N . MET A 1 197 ? -2.625 1.18 7.34 1 86.06 197 MET A N 1
ATOM 1540 C CA . MET A 1 197 ? -3.639 2.062 6.77 1 86.06 197 MET A CA 1
ATOM 1541 C C . MET A 1 197 ? -4.562 2.604 7.855 1 86.06 197 MET A C 1
ATOM 1543 O O . MET A 1 197 ? -5.012 1.854 8.727 1 86.06 197 MET A O 1
ATOM 1547 N N . GLY A 1 198 ? -4.805 3.926 7.801 1 86.88 198 GLY A N 1
ATOM 1548 C CA . GLY A 1 198 ? -5.727 4.551 8.734 1 86.88 198 GLY A CA 1
ATOM 1549 C C . GLY A 1 198 ? -5.051 5.051 10 1 86.88 198 GLY A C 1
ATOM 1550 O O . GLY A 1 198 ? -3.883 4.746 10.242 1 86.88 198 GLY A O 1
ATOM 1551 N N . ALA A 1 199 ? -5.781 5.828 10.719 1 92 199 ALA A N 1
ATOM 1552 C CA . ALA A 1 199 ? -5.305 6.363 11.992 1 92 199 ALA A CA 1
ATOM 1553 C C . ALA A 1 199 ? -5.379 5.305 13.094 1 92 199 ALA A C 1
ATOM 1555 O O . ALA A 1 199 ? -6.07 5.488 14.094 1 92 199 ALA A O 1
ATOM 1556 N N . GLN A 1 200 ? -4.602 4.297 12.922 1 89.69 200 GLN A N 1
ATOM 1557 C CA . GLN A 1 200 ? -4.57 3.199 13.883 1 89.69 200 GLN A CA 1
ATOM 1558 C C . GLN A 1 200 ? -4.066 3.672 15.242 1 89.69 200 GLN A C 1
ATOM 1560 O O . GLN A 1 200 ? -3.393 4.699 15.336 1 89.69 200 GLN A O 1
ATOM 1565 N N . THR A 1 201 ? -4.414 2.879 16.297 1 92.25 201 THR A N 1
ATOM 1566 C CA . THR A 1 201 ? -3.998 3.232 17.641 1 92.25 201 THR A CA 1
ATOM 1567 C C . THR A 1 201 ? -2.48 3.164 17.781 1 92.25 201 THR A C 1
ATOM 1569 O O . THR A 1 201 ? -1.811 2.496 16.984 1 92.25 201 THR A O 1
ATOM 1572 N N . PRO A 1 202 ? -1.983 3.867 18.781 1 95.06 202 PRO A N 1
ATOM 1573 C CA . PRO A 1 202 ? -0.53 3.873 18.969 1 95.06 202 PRO A CA 1
ATOM 1574 C C . PRO A 1 202 ? 0.049 2.471 19.125 1 95.06 202 PRO A C 1
ATOM 1576 O O . PRO A 1 202 ? 1.143 2.188 18.641 1 95.06 202 PRO A O 1
ATOM 1579 N N . ASP A 1 203 ? -0.657 1.598 19.797 1 91.81 203 ASP A N 1
ATOM 1580 C CA . ASP A 1 203 ? -0.151 0.247 20.016 1 91.81 203 ASP A CA 1
ATOM 1581 C C . ASP A 1 203 ? 0.017 -0.498 18.688 1 91.81 203 ASP A C 1
ATOM 1583 O O . ASP A 1 203 ? 1.002 -1.213 18.5 1 91.81 203 ASP A O 1
ATOM 1587 N N . VAL A 1 204 ? -0.903 -0.334 17.844 1 87.25 204 VAL A N 1
ATOM 1588 C CA . VAL A 1 204 ? -0.845 -0.98 16.531 1 87.25 204 VAL A CA 1
ATOM 1589 C C . VAL A 1 204 ? 0.336 -0.43 15.742 1 87.25 204 VAL A C 1
ATOM 1591 O O . VAL A 1 204 ? 1.11 -1.194 15.156 1 87.25 204 VAL A O 1
ATOM 1594 N N . LEU A 1 205 ? 0.448 0.862 15.703 1 93.31 205 LEU A N 1
ATOM 1595 C CA . LEU A 1 205 ? 1.559 1.499 15 1 93.31 205 LEU A CA 1
ATOM 1596 C C . LEU A 1 205 ? 2.895 1.065 15.594 1 93.31 205 LEU A C 1
ATOM 1598 O O . LEU A 1 205 ? 3.83 0.742 14.859 1 93.31 205 LEU A O 1
ATOM 1602 N N . ALA A 1 206 ? 2.986 1.029 16.906 1 93.38 206 ALA A N 1
ATOM 1603 C CA . ALA A 1 206 ? 4.215 0.636 17.594 1 93.38 206 ALA A CA 1
ATOM 1604 C C . ALA A 1 206 ? 4.598 -0.802 17.25 1 93.38 206 ALA A C 1
ATOM 1606 O O . ALA A 1 206 ? 5.773 -1.105 17.031 1 93.38 206 ALA A O 1
ATOM 1607 N N . ASP A 1 207 ? 3.619 -1.641 17.234 1 87.25 207 ASP A N 1
ATOM 1608 C CA . ASP A 1 207 ? 3.865 -3.041 16.906 1 87.25 207 ASP A CA 1
ATOM 1609 C C . ASP A 1 207 ? 4.445 -3.184 15.508 1 87.25 207 ASP A C 1
ATOM 1611 O O . ASP A 1 207 ? 5.398 -3.938 15.297 1 87.25 207 ASP A O 1
ATOM 1615 N N . ALA A 1 208 ? 3.848 -2.48 14.578 1 87.75 208 ALA A N 1
ATOM 1616 C CA . ALA A 1 208 ? 4.344 -2.52 13.203 1 87.75 208 ALA A CA 1
ATOM 1617 C C . ALA A 1 208 ? 5.77 -1.985 13.125 1 87.75 208 ALA A C 1
ATOM 1619 O O . ALA A 1 208 ? 6.613 -2.553 12.43 1 87.75 208 ALA A O 1
ATOM 1620 N N . ILE A 1 209 ? 5.996 -0.937 13.812 1 93 209 ILE A N 1
ATOM 1621 C CA . ILE A 1 209 ? 7.316 -0.317 13.82 1 93 209 ILE A CA 1
ATOM 1622 C C . ILE A 1 209 ? 8.336 -1.279 14.43 1 93 209 ILE A C 1
ATOM 1624 O O . ILE A 1 209 ? 9.422 -1.467 13.891 1 93 209 ILE A O 1
ATOM 1628 N N . ARG A 1 210 ? 7.988 -1.91 15.516 1 88.75 210 ARG A N 1
ATOM 1629 C CA . ARG A 1 210 ? 8.875 -2.859 16.188 1 88.75 210 ARG A CA 1
ATOM 1630 C C . ARG A 1 210 ? 9.211 -4.031 15.266 1 88.75 210 ARG A C 1
ATOM 1632 O O . ARG A 1 210 ? 10.367 -4.453 15.195 1 88.75 210 ARG A O 1
ATOM 1639 N N . GLN A 1 211 ? 8.211 -4.539 14.703 1 82 211 GLN A N 1
ATOM 1640 C CA . GLN A 1 211 ? 8.422 -5.672 13.797 1 82 211 GLN A CA 1
ATOM 1641 C C . GLN A 1 211 ? 9.406 -5.312 12.688 1 82 211 GLN A C 1
ATOM 1643 O O . GLN A 1 211 ? 10.25 -6.129 12.312 1 82 211 GLN A O 1
ATOM 1648 N N . THR A 1 212 ? 9.219 -4.156 12.164 1 82.81 212 THR A N 1
ATOM 1649 C CA . THR A 1 212 ? 10.094 -3.699 11.094 1 82.81 212 THR A CA 1
ATOM 1650 C C . THR A 1 212 ? 11.523 -3.5 11.602 1 82.81 212 THR A C 1
ATOM 1652 O O . THR A 1 212 ? 12.484 -3.869 10.93 1 82.81 212 THR A O 1
ATOM 1655 N N . ALA A 1 213 ? 11.625 -2.982 12.773 1 81.06 213 ALA A N 1
ATOM 1656 C CA . ALA A 1 213 ? 12.938 -2.705 13.359 1 81.06 213 ALA A CA 1
ATOM 1657 C C . ALA A 1 213 ? 13.68 -4 13.672 1 81.06 213 ALA A C 1
ATOM 1659 O O . ALA A 1 213 ? 14.914 -4.047 13.617 1 81.06 213 ALA A O 1
ATOM 1660 N N . GLU A 1 214 ? 13.062 -5.125 14.203 1 69.69 214 GLU A N 1
ATOM 1661 C CA . GLU A 1 214 ? 13.672 -6.379 14.633 1 69.69 214 GLU A CA 1
ATOM 1662 C C . GLU A 1 214 ? 13.969 -7.285 13.438 1 69.69 214 GLU A C 1
ATOM 1664 O O . GLU A 1 214 ? 14.789 -8.195 13.531 1 69.69 214 GLU A O 1
ATOM 1669 N N . GLY A 1 215 ? 13.258 -7.32 12.523 1 60.31 215 GLY A N 1
ATOM 1670 C CA . GLY A 1 215 ? 13.188 -8.508 11.688 1 60.31 215 GLY A CA 1
ATOM 1671 C C . GLY A 1 215 ? 13.672 -8.266 10.273 1 60.31 215 GLY A C 1
ATOM 1672 O O . GLY A 1 215 ? 13.992 -9.211 9.547 1 60.31 215 GLY A O 1
ATOM 1673 N N . PHE A 1 216 ? 13.188 -7.164 9.5 1 52.34 216 PHE A N 1
ATOM 1674 C CA . PHE A 1 216 ? 12.695 -7.484 8.164 1 52.34 216 PHE A CA 1
ATOM 1675 C C . PHE A 1 216 ? 13.852 -7.664 7.188 1 52.34 216 PHE A C 1
ATOM 1677 O O . PHE A 1 216 ? 14.641 -6.742 6.969 1 52.34 216 PHE A O 1
ATOM 1684 N N . GLU A 1 217 ? 14.266 -8.953 7.332 1 51.09 217 GLU A N 1
ATOM 1685 C CA . GLU A 1 217 ? 14.961 -9.148 6.062 1 51.09 217 GLU A CA 1
ATOM 1686 C C . GLU A 1 217 ? 14.094 -8.711 4.887 1 51.09 217 GLU A C 1
ATOM 1688 O O . GLU A 1 217 ? 12.891 -8.992 4.855 1 51.09 217 GLU A O 1
ATOM 1693 N N . PRO A 1 218 ? 14.5 -7.715 4.305 1 47.06 218 PRO A N 1
ATOM 1694 C CA . PRO A 1 218 ? 13.742 -7.219 3.15 1 47.06 218 PRO A CA 1
ATOM 1695 C C . PRO A 1 218 ? 13.109 -8.344 2.336 1 47.06 218 PRO A C 1
ATOM 1697 O O . PRO A 1 218 ? 13.789 -9.305 1.971 1 47.06 218 PRO A O 1
ATOM 1700 N N . GLY A 1 219 ? 11.945 -8.734 2.68 1 50.03 219 GLY A N 1
ATOM 1701 C CA . GLY A 1 219 ? 11.352 -9.531 1.617 1 50.03 219 GLY A CA 1
ATOM 1702 C C . GLY A 1 219 ? 11.75 -9.07 0.229 1 50.03 219 GLY A C 1
ATOM 1703 O O . GLY A 1 219 ? 11.891 -7.871 -0.013 1 50.03 219 GLY A O 1
ATOM 1704 N N . ILE A 1 220 ? 12.578 -9.797 -0.368 1 51.88 220 ILE A N 1
ATOM 1705 C CA . ILE A 1 220 ? 12.992 -9.414 -1.713 1 51.88 220 ILE A CA 1
ATOM 1706 C C . ILE A 1 220 ? 11.766 -9.172 -2.584 1 51.88 220 ILE A C 1
ATOM 1708 O O . ILE A 1 220 ? 10.852 -10 -2.625 1 51.88 220 ILE A O 1
ATOM 1712 N N . ALA A 1 221 ? 11.508 -7.898 -2.828 1 54.38 221 ALA A N 1
ATOM 1713 C CA . ALA A 1 221 ? 10.477 -7.59 -3.816 1 54.38 221 ALA A CA 1
ATOM 1714 C C . ALA A 1 221 ? 11.094 -7.363 -5.195 1 54.38 221 ALA A C 1
ATOM 1716 O O . ALA A 1 221 ? 12.234 -6.914 -5.309 1 54.38 221 ALA A O 1
ATOM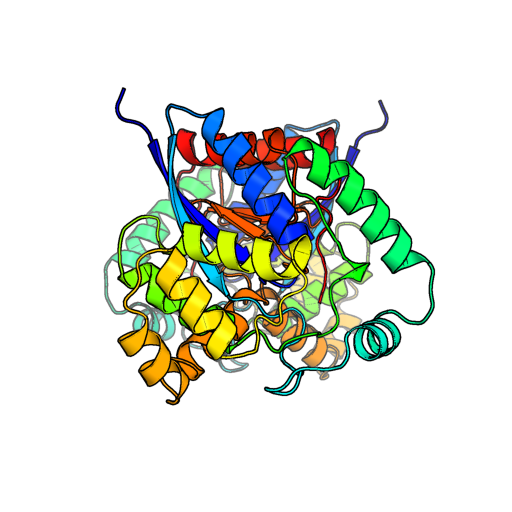 1717 N N . GLU A 1 222 ? 10.508 -8.055 -6.121 1 52.94 222 GLU A N 1
ATOM 1718 C CA . GLU A 1 222 ? 10.891 -7.723 -7.488 1 52.94 222 GLU A CA 1
ATOM 1719 C C . GLU A 1 222 ? 10.203 -6.445 -7.961 1 52.94 222 GLU A C 1
ATOM 1721 O O . GLU A 1 222 ? 8.984 -6.305 -7.828 1 52.94 222 GLU A O 1
ATOM 1726 N N . ASP A 1 223 ? 11.094 -5.359 -7.848 1 54.34 223 ASP A N 1
ATOM 1727 C CA . ASP A 1 223 ? 10.547 -4.07 -8.266 1 54.34 223 ASP A CA 1
ATOM 1728 C C . ASP A 1 223 ? 10.289 -4.047 -9.773 1 54.34 223 ASP A C 1
ATOM 1730 O O . ASP A 1 223 ? 10.844 -4.855 -10.516 1 54.34 223 ASP A O 1
ATOM 1734 N N . ARG A 1 224 ? 9.273 -3.23 -10.219 1 48.97 224 ARG A N 1
ATOM 1735 C CA . ARG A 1 224 ? 9.062 -2.936 -11.633 1 48.97 224 ARG A CA 1
ATOM 1736 C C . ARG A 1 224 ? 10.352 -2.451 -12.281 1 48.97 224 ARG A C 1
ATOM 1738 O O . ARG A 1 224 ? 11.211 -1.86 -11.625 1 48.97 224 ARG A O 1
ATOM 1745 N N . MET B 1 1 ? -13.75 -22.422 19.172 1 36.88 1 MET B N 1
ATOM 1746 C CA . MET B 1 1 ? -13.32 -21.016 19.281 1 36.88 1 MET B CA 1
ATOM 1747 C C . MET B 1 1 ? -13.438 -20.328 17.922 1 36.88 1 MET B C 1
ATOM 1749 O O . MET B 1 1 ? -12.969 -20.844 16.906 1 36.88 1 MET B O 1
ATOM 1753 N N . THR B 1 2 ? -14.422 -19.688 17.625 1 51.66 2 THR B N 1
ATOM 1754 C CA . THR B 1 2 ? -14.875 -19.203 16.312 1 51.66 2 THR B CA 1
ATOM 1755 C C . THR B 1 2 ? -13.789 -18.391 15.641 1 51.66 2 THR B C 1
ATOM 1757 O O . THR B 1 2 ? -13.25 -17.438 16.219 1 51.66 2 THR B O 1
ATOM 1760 N N . GLY B 1 3 ? -12.922 -18.953 14.789 1 67.12 3 GLY B N 1
ATOM 1761 C CA . GLY B 1 3 ? -11.719 -18.406 14.18 1 67.12 3 GLY B CA 1
ATOM 1762 C C . GLY B 1 3 ? -11.93 -17.016 13.594 1 67.12 3 GLY B C 1
ATOM 1763 O O . GLY B 1 3 ? -13.039 -16.672 13.195 1 67.12 3 GLY B O 1
ATOM 1764 N N . LYS B 1 4 ? -11.117 -15.992 13.875 1 83.81 4 LYS B N 1
ATOM 1765 C CA . LYS B 1 4 ? -11.156 -14.648 13.312 1 83.81 4 LYS B CA 1
ATOM 1766 C C . LYS B 1 4 ? -11.023 -14.688 11.789 1 83.81 4 LYS B C 1
ATOM 1768 O O . LYS B 1 4 ? -10.156 -15.383 11.258 1 83.81 4 LYS B O 1
ATOM 1773 N N . LYS B 1 5 ? -12.055 -14.258 11.133 1 90.69 5 LYS B N 1
ATOM 1774 C CA . LYS B 1 5 ? -12.039 -14.242 9.672 1 90.69 5 LYS B CA 1
ATOM 1775 C C . LYS B 1 5 ? -11.352 -12.984 9.141 1 90.69 5 LYS B C 1
ATOM 1777 O O . LYS B 1 5 ? -11.641 -11.875 9.594 1 90.69 5 LYS B O 1
ATOM 1782 N N . ILE B 1 6 ? -10.336 -13.234 8.281 1 92.5 6 ILE B N 1
ATOM 1783 C CA . ILE B 1 6 ? -9.688 -12.086 7.66 1 92.5 6 ILE B CA 1
ATOM 1784 C C . ILE B 1 6 ? -9.594 -12.297 6.148 1 92.5 6 ILE B C 1
ATOM 1786 O O . ILE B 1 6 ? -9.734 -13.422 5.664 1 92.5 6 ILE B O 1
ATOM 1790 N N . THR B 1 7 ? -9.453 -11.227 5.43 1 93.44 7 THR B N 1
ATOM 1791 C CA . THR B 1 7 ? -9.172 -11.273 3.998 1 93.44 7 THR B CA 1
ATOM 1792 C C . THR B 1 7 ? -7.727 -10.867 3.715 1 93.44 7 THR B C 1
ATOM 1794 O O . THR B 1 7 ? -7.199 -9.945 4.348 1 93.44 7 THR B O 1
ATOM 1797 N N . ILE B 1 8 ? -7.137 -11.531 2.805 1 93.81 8 ILE B N 1
ATOM 1798 C CA . ILE B 1 8 ? -5.797 -11.188 2.354 1 93.81 8 ILE B CA 1
ATOM 1799 C C . ILE B 1 8 ? -5.785 -11.023 0.836 1 93.81 8 ILE B C 1
ATOM 1801 O O . ILE B 1 8 ? -5.953 -12 0.1 1 93.81 8 ILE B O 1
ATOM 1805 N N . ASP B 1 9 ? -5.652 -9.82 0.391 1 93.12 9 ASP B N 1
ATOM 1806 C CA . ASP B 1 9 ? -5.395 -9.578 -1.025 1 93.12 9 ASP B CA 1
ATOM 1807 C C . ASP B 1 9 ? -3.908 -9.711 -1.345 1 93.12 9 ASP B C 1
ATOM 1809 O O . ASP B 1 9 ? -3.072 -9.055 -0.72 1 93.12 9 ASP B O 1
ATOM 1813 N N . VAL B 1 10 ? -3.592 -10.547 -2.234 1 93.81 10 VAL B N 1
ATOM 1814 C CA . VAL B 1 10 ? -2.207 -10.758 -2.641 1 93.81 10 VAL B CA 1
ATOM 1815 C C . VAL B 1 10 ? -1.976 -10.164 -4.027 1 93.81 10 VAL B C 1
ATOM 1817 O O . VAL B 1 10 ? -2.455 -10.711 -5.027 1 93.81 10 VAL B O 1
ATOM 1820 N N . VAL B 1 11 ? -1.252 -9.086 -4.062 1 91.69 11 VAL B N 1
ATOM 1821 C CA . VAL B 1 11 ? -0.856 -8.492 -5.336 1 91.69 11 VAL B CA 1
ATOM 1822 C C . VAL B 1 11 ? 0.391 -9.195 -5.871 1 91.69 11 VAL B C 1
ATOM 1824 O O . VAL B 1 11 ? 1.42 -9.242 -5.191 1 91.69 11 VAL B O 1
ATOM 1827 N N . SER B 1 12 ? 0.244 -9.711 -7.027 1 93.56 12 SER B N 1
ATOM 1828 C CA . SER B 1 12 ? 1.298 -10.609 -7.488 1 93.56 12 SER B CA 1
ATOM 1829 C C . SER B 1 12 ? 1.318 -10.703 -9.008 1 93.56 12 SER B C 1
ATOM 1831 O O . SER B 1 12 ? 0.317 -10.414 -9.672 1 93.56 12 SER B O 1
ATOM 1833 N N . ASP B 1 13 ? 2.477 -10.984 -9.555 1 95.5 13 ASP B N 1
ATOM 1834 C CA . ASP B 1 13 ? 2.643 -11.414 -10.938 1 95.5 13 ASP B CA 1
ATOM 1835 C C . ASP B 1 13 ? 3.197 -12.836 -11.008 1 95.5 13 ASP B C 1
ATOM 1837 O O . ASP B 1 13 ? 4.133 -13.18 -10.273 1 95.5 13 ASP B O 1
ATOM 1841 N N . VAL B 1 14 ? 2.68 -13.617 -11.898 1 98.12 14 VAL B N 1
ATOM 1842 C CA . VAL B 1 14 ? 3.021 -15.031 -11.93 1 98.12 14 VAL B CA 1
ATOM 1843 C C . VAL B 1 14 ? 4.352 -15.227 -12.656 1 98.12 14 VAL B C 1
ATOM 1845 O O . VAL B 1 14 ? 4.82 -16.359 -12.812 1 98.12 14 VAL B O 1
ATOM 1848 N N . VAL B 1 15 ? 5.059 -14.148 -13.031 1 97.19 15 VAL B N 1
ATOM 1849 C CA . VAL B 1 15 ? 6.41 -14.258 -13.578 1 97.19 15 VAL B CA 1
ATOM 1850 C C . VAL B 1 15 ? 7.414 -13.688 -12.578 1 97.19 15 VAL B C 1
ATOM 1852 O O . VAL B 1 15 ? 8.586 -13.5 -12.906 1 97.19 15 VAL B O 1
ATOM 1855 N N . CYS B 1 16 ? 7.008 -13.414 -11.453 1 95.88 16 CYS B N 1
ATOM 1856 C CA . CYS B 1 16 ? 7.875 -12.984 -10.359 1 95.88 16 CYS B CA 1
ATOM 1857 C C . CYS B 1 16 ? 8.211 -14.148 -9.438 1 95.88 16 CYS B C 1
ATOM 1859 O O . CYS B 1 16 ? 7.352 -14.625 -8.695 1 95.88 16 CYS B O 1
ATOM 1861 N N . PRO B 1 17 ? 9.398 -14.539 -9.406 1 96.19 17 PRO B N 1
ATOM 1862 C CA . PRO B 1 17 ? 9.734 -15.711 -8.602 1 96.19 17 PRO B CA 1
ATOM 1863 C C . PRO B 1 17 ? 9.633 -15.445 -7.102 1 96.19 17 PRO B C 1
ATOM 1865 O O . PRO B 1 17 ? 9.383 -16.359 -6.32 1 96.19 17 PRO B O 1
ATOM 1868 N N . TRP B 1 18 ? 9.773 -14.219 -6.715 1 94.06 18 TRP B N 1
ATOM 1869 C CA . TRP B 1 18 ? 9.578 -13.867 -5.312 1 94.06 18 TRP B CA 1
ATOM 1870 C C . TRP B 1 18 ? 8.117 -14.031 -4.91 1 94.06 18 TRP B C 1
ATOM 1872 O O . TRP B 1 18 ? 7.824 -14.375 -3.762 1 94.06 18 TRP B O 1
ATOM 1882 N N . CYS B 1 19 ? 7.27 -13.805 -5.824 1 96.5 19 CYS B N 1
ATOM 1883 C CA . CYS B 1 19 ? 5.848 -14 -5.562 1 96.5 19 CYS B CA 1
ATOM 1884 C C . CYS B 1 19 ? 5.535 -15.477 -5.344 1 96.5 19 CYS B C 1
ATOM 1886 O O . CYS B 1 19 ? 4.676 -15.82 -4.527 1 96.5 19 CYS B O 1
ATOM 1888 N N . PHE B 1 20 ? 6.188 -16.375 -6.082 1 98.31 20 PHE B N 1
ATOM 1889 C CA . PHE B 1 20 ? 6.035 -17.812 -5.848 1 98.31 20 PHE B CA 1
ATOM 1890 C C . PHE B 1 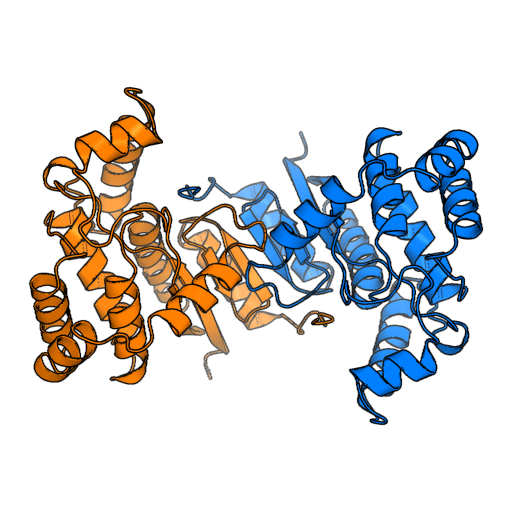20 ? 6.453 -18.172 -4.43 1 98.31 20 PHE B C 1
ATOM 1892 O O . PHE B 1 20 ? 5.703 -18.828 -3.701 1 98.31 20 PHE B O 1
ATOM 1899 N N . LEU B 1 21 ? 7.621 -17.672 -4.086 1 97.25 21 LEU B N 1
ATOM 1900 C CA . LEU B 1 21 ? 8.102 -17.891 -2.727 1 97.25 21 LEU B CA 1
ATOM 1901 C C . LEU B 1 21 ? 7.141 -17.297 -1.706 1 97.25 21 LEU B C 1
ATOM 1903 O O . LEU B 1 21 ? 6.84 -17.922 -0.69 1 97.25 21 LEU B O 1
ATOM 1907 N N . GLY B 1 22 ? 6.656 -16.078 -2.002 1 96.94 22 GLY B N 1
ATOM 1908 C CA . GLY B 1 22 ? 5.703 -15.43 -1.122 1 96.94 22 GLY B CA 1
ATOM 1909 C C . GLY B 1 22 ? 4.441 -16.234 -0.896 1 96.94 22 GLY B C 1
ATOM 1910 O O . GLY B 1 22 ? 3.916 -16.281 0.218 1 96.94 22 GLY B O 1
ATOM 1911 N N . ARG B 1 23 ? 3.912 -16.828 -1.946 1 98.19 23 ARG B N 1
ATOM 1912 C CA . ARG B 1 23 ? 2.736 -17.688 -1.811 1 98.19 23 ARG B CA 1
ATOM 1913 C C . ARG B 1 23 ? 2.992 -18.812 -0.821 1 98.19 23 ARG B C 1
ATOM 1915 O O . ARG B 1 23 ? 2.176 -19.062 0.069 1 98.19 23 ARG B O 1
ATOM 1922 N N . LYS B 1 24 ? 4.137 -19.516 -0.95 1 98.44 24 LYS B N 1
ATOM 1923 C CA . LYS B 1 24 ? 4.465 -20.625 -0.065 1 98.44 24 LYS B CA 1
ATOM 1924 C C . LYS B 1 24 ? 4.668 -20.156 1.37 1 98.44 24 LYS B C 1
ATOM 1926 O O . LYS B 1 24 ? 4.25 -20.812 2.318 1 98.44 24 LYS B O 1
ATOM 1931 N N . ARG B 1 25 ? 5.262 -19.016 1.49 1 97.12 25 ARG B N 1
ATOM 1932 C CA . ARG B 1 25 ? 5.492 -18.469 2.822 1 97.12 25 ARG B CA 1
ATOM 1933 C C . ARG B 1 25 ? 4.184 -18.047 3.475 1 97.12 25 ARG B C 1
ATOM 1935 O O . ARG B 1 25 ? 4.008 -18.188 4.684 1 97.12 25 ARG B O 1
ATOM 1942 N N . LEU B 1 26 ? 3.297 -17.484 2.67 1 97.69 26 LEU B N 1
ATOM 1943 C CA . LEU B 1 26 ? 1.967 -17.188 3.184 1 97.69 26 LEU B CA 1
ATOM 1944 C C . LEU B 1 26 ? 1.264 -18.453 3.662 1 97.69 26 LEU B C 1
ATOM 1946 O O . LEU B 1 26 ? 0.651 -18.453 4.73 1 97.69 26 LEU B O 1
ATOM 1950 N N . GLU B 1 27 ? 1.35 -19.531 2.84 1 97.81 27 GLU B N 1
ATOM 1951 C CA . GLU B 1 27 ? 0.771 -20.812 3.229 1 97.81 27 GLU B CA 1
ATOM 1952 C C . GLU B 1 27 ? 1.321 -21.281 4.574 1 97.81 27 GLU B C 1
ATOM 1954 O O . GLU B 1 27 ? 0.564 -21.703 5.445 1 97.81 27 GLU B O 1
ATOM 1959 N N . ALA B 1 28 ? 2.617 -21.203 4.711 1 97.88 28 ALA B N 1
ATOM 1960 C CA . ALA B 1 28 ? 3.268 -21.594 5.957 1 97.88 28 ALA B CA 1
ATOM 1961 C C . ALA B 1 28 ? 2.803 -20.734 7.125 1 97.88 28 ALA B C 1
ATOM 1963 O O . ALA B 1 28 ? 2.566 -21.234 8.227 1 97.88 28 ALA B O 1
ATOM 1964 N N . ALA B 1 29 ? 2.746 -19.406 6.934 1 97.25 29 ALA B N 1
ATOM 1965 C CA . ALA B 1 29 ? 2.279 -18.484 7.969 1 97.25 29 ALA B CA 1
ATOM 1966 C C . ALA B 1 29 ? 0.874 -18.859 8.438 1 97.25 29 ALA B C 1
ATOM 1968 O O . ALA B 1 29 ? 0.617 -18.953 9.641 1 97.25 29 ALA B O 1
ATOM 1969 N N . LEU B 1 30 ? 0.013 -19.109 7.504 1 96.94 30 LEU B N 1
ATOM 1970 C CA . LEU B 1 30 ? -1.378 -19.406 7.82 1 96.94 30 LEU B CA 1
ATOM 1971 C C . LEU B 1 30 ? -1.491 -20.734 8.555 1 96.94 30 LEU B C 1
ATOM 1973 O O . LEU B 1 30 ? -2.346 -20.906 9.422 1 96.94 30 LEU B O 1
ATOM 1977 N N . ALA B 1 31 ? -0.662 -21.703 8.188 1 96.94 31 ALA B N 1
ATOM 1978 C CA . ALA B 1 31 ? -0.644 -23.016 8.852 1 96.94 31 ALA B CA 1
ATOM 1979 C C . ALA B 1 31 ? -0.289 -22.859 10.328 1 96.94 31 ALA B C 1
ATOM 1981 O O . ALA B 1 31 ? -0.712 -23.672 11.156 1 96.94 31 ALA B O 1
ATOM 1982 N N . SER B 1 32 ? 0.416 -21.875 10.688 1 96.5 32 SER B N 1
ATOM 1983 C CA . SER B 1 32 ? 0.838 -21.656 12.07 1 96.5 32 SER B CA 1
ATOM 1984 C C . SER B 1 32 ? -0.232 -20.906 12.859 1 96.5 32 SER B C 1
ATOM 1986 O O . SER B 1 32 ? -0.085 -20.688 14.062 1 96.5 32 SER B O 1
ATOM 1988 N N . LEU B 1 33 ? -1.276 -20.469 12.172 1 95.56 33 LEU B N 1
ATOM 1989 C CA . LEU B 1 33 ? -2.361 -19.719 12.797 1 95.56 33 LEU B CA 1
ATOM 1990 C C . LEU B 1 33 ? -3.68 -20.484 12.68 1 95.56 33 LEU B C 1
ATOM 1992 O O . LEU B 1 33 ? -4.613 -20.016 12.016 1 95.56 33 LEU B O 1
ATOM 1996 N N . PRO B 1 34 ? -3.877 -21.547 13.383 1 92.5 34 PRO B N 1
ATOM 1997 C CA . PRO B 1 34 ? -5.062 -22.391 13.227 1 92.5 34 PRO B CA 1
ATOM 1998 C C . PRO B 1 34 ? -6.355 -21.672 13.617 1 92.5 34 PRO B C 1
ATOM 2000 O O . PRO B 1 34 ? -7.441 -22.078 13.188 1 92.5 34 PRO B O 1
ATOM 2003 N N . ASP B 1 35 ? -6.27 -20.594 14.352 1 92.19 35 ASP B N 1
ATOM 2004 C CA . ASP B 1 35 ? -7.457 -19.891 14.82 1 92.19 35 ASP B CA 1
ATOM 2005 C C . ASP B 1 35 ? -7.871 -18.797 13.836 1 92.19 35 ASP B C 1
ATOM 2007 O O . ASP B 1 35 ? -8.828 -18.062 14.086 1 92.19 35 ASP B O 1
ATOM 2011 N N . VAL B 1 36 ? -7.133 -18.688 12.75 1 93.25 36 VAL B N 1
ATOM 2012 C CA . VAL B 1 36 ? -7.43 -17.656 11.766 1 93.25 36 VAL B CA 1
ATOM 2013 C C . VAL B 1 36 ? -7.953 -18.297 10.484 1 93.25 36 VAL B C 1
ATOM 2015 O O . VAL B 1 36 ? -7.344 -19.219 9.953 1 93.25 36 VAL B O 1
ATOM 2018 N N . GLU B 1 37 ? -9.07 -17.875 10.086 1 93.31 37 GLU B N 1
ATOM 2019 C CA . GLU B 1 37 ? -9.617 -18.219 8.781 1 93.31 37 GLU B CA 1
ATOM 2020 C C . GLU B 1 37 ? -9.391 -17.109 7.766 1 93.31 37 GLU B C 1
ATOM 2022 O O . GLU B 1 37 ? -10.008 -16.047 7.863 1 93.31 37 GLU B O 1
ATOM 2027 N N . ALA B 1 38 ? -8.594 -17.359 6.82 1 94.38 38 ALA B N 1
ATOM 2028 C CA . ALA B 1 38 ? -8.227 -16.328 5.863 1 94.38 38 ALA B CA 1
ATOM 2029 C C . ALA B 1 38 ? -8.82 -16.609 4.488 1 94.38 38 ALA B C 1
ATOM 2031 O O . ALA B 1 38 ? -8.703 -17.719 3.975 1 94.38 38 ALA B O 1
ATOM 2032 N N . GLU B 1 39 ? -9.539 -15.688 3.99 1 95.38 39 GLU B N 1
ATOM 2033 C CA . GLU B 1 39 ? -9.891 -15.68 2.576 1 95.38 39 GLU B CA 1
ATOM 2034 C C . GLU B 1 39 ? -8.812 -15.008 1.736 1 95.38 39 GLU B C 1
ATOM 2036 O O . GLU B 1 39 ? -8.555 -13.812 1.892 1 95.38 39 GLU B O 1
ATOM 2041 N N . ILE B 1 40 ? -8.227 -15.742 0.86 1 96.88 40 ILE B N 1
ATOM 2042 C CA . ILE B 1 40 ? -7.156 -15.219 0.023 1 96.88 40 ILE B CA 1
ATOM 2043 C C . ILE B 1 40 ? -7.715 -14.797 -1.332 1 96.88 40 ILE B C 1
ATOM 2045 O O . ILE B 1 40 ? -8.414 -15.562 -1.993 1 96.88 40 ILE B O 1
ATOM 2049 N N . ARG B 1 41 ? -7.438 -13.602 -1.711 1 95.81 41 ARG B N 1
ATOM 2050 C CA . ARG B 1 41 ? -7.805 -13.078 -3.02 1 95.81 41 ARG B CA 1
ATOM 2051 C C . ARG B 1 41 ? -6.574 -12.633 -3.799 1 95.81 41 ARG B C 1
ATOM 2053 O O . ARG B 1 41 ? -5.789 -11.812 -3.318 1 95.81 41 ARG B O 1
ATOM 2060 N N . TRP B 1 42 ? -6.441 -13.117 -4.922 1 96 42 TRP B N 1
ATOM 2061 C CA . TRP B 1 42 ? -5.297 -12.75 -5.75 1 96 42 TRP B CA 1
ATOM 2062 C C . TRP B 1 42 ? -5.633 -11.562 -6.645 1 96 42 TRP B C 1
ATOM 2064 O O . TRP B 1 42 ? -6.648 -11.57 -7.344 1 96 42 TRP B O 1
ATOM 2074 N N . ARG B 1 43 ? -4.793 -10.547 -6.543 1 93.69 43 ARG B N 1
ATOM 2075 C CA . ARG B 1 43 ? -4.926 -9.328 -7.336 1 93.69 43 ARG B CA 1
ATOM 2076 C C . ARG B 1 43 ? -3.838 -9.242 -8.398 1 93.69 43 ARG B C 1
ATOM 2078 O O . ARG B 1 43 ? -2.676 -9.555 -8.133 1 93.69 43 ARG B O 1
ATOM 2085 N N . PRO B 1 44 ? -4.207 -8.758 -9.578 1 94 44 PRO B N 1
ATOM 2086 C CA . PRO B 1 44 ? -3.246 -8.773 -10.688 1 94 44 PRO B CA 1
ATOM 2087 C C . PRO B 1 44 ? -2.215 -7.656 -10.594 1 94 44 PRO B C 1
ATOM 2089 O O . PRO B 1 44 ? -2.529 -6.559 -10.125 1 94 44 PRO B O 1
ATOM 2092 N N . PHE B 1 45 ? -1.077 -7.969 -11.047 1 91.75 45 PHE B N 1
ATOM 2093 C CA . PHE B 1 45 ? 0.037 -7.055 -11.273 1 91.75 45 PHE B CA 1
ATOM 2094 C C . PHE B 1 45 ? 0.882 -7.512 -12.453 1 91.75 45 PHE B C 1
ATOM 2096 O O . PHE B 1 45 ? 1.082 -8.711 -12.648 1 91.75 45 PHE B O 1
ATOM 2103 N N . GLN B 1 46 ? 1.336 -6.523 -13.203 1 92.69 46 GLN B N 1
ATOM 2104 C CA . GLN B 1 46 ? 2.297 -6.848 -14.25 1 92.69 46 GLN B CA 1
ATOM 2105 C C . GLN B 1 46 ? 3.635 -6.156 -14.008 1 92.69 46 GLN B C 1
ATOM 2107 O O . GLN B 1 46 ? 3.715 -4.926 -14.031 1 92.69 46 GLN B O 1
ATOM 2112 N N . LEU B 1 47 ? 4.617 -6.949 -13.797 1 90.44 47 LEU B N 1
ATOM 2113 C CA . LEU B 1 47 ? 5.961 -6.395 -13.672 1 90.44 47 LEU B CA 1
ATOM 2114 C C . LEU B 1 47 ? 6.336 -5.59 -14.914 1 90.44 47 LEU B C 1
ATOM 2116 O O . LEU B 1 47 ? 7.008 -4.562 -14.812 1 90.44 47 LEU B O 1
ATOM 2120 N N . ASP B 1 48 ? 5.91 -6.059 -16.078 1 91.12 48 ASP B N 1
ATOM 2121 C CA . ASP B 1 48 ? 6.168 -5.359 -17.344 1 91.12 48 ASP B CA 1
ATOM 2122 C C . ASP B 1 48 ? 4.949 -5.406 -18.25 1 91.12 48 ASP B C 1
ATOM 2124 O O . ASP B 1 48 ? 4.824 -6.305 -19.094 1 91.12 48 ASP B O 1
ATOM 2128 N N . PRO B 1 49 ? 4.113 -4.426 -18.109 1 91.62 49 PRO B N 1
ATOM 2129 C CA . PRO B 1 49 ? 2.904 -4.402 -18.938 1 91.62 49 PRO B CA 1
ATOM 2130 C C . PRO B 1 49 ? 3.188 -4.035 -20.391 1 91.62 49 PRO B C 1
ATOM 2132 O O . PRO B 1 49 ? 2.297 -4.117 -21.234 1 91.62 49 PRO B O 1
ATOM 2135 N N . THR B 1 50 ? 4.402 -3.717 -20.688 1 92.5 50 THR B N 1
ATOM 2136 C CA . THR B 1 50 ? 4.73 -3.248 -22.031 1 92.5 50 THR B CA 1
ATOM 2137 C C . THR B 1 50 ? 5.125 -4.418 -22.922 1 92.5 50 THR B C 1
ATOM 2139 O O . THR B 1 50 ? 5.258 -4.254 -24.141 1 92.5 50 THR B O 1
ATOM 2142 N N . LEU B 1 51 ? 5.355 -5.57 -22.375 1 96.25 51 LEU B N 1
ATOM 2143 C CA . LEU B 1 51 ? 5.66 -6.738 -23.188 1 96.25 51 LEU B CA 1
ATOM 2144 C C . LEU B 1 51 ? 4.566 -6.977 -24.234 1 96.25 51 LEU B C 1
ATOM 2146 O O . LEU B 1 51 ? 3.379 -6.867 -23.922 1 96.25 51 LEU B O 1
ATOM 2150 N N . PRO B 1 52 ? 4.961 -7.273 -25.453 1 96.31 52 PRO B N 1
ATOM 2151 C CA . PRO B 1 52 ? 3.939 -7.594 -26.453 1 96.31 52 PRO B CA 1
ATOM 2152 C C . PRO B 1 52 ? 3.166 -8.867 -26.125 1 96.31 52 PRO B C 1
ATOM 2154 O O . PRO B 1 52 ? 3.629 -9.688 -25.328 1 96.31 52 PRO B O 1
ATOM 2157 N N . PRO B 1 53 ? 1.986 -9.086 -26.734 1 94.88 53 PRO B N 1
ATOM 2158 C CA . PRO B 1 53 ? 1.14 -10.242 -26.406 1 94.88 53 PRO B CA 1
ATOM 2159 C C . PRO B 1 53 ? 1.865 -11.57 -26.578 1 94.88 53 PRO B C 1
ATOM 2161 O O . PRO B 1 53 ? 1.627 -12.508 -25.797 1 94.88 53 PRO B O 1
ATOM 2164 N N . HIS B 1 54 ? 2.791 -11.609 -27.516 1 95.44 54 HIS B N 1
ATOM 2165 C CA . HIS B 1 54 ? 3.488 -12.867 -27.766 1 95.44 54 HIS B CA 1
ATOM 2166 C C . HIS B 1 54 ? 4.75 -12.977 -26.922 1 95.44 54 HIS B C 1
ATOM 2168 O O . HIS B 1 54 ? 5.5 -13.953 -27.047 1 95.44 54 HIS B O 1
ATOM 2174 N N . GLY B 1 55 ? 5.035 -12.07 -26.047 1 97.31 55 GLY B N 1
ATOM 2175 C CA . GLY B 1 55 ? 6.199 -12.07 -25.172 1 97.31 55 GLY B CA 1
ATOM 2176 C C . GLY B 1 55 ? 7.5 -11.828 -25.906 1 97.31 55 GLY B C 1
ATOM 2177 O O . GLY B 1 55 ? 7.492 -11.297 -27.031 1 97.31 55 GLY B O 1
ATOM 2178 N N . LYS B 1 56 ? 8.547 -11.992 -25.219 1 97.06 56 LYS B N 1
ATOM 2179 C CA . LYS B 1 56 ? 9.898 -11.867 -25.75 1 97.06 56 LYS B CA 1
ATOM 2180 C C . LYS B 1 56 ? 10.75 -13.078 -25.375 1 97.06 56 LYS B C 1
ATOM 2182 O O . LYS B 1 56 ? 10.406 -13.82 -24.453 1 97.06 56 LYS B O 1
ATOM 2187 N N . ASP B 1 57 ? 11.766 -13.203 -26.188 1 96.94 57 ASP B N 1
ATOM 2188 C CA . ASP B 1 57 ? 12.797 -14.141 -25.766 1 96.94 57 ASP B CA 1
ATOM 2189 C C . ASP B 1 57 ? 13.344 -13.781 -24.391 1 96.94 57 ASP B C 1
ATOM 2191 O O . ASP B 1 57 ? 13.695 -12.625 -24.141 1 96.94 57 ASP B O 1
ATOM 2195 N N . ARG B 1 58 ? 13.391 -14.789 -23.5 1 94.75 58 ARG B N 1
ATOM 2196 C CA . ARG B 1 58 ? 13.695 -14.531 -22.094 1 94.75 58 ARG B CA 1
ATOM 2197 C C . ARG B 1 58 ? 15.086 -13.922 -21.938 1 94.75 58 ARG B C 1
ATOM 2199 O O . ARG B 1 58 ? 15.266 -12.945 -21.219 1 94.75 58 ARG B O 1
ATOM 2206 N N . GLN B 1 59 ? 16.062 -14.523 -22.594 1 90 59 GLN B N 1
ATOM 2207 C CA . GLN B 1 59 ? 17.438 -14.039 -22.469 1 90 59 GLN B CA 1
ATOM 2208 C C . GLN B 1 59 ? 17.562 -12.609 -22.969 1 90 59 GLN B C 1
ATOM 2210 O O . GLN B 1 59 ? 18.234 -11.781 -22.344 1 90 59 GLN B O 1
ATOM 2215 N N . THR B 1 60 ? 16.953 -12.336 -24.094 1 91.56 60 THR B N 1
ATOM 2216 C CA . THR B 1 60 ? 16.938 -10.992 -24.656 1 91.56 60 THR B CA 1
ATOM 2217 C C . THR B 1 60 ? 16.266 -10.016 -23.688 1 91.56 60 THR B C 1
ATOM 2219 O O . THR B 1 60 ? 16.781 -8.922 -23.438 1 91.56 60 THR B O 1
ATOM 2222 N N . TYR B 1 61 ? 15.172 -10.461 -23.156 1 93 61 TYR B N 1
ATOM 2223 C CA . TYR B 1 61 ? 14.406 -9.641 -22.219 1 93 61 TYR B CA 1
ATOM 2224 C C . TYR B 1 61 ? 15.234 -9.289 -20.984 1 93 61 TYR B C 1
ATOM 2226 O O . TYR B 1 61 ? 15.297 -8.117 -20.594 1 93 61 TYR B O 1
ATOM 2234 N N . LEU B 1 62 ? 15.867 -10.273 -20.344 1 88.19 62 LEU B N 1
ATOM 2235 C CA . LEU B 1 62 ? 16.656 -10.07 -19.125 1 88.19 62 LEU B CA 1
ATOM 2236 C C . LEU B 1 62 ? 17.828 -9.133 -19.391 1 88.19 62 LEU B C 1
ATOM 2238 O O . LEU B 1 62 ? 18.125 -8.25 -18.594 1 88.19 62 LEU B O 1
ATOM 2242 N N . ARG B 1 63 ? 18.422 -9.328 -20.547 1 86.5 63 ARG B N 1
ATOM 2243 C CA . ARG B 1 63 ? 19.547 -8.477 -20.906 1 86.5 63 ARG B CA 1
ATOM 2244 C C . ARG B 1 63 ? 19.109 -7.023 -21.062 1 86.5 63 ARG B C 1
ATOM 2246 O O . ARG B 1 63 ? 19.812 -6.109 -20.625 1 86.5 63 ARG B O 1
ATOM 2253 N N . GLU B 1 64 ? 18 -6.793 -21.672 1 87.56 64 GLU B N 1
ATOM 2254 C CA . GLU B 1 64 ? 17.484 -5.449 -21.906 1 87.56 64 GLU B CA 1
ATOM 2255 C C . GLU B 1 64 ? 17.078 -4.777 -20.594 1 87.56 64 GLU B C 1
ATOM 2257 O O . GLU B 1 64 ? 17.281 -3.574 -20.422 1 87.56 64 GLU B O 1
ATOM 2262 N N . LYS B 1 65 ? 16.547 -5.535 -19.703 1 84.94 65 LYS B N 1
ATOM 2263 C CA . LYS B 1 65 ? 15.977 -4.973 -18.484 1 84.94 65 LYS B CA 1
ATOM 2264 C C . LYS B 1 65 ? 17.031 -4.824 -17.391 1 84.94 65 LYS B C 1
ATOM 2266 O O . LYS B 1 65 ? 17.031 -3.854 -16.641 1 84.94 65 LYS B O 1
ATOM 2271 N N . PHE B 1 66 ? 17.891 -5.801 -17.281 1 80.88 66 PHE B N 1
ATOM 2272 C CA . PHE B 1 66 ? 18.781 -5.844 -16.125 1 80.88 66 PHE B CA 1
ATOM 2273 C C . PHE B 1 66 ? 20.234 -5.703 -16.547 1 80.88 66 PHE B C 1
ATOM 2275 O O . PHE B 1 66 ? 21.125 -5.492 -15.719 1 80.88 66 PHE B O 1
ATOM 2282 N N . GLY B 1 67 ? 20.453 -5.656 -17.797 1 78 67 GLY B N 1
ATOM 2283 C CA . GLY B 1 67 ? 21.828 -5.641 -18.297 1 78 67 GLY B CA 1
ATOM 2284 C C . GLY B 1 67 ? 22.531 -6.984 -18.156 1 78 67 GLY B C 1
ATOM 2285 O O . GLY B 1 67 ? 21.875 -8.016 -18.031 1 78 67 GLY B O 1
ATOM 2286 N N . THR B 1 68 ? 23.844 -7.164 -18.578 1 67.62 68 THR B N 1
ATOM 2287 C CA . THR B 1 68 ? 24.625 -8.398 -18.562 1 67.62 68 THR B CA 1
ATOM 2288 C C . THR B 1 68 ? 25.172 -8.672 -17.156 1 67.62 68 THR B C 1
ATOM 2290 O O . THR B 1 68 ? 25.906 -9.641 -16.953 1 67.62 68 THR B O 1
ATOM 2293 N N . GLY B 1 69 ? 24.609 -8.031 -16.297 1 62.81 69 GLY B N 1
ATOM 2294 C CA . GLY B 1 69 ? 25.266 -8.047 -14.992 1 62.81 69 GLY B CA 1
ATOM 2295 C C . GLY B 1 69 ? 24.875 -9.234 -14.141 1 62.81 69 GLY B C 1
ATOM 2296 O O . GLY B 1 69 ? 23.906 -9.945 -14.453 1 62.81 69 GLY B O 1
ATOM 2297 N N . SER B 1 70 ? 25.656 -9.602 -13.102 1 71.44 70 SER B N 1
ATOM 2298 C CA . SER B 1 70 ? 25.734 -10.648 -12.086 1 71.44 70 SER B CA 1
ATOM 2299 C C . SER B 1 70 ? 24.609 -10.531 -11.078 1 71.44 70 SER B C 1
ATOM 2301 O O . SER B 1 70 ? 24.266 -11.508 -10.398 1 71.44 70 SER B O 1
ATOM 2303 N N . LYS B 1 71 ? 23.734 -9.617 -11.234 1 77.88 71 LYS B N 1
ATOM 2304 C CA . LYS B 1 71 ? 22.719 -9.43 -10.195 1 77.88 71 LYS B CA 1
ATOM 2305 C C . LYS B 1 71 ? 21.594 -10.438 -10.344 1 77.88 71 LYS B C 1
ATOM 2307 O O . LYS B 1 71 ? 21.094 -10.969 -9.352 1 77.88 71 LYS B O 1
ATOM 2312 N N . ILE B 1 72 ? 21.219 -10.781 -11.562 1 82.75 72 ILE B N 1
ATOM 2313 C CA . ILE B 1 72 ? 20.156 -11.742 -11.812 1 82.75 72 ILE B CA 1
ATOM 2314 C C . ILE B 1 72 ? 20.609 -13.133 -11.383 1 82.75 72 ILE B C 1
ATOM 2316 O O . ILE B 1 72 ? 19.828 -13.891 -10.797 1 82.75 72 ILE B O 1
ATOM 2320 N N . ASP B 1 73 ? 21.781 -13.406 -11.609 1 86.25 73 ASP B N 1
ATOM 2321 C CA . ASP B 1 73 ? 22.328 -14.703 -11.227 1 86.25 73 ASP B CA 1
ATOM 2322 C C . ASP B 1 73 ? 22.344 -14.867 -9.703 1 86.25 73 ASP B C 1
ATOM 2324 O O . ASP B 1 73 ? 22 -15.93 -9.188 1 86.25 73 ASP B O 1
ATOM 2328 N N . ASP B 1 74 ? 22.734 -13.812 -9.086 1 86.81 74 ASP B N 1
ATOM 2329 C CA . ASP B 1 74 ? 22.734 -13.844 -7.625 1 86.81 74 ASP B CA 1
ATOM 2330 C C . ASP B 1 74 ? 21.328 -14.023 -7.078 1 86.81 74 ASP B C 1
ATOM 2332 O O . ASP B 1 74 ? 21.109 -14.805 -6.148 1 86.81 74 ASP B O 1
ATOM 2336 N N . SER B 1 75 ? 20.438 -13.352 -7.668 1 87.88 75 SER B N 1
ATOM 2337 C CA . SER B 1 75 ? 19.047 -13.461 -7.25 1 87.88 75 SER B CA 1
ATOM 2338 C C . SER B 1 75 ? 18.516 -14.875 -7.488 1 87.88 75 SER B C 1
ATOM 2340 O O . SER B 1 75 ? 17.844 -15.438 -6.625 1 87.88 75 SER B O 1
ATOM 2342 N N . HIS B 1 76 ? 18.875 -15.422 -8.633 1 92.31 76 HIS B N 1
ATOM 2343 C CA . HIS B 1 76 ? 18.422 -16.781 -8.953 1 92.31 76 HIS B CA 1
ATOM 2344 C C . HIS B 1 76 ? 19 -17.797 -7.973 1 92.31 76 HIS B C 1
A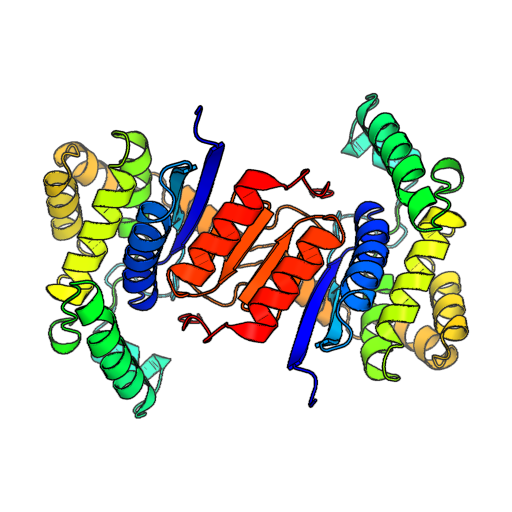TOM 2346 O O . HIS B 1 76 ? 18.312 -18.719 -7.555 1 92.31 76 HIS B O 1
ATOM 2352 N N . ARG B 1 77 ? 20.234 -17.609 -7.633 1 92.5 77 ARG B N 1
ATOM 2353 C CA . ARG B 1 77 ? 20.875 -18.516 -6.672 1 92.5 77 ARG B CA 1
ATOM 2354 C C . ARG B 1 77 ? 20.172 -18.438 -5.312 1 92.5 77 ARG B C 1
ATOM 2356 O O . ARG B 1 77 ? 19.891 -19.469 -4.699 1 92.5 77 ARG B O 1
ATOM 2363 N N . GLN B 1 78 ? 19.953 -17.25 -4.902 1 92.94 78 GLN B N 1
ATOM 2364 C CA . GLN B 1 78 ? 19.266 -17.047 -3.631 1 92.94 78 GLN B CA 1
ATOM 2365 C C . GLN B 1 78 ? 17.875 -17.688 -3.658 1 92.94 78 GLN B C 1
ATOM 2367 O O . GLN B 1 78 ? 17.484 -18.375 -2.717 1 92.94 78 GLN B O 1
ATOM 2372 N N . LEU B 1 79 ? 17.203 -17.484 -4.742 1 95.19 79 LEU B N 1
ATOM 2373 C CA . LEU B 1 79 ? 15.836 -17.984 -4.879 1 95.19 79 LEU B CA 1
ATOM 2374 C C . LEU B 1 79 ? 15.82 -19.516 -4.918 1 95.19 79 LEU B C 1
ATOM 2376 O O . LEU B 1 79 ? 14.922 -20.141 -4.352 1 95.19 79 LEU B O 1
ATOM 2380 N N . ARG B 1 80 ? 16.781 -20.109 -5.562 1 96.88 80 ARG B N 1
ATOM 2381 C CA . ARG B 1 80 ? 16.859 -21.562 -5.574 1 96.88 80 ARG B CA 1
ATOM 2382 C C . ARG B 1 80 ? 17.016 -22.125 -4.16 1 96.88 80 ARG B C 1
ATOM 2384 O O . ARG B 1 80 ? 16.312 -23.047 -3.77 1 96.88 80 ARG B O 1
ATOM 2391 N N . ALA B 1 81 ? 17.891 -21.5 -3.422 1 95.81 81 ALA B N 1
ATOM 2392 C CA . ALA B 1 81 ? 18.141 -21.953 -2.053 1 95.81 81 ALA B CA 1
ATOM 2393 C C . ALA B 1 81 ? 16.906 -21.766 -1.185 1 95.81 81 ALA B C 1
ATOM 2395 O O . ALA B 1 81 ? 16.484 -22.688 -0.487 1 95.81 81 ALA B O 1
ATOM 2396 N N . LEU B 1 82 ? 16.297 -20.625 -1.244 1 95.38 82 LEU B N 1
ATOM 2397 C CA . LEU B 1 82 ? 15.102 -20.344 -0.444 1 95.38 82 LEU B CA 1
ATOM 2398 C C . LEU B 1 82 ? 13.93 -21.203 -0.881 1 95.38 82 LEU B C 1
ATOM 2400 O O . LEU B 1 82 ? 13.164 -21.688 -0.043 1 95.38 82 LEU B O 1
ATOM 2404 N N . GLY B 1 83 ? 13.812 -21.359 -2.232 1 97.31 83 GLY B N 1
ATOM 2405 C CA . GLY B 1 83 ? 12.727 -22.156 -2.766 1 97.31 83 GLY B CA 1
ATOM 2406 C C . GLY B 1 83 ? 12.758 -23.594 -2.291 1 97.31 83 GLY B C 1
ATOM 2407 O O . GLY B 1 83 ? 11.719 -24.188 -1.979 1 97.31 83 GLY B O 1
ATOM 2408 N N . GLU B 1 84 ? 13.914 -24.141 -2.193 1 97.25 84 GLU B N 1
ATOM 2409 C CA . GLU B 1 84 ? 14.078 -25.516 -1.771 1 97.25 84 GLU B CA 1
ATOM 2410 C C . GLU B 1 84 ? 13.484 -25.75 -0.382 1 97.25 84 GLU B C 1
ATOM 2412 O O . GLU B 1 84 ? 12.93 -26.812 -0.104 1 97.25 84 GLU B O 1
ATOM 2417 N N . GLU B 1 85 ? 13.57 -24.797 0.472 1 96.31 85 GLU B N 1
ATOM 2418 C CA . GLU B 1 85 ? 13.031 -24.875 1.827 1 96.31 85 GLU B CA 1
ATOM 2419 C C . GLU B 1 85 ? 11.516 -25.062 1.812 1 96.31 85 GLU B C 1
ATOM 2421 O O . GLU B 1 85 ? 10.938 -25.562 2.779 1 96.31 85 GLU B O 1
ATOM 2426 N N . TYR B 1 86 ? 10.922 -24.719 0.686 1 97.44 86 TYR B N 1
ATOM 2427 C CA . TYR B 1 86 ? 9.461 -24.75 0.625 1 97.44 86 TYR B CA 1
ATOM 2428 C C . TYR B 1 86 ? 8.984 -25.656 -0.499 1 97.44 86 TYR B C 1
ATOM 2430 O O . TYR B 1 86 ? 7.84 -25.547 -0.949 1 97.44 86 TYR B O 1
ATOM 2438 N N . GLY B 1 87 ? 9.875 -26.453 -1.02 1 97.88 87 GLY B N 1
ATOM 2439 C CA . GLY B 1 87 ? 9.508 -27.438 -2.014 1 97.88 87 GLY B CA 1
ATOM 2440 C C . GLY B 1 87 ? 9.422 -26.891 -3.42 1 97.88 87 GLY B C 1
ATOM 2441 O O . GLY B 1 87 ? 8.844 -27.516 -4.309 1 97.88 87 GLY B O 1
ATOM 2442 N N . ILE B 1 88 ? 9.906 -25.688 -3.65 1 98.5 88 ILE B N 1
ATOM 2443 C CA . ILE B 1 88 ? 9.969 -25.109 -4.992 1 98.5 88 ILE B CA 1
ATOM 2444 C C . ILE B 1 88 ? 11.289 -25.516 -5.656 1 98.5 88 ILE B C 1
ATOM 2446 O O . ILE B 1 88 ? 12.359 -25.328 -5.082 1 98.5 88 ILE B O 1
ATOM 2450 N N . VAL B 1 89 ? 11.219 -26.078 -6.793 1 98.38 89 VAL B N 1
ATOM 2451 C CA . VAL B 1 89 ? 12.406 -26.375 -7.582 1 98.38 89 VAL B CA 1
ATOM 2452 C C . VAL B 1 89 ? 12.492 -25.422 -8.773 1 98.38 89 VAL B C 1
ATOM 2454 O O . VAL B 1 89 ? 12.031 -25.734 -9.867 1 98.38 89 VAL B O 1
ATOM 2457 N N . PHE B 1 90 ? 13.109 -24.297 -8.555 1 98.31 90 PHE B N 1
ATOM 2458 C CA . PHE B 1 90 ? 13.258 -23.297 -9.609 1 98.31 90 PHE B CA 1
ATOM 2459 C C . PHE B 1 90 ? 14.156 -23.828 -10.727 1 98.31 90 PHE B C 1
ATOM 2461 O O . PHE B 1 90 ? 15.289 -24.25 -10.477 1 98.31 90 PHE B O 1
ATOM 2468 N N . ASP B 1 91 ? 13.703 -23.828 -11.891 1 98.31 91 ASP B N 1
ATOM 2469 C CA . ASP B 1 91 ? 14.5 -24.125 -13.078 1 98.31 91 ASP B CA 1
ATOM 2470 C C . ASP B 1 91 ? 14.531 -22.938 -14.031 1 98.31 91 ASP B C 1
ATOM 2472 O O . ASP B 1 91 ? 13.961 -23 -15.117 1 98.31 91 ASP B O 1
ATOM 2476 N N . PHE B 1 92 ? 15.266 -21.922 -13.672 1 96.56 92 PHE B N 1
ATOM 2477 C CA . PHE B 1 92 ? 15.336 -20.672 -14.422 1 96.56 92 PHE B CA 1
ATOM 2478 C C . PHE B 1 92 ? 15.914 -20.906 -15.812 1 96.56 92 PHE B C 1
ATOM 2480 O O . PHE B 1 92 ? 15.555 -20.219 -16.766 1 96.56 92 PHE B O 1
ATOM 2487 N N . ASP B 1 93 ? 16.719 -21.922 -15.938 1 95.62 93 ASP B N 1
ATOM 2488 C CA . ASP B 1 93 ? 17.375 -22.219 -17.219 1 95.62 93 ASP B CA 1
ATOM 2489 C C . ASP B 1 93 ? 16.375 -22.781 -18.219 1 95.62 93 ASP B C 1
ATOM 2491 O O . ASP B 1 93 ? 16.578 -22.672 -19.438 1 95.62 93 ASP B O 1
ATOM 2495 N N . ALA B 1 94 ? 15.312 -23.375 -17.734 1 97.75 94 ALA B N 1
ATOM 2496 C CA . ALA B 1 94 ? 14.297 -23.984 -18.594 1 97.75 94 ALA B CA 1
ATOM 2497 C C . ALA B 1 94 ? 13.391 -22.906 -19.203 1 97.75 94 ALA B C 1
ATOM 2499 O O . ALA B 1 94 ? 12.656 -23.172 -20.156 1 97.75 94 ALA B O 1
ATOM 2500 N N . ILE B 1 95 ? 13.375 -21.672 -18.656 1 97.81 95 ILE B N 1
ATOM 2501 C CA . ILE B 1 95 ? 12.484 -20.609 -19.094 1 97.81 95 ILE B CA 1
ATOM 2502 C C . ILE B 1 95 ? 13.023 -19.969 -20.375 1 97.81 95 ILE B C 1
ATOM 2504 O O . ILE B 1 95 ? 14.133 -19.422 -20.375 1 97.81 95 ILE B O 1
ATOM 2508 N N . ILE B 1 96 ? 12.242 -19.969 -21.438 1 96.88 96 ILE B N 1
ATOM 2509 C CA . ILE B 1 96 ? 12.758 -19.484 -22.719 1 96.88 96 ILE B CA 1
ATOM 2510 C C . ILE B 1 96 ? 11.969 -18.25 -23.156 1 96.88 96 ILE B C 1
ATOM 2512 O O . ILE B 1 96 ? 12.391 -17.531 -24.078 1 96.88 96 ILE B O 1
ATOM 2516 N N . ARG B 1 97 ? 10.805 -18.031 -22.516 1 97.69 97 ARG B N 1
ATOM 2517 C CA . ARG B 1 97 ? 9.961 -16.906 -22.906 1 97.69 97 ARG B CA 1
ATOM 2518 C C . ARG B 1 97 ? 9.656 -16 -21.719 1 97.69 97 ARG B C 1
ATOM 2520 O O . ARG B 1 97 ? 9.398 -16.484 -20.609 1 97.69 97 ARG B O 1
ATOM 2527 N N . ALA B 1 98 ? 9.766 -14.719 -21.922 1 97.56 98 ALA B N 1
ATOM 2528 C CA . ALA B 1 98 ? 9.133 -13.734 -21.047 1 97.56 98 ALA B CA 1
ATOM 2529 C C . ALA B 1 98 ? 7.738 -13.367 -21.547 1 97.56 98 ALA B C 1
ATOM 2531 O O . ALA B 1 98 ? 7.594 -12.57 -22.469 1 97.56 98 ALA B O 1
ATOM 2532 N N . PRO B 1 99 ? 6.734 -13.898 -20.938 1 98.31 99 PRO B N 1
ATOM 2533 C CA . PRO B 1 99 ? 5.379 -13.727 -21.469 1 98.31 99 PRO B CA 1
ATOM 2534 C C . PRO B 1 99 ? 4.73 -12.422 -21.016 1 98.31 99 PRO B C 1
ATOM 2536 O O . PRO B 1 99 ? 5.105 -11.867 -19.984 1 98.31 99 PRO B O 1
ATOM 2539 N N . ASN B 1 100 ? 3.865 -11.82 -21.844 1 97.88 100 ASN B N 1
ATOM 2540 C CA . ASN B 1 100 ? 2.855 -10.906 -21.328 1 97.88 100 ASN B CA 1
ATOM 2541 C C . ASN B 1 100 ? 1.834 -11.633 -20.453 1 97.88 100 ASN B C 1
ATOM 2543 O O . ASN B 1 100 ? 1.209 -12.602 -20.906 1 97.88 100 ASN B O 1
ATOM 2547 N N . THR B 1 101 ? 1.693 -11.156 -19.25 1 98 101 THR B N 1
ATOM 2548 C CA . THR B 1 101 ? 0.95 -11.977 -18.297 1 98 101 THR B CA 1
ATOM 2549 C C . THR B 1 101 ? -0.517 -11.555 -18.25 1 98 101 THR B C 1
ATOM 2551 O O . THR B 1 101 ? -1.282 -12.039 -17.422 1 98 101 THR B O 1
ATOM 2554 N N . LEU B 1 102 ? -0.976 -10.672 -19.109 1 98.19 102 LEU B N 1
ATOM 2555 C CA . LEU B 1 102 ? -2.352 -10.188 -19.094 1 98.19 102 LEU B CA 1
ATOM 2556 C C . LEU B 1 102 ? -3.336 -11.352 -19.172 1 98.19 102 LEU B C 1
ATOM 2558 O O . LEU B 1 102 ? -4.262 -11.438 -18.375 1 98.19 102 LEU B O 1
ATOM 2562 N N . ASP B 1 103 ? -3.143 -12.273 -20.109 1 98.69 103 ASP B N 1
ATOM 2563 C CA . ASP B 1 103 ? -4.086 -13.367 -20.297 1 98.69 103 ASP B CA 1
ATOM 2564 C C . ASP B 1 103 ? -4 -14.367 -19.141 1 98.69 103 ASP B C 1
ATOM 2566 O O . ASP B 1 103 ? -5.008 -14.969 -18.75 1 98.69 103 ASP B O 1
ATOM 2570 N N . ALA B 1 104 ? -2.803 -14.547 -18.594 1 98.81 104 ALA B N 1
ATOM 2571 C CA . ALA B 1 104 ? -2.697 -15.344 -17.375 1 98.81 104 ALA B CA 1
ATOM 2572 C C . ALA B 1 104 ? -3.545 -14.75 -16.25 1 98.81 104 ALA B C 1
ATOM 2574 O O . ALA B 1 104 ? -4.254 -15.477 -15.555 1 98.81 104 ALA B O 1
ATOM 2575 N N . HIS B 1 105 ? -3.521 -13.43 -16.109 1 98.5 105 HIS B N 1
ATOM 2576 C CA . HIS B 1 105 ? -4.301 -12.758 -15.078 1 98.5 105 HIS B CA 1
ATOM 2577 C C . HIS B 1 105 ? -5.793 -12.852 -15.367 1 98.5 105 HIS B C 1
ATOM 2579 O O . HIS B 1 105 ? -6.605 -12.938 -14.445 1 98.5 105 HIS B O 1
ATOM 2585 N N . ARG B 1 106 ? -6.156 -12.828 -16.656 1 98.62 106 ARG B N 1
ATOM 2586 C CA . ARG B 1 106 ? -7.555 -13.055 -17 1 98.62 106 ARG B CA 1
ATOM 2587 C C . ARG B 1 106 ? -8.016 -14.43 -16.531 1 98.62 106 ARG B C 1
ATOM 2589 O O . ARG B 1 106 ? -9.086 -14.562 -15.938 1 98.62 106 ARG B O 1
ATOM 2596 N N . VAL B 1 107 ? -7.234 -15.43 -16.734 1 98.81 107 VAL B N 1
ATOM 2597 C CA . VAL B 1 107 ? -7.598 -16.781 -16.328 1 98.81 107 VAL B CA 1
ATOM 2598 C C . VAL B 1 107 ? -7.68 -16.859 -14.797 1 98.81 107 VAL B C 1
ATOM 2600 O O . VAL B 1 107 ? -8.594 -17.484 -14.25 1 98.81 107 VAL B O 1
ATOM 2603 N N . ILE B 1 108 ? -6.766 -16.219 -14.086 1 98.75 108 ILE B N 1
ATOM 2604 C CA . ILE B 1 108 ? -6.797 -16.156 -12.633 1 98.75 108 ILE B CA 1
ATOM 2605 C C . ILE B 1 108 ? -8.086 -15.5 -12.164 1 98.75 108 ILE B C 1
ATOM 2607 O O . ILE B 1 108 ? -8.719 -15.961 -11.203 1 98.75 108 ILE B O 1
ATOM 2611 N N . HIS B 1 109 ? -8.461 -14.438 -12.844 1 98.25 109 HIS B N 1
ATOM 2612 C CA . HIS B 1 109 ? -9.695 -13.734 -12.547 1 98.25 109 HIS B CA 1
ATOM 2613 C C . HIS B 1 109 ? -10.906 -14.648 -12.695 1 98.25 109 HIS B C 1
ATOM 2615 O O . HIS B 1 109 ? -11.781 -14.688 -11.828 1 98.25 109 HIS B O 1
ATOM 2621 N N . TRP B 1 110 ? -10.961 -15.406 -13.758 1 98.5 110 TRP B N 1
ATOM 2622 C CA . TRP B 1 110 ? -12.062 -16.328 -13.992 1 98.5 110 TRP B CA 1
ATOM 2623 C C . TRP B 1 110 ? -12.07 -17.453 -12.969 1 98.5 110 TRP B C 1
ATOM 2625 O O . TRP B 1 110 ? -13.133 -17.938 -12.562 1 98.5 110 TRP B O 1
ATOM 2635 N N . ALA B 1 111 ? -10.914 -17.875 -12.516 1 98.56 111 ALA B N 1
ATOM 2636 C CA . ALA B 1 111 ? -10.789 -18.922 -11.516 1 98.56 111 ALA B CA 1
ATOM 2637 C C . ALA B 1 111 ? -11.43 -18.516 -10.195 1 98.56 111 ALA B C 1
ATOM 2639 O O . ALA B 1 111 ? -11.945 -19.359 -9.461 1 98.56 111 ALA B O 1
ATOM 2640 N N . ALA B 1 112 ? -11.375 -17.219 -9.883 1 97.38 112 ALA B N 1
ATOM 2641 C CA . ALA B 1 112 ? -11.961 -16.703 -8.648 1 97.38 112 ALA B CA 1
ATOM 2642 C C . ALA B 1 112 ? -13.469 -16.938 -8.625 1 97.38 112 ALA B C 1
ATOM 2644 O O . ALA B 1 112 ? -14.078 -17.016 -7.555 1 97.38 112 ALA B O 1
ATOM 2645 N N . GLN B 1 113 ? -14.078 -17.047 -9.789 1 94.31 113 GLN B N 1
ATOM 2646 C CA . GLN B 1 113 ? -15.523 -17.156 -9.906 1 94.31 113 GLN B CA 1
ATOM 2647 C C . GLN B 1 113 ? -15.953 -18.625 -10 1 94.31 113 GLN B C 1
ATOM 2649 O O . GLN B 1 113 ? -17.141 -18.938 -9.945 1 94.31 113 GLN B O 1
ATOM 2654 N N . ALA B 1 114 ? -15.07 -19.562 -10.18 1 91.44 114 ALA B N 1
ATOM 2655 C CA . ALA B 1 114 ? -15.375 -20.969 -10.445 1 91.44 114 ALA B CA 1
ATOM 2656 C C . ALA B 1 114 ? -15.758 -21.703 -9.164 1 91.44 114 ALA B C 1
ATOM 2658 O O . ALA B 1 114 ? -16.844 -22.281 -9.07 1 91.44 114 ALA B O 1
ATOM 2659 N N . ALA B 1 115 ? -14.852 -21.875 -8.18 1 90.44 115 ALA B N 1
ATOM 2660 C CA . ALA B 1 115 ? -15.047 -22.531 -6.891 1 90.44 115 ALA B CA 1
ATOM 2661 C C . ALA B 1 115 ? -14.078 -21.984 -5.844 1 90.44 115 ALA B C 1
ATOM 2663 O O . ALA B 1 115 ? -13.078 -21.344 -6.188 1 90.44 115 ALA B O 1
ATOM 2664 N N . PRO B 1 116 ? -14.469 -22.234 -4.629 1 90 116 PRO B N 1
ATOM 2665 C CA . PRO B 1 116 ? -13.531 -21.797 -3.586 1 90 116 PRO B CA 1
ATOM 2666 C C . PRO B 1 116 ? -12.125 -22.375 -3.779 1 90 116 PRO B C 1
ATOM 2668 O O . PRO B 1 116 ? -11.977 -23.531 -4.191 1 90 116 PRO B O 1
ATOM 2671 N N . ASP B 1 117 ? -11.109 -21.656 -3.684 1 94 117 ASP B N 1
ATOM 2672 C CA . ASP B 1 117 ? -9.695 -22.016 -3.646 1 94 117 ASP B CA 1
ATOM 2673 C C . ASP B 1 117 ? -9.148 -22.234 -5.055 1 94 117 ASP B C 1
ATOM 2675 O O . ASP B 1 117 ? -7.949 -22.469 -5.23 1 94 117 ASP B O 1
ATOM 2679 N N . THR B 1 118 ? -10.062 -22.188 -6.074 1 98.06 118 THR B N 1
ATOM 2680 C CA . THR B 1 118 ? -9.602 -22.438 -7.434 1 98.06 118 THR B CA 1
ATOM 2681 C C . THR B 1 118 ? -8.602 -21.375 -7.867 1 98.06 118 THR B C 1
ATOM 2683 O O . THR B 1 118 ? -7.648 -21.656 -8.586 1 98.06 118 THR B O 1
ATOM 2686 N N . GLN B 1 119 ? -8.883 -20.141 -7.434 1 98.69 119 GLN B N 1
ATOM 2687 C CA . GLN B 1 119 ? -7.98 -19.062 -7.809 1 98.69 119 GLN B CA 1
ATOM 2688 C C . GLN B 1 119 ? -6.562 -19.328 -7.312 1 98.69 119 GLN B C 1
ATOM 2690 O O . GLN B 1 119 ? -5.602 -19.203 -8.078 1 98.69 119 GLN B O 1
ATOM 2695 N N . ASP B 1 120 ? -6.453 -19.719 -6.078 1 98.5 120 ASP B N 1
ATOM 2696 C CA . ASP B 1 120 ? -5.148 -20.016 -5.5 1 98.5 120 ASP B CA 1
ATOM 2697 C C . ASP B 1 120 ? -4.484 -21.188 -6.203 1 98.5 120 ASP B C 1
ATOM 2699 O O . ASP B 1 120 ? -3.287 -21.156 -6.496 1 98.5 120 ASP B O 1
ATOM 2703 N N . ARG B 1 121 ? -5.262 -22.219 -6.5 1 98.44 121 ARG B N 1
ATOM 2704 C CA . ARG B 1 121 ? -4.723 -23.375 -7.211 1 98.44 121 ARG B CA 1
ATOM 2705 C C . ARG B 1 121 ? -4.211 -22.984 -8.594 1 98.44 121 ARG B C 1
ATOM 2707 O O . ARG B 1 121 ? -3.166 -23.469 -9.031 1 98.44 121 ARG B O 1
ATOM 2714 N N . MET B 1 122 ? -4.949 -22.094 -9.258 1 98.88 122 MET B N 1
ATOM 2715 C CA . MET B 1 122 ? -4.547 -21.641 -10.586 1 98.88 122 MET B CA 1
ATOM 2716 C C . MET B 1 122 ? -3.23 -20.875 -10.516 1 98.88 122 MET B C 1
ATOM 2718 O O . MET B 1 122 ? -2.33 -21.094 -11.32 1 98.88 122 MET B O 1
ATOM 2722 N N . VAL B 1 123 ? -3.115 -19.984 -9.523 1 98.88 123 VAL B N 1
ATOM 2723 C CA . VAL B 1 123 ? -1.891 -19.219 -9.336 1 98.88 123 VAL B CA 1
ATOM 2724 C C . VAL B 1 123 ? -0.719 -20.156 -9.086 1 98.88 123 VAL B C 1
ATOM 2726 O O . VAL B 1 123 ? 0.341 -20.031 -9.695 1 98.88 123 VAL B O 1
ATOM 2729 N N . GLY B 1 124 ? -0.954 -21.141 -8.219 1 98.75 124 GLY B N 1
ATOM 2730 C CA . GLY B 1 124 ? 0.079 -22.125 -7.957 1 98.75 124 GLY B CA 1
ATOM 2731 C C . GLY B 1 124 ? 0.504 -22.891 -9.203 1 98.75 124 GLY B C 1
ATOM 2732 O O . GLY B 1 124 ? 1.696 -23.109 -9.422 1 98.75 124 GLY B O 1
ATOM 2733 N N . MET B 1 125 ? -0.47 -23.25 -9.945 1 98.88 125 MET B N 1
ATOM 2734 C CA . MET B 1 125 ? -0.193 -23.984 -11.18 1 98.88 125 MET B CA 1
ATOM 2735 C C . MET B 1 125 ? 0.619 -23.141 -12.148 1 98.88 125 MET B C 1
ATOM 2737 O O . MET B 1 125 ? 1.6 -23.609 -12.727 1 98.88 125 MET B O 1
ATOM 2741 N N . LEU B 1 126 ? 0.231 -21.891 -12.32 1 98.94 126 LEU B N 1
ATOM 2742 C CA . LEU B 1 126 ? 0.935 -21.016 -13.242 1 98.94 126 LEU B CA 1
ATOM 2743 C C . LEU B 1 126 ? 2.365 -20.766 -12.773 1 98.94 126 LEU B C 1
ATOM 2745 O O . LEU B 1 126 ? 3.295 -20.75 -13.586 1 98.94 126 LEU B O 1
ATOM 2749 N N . PHE B 1 127 ? 2.564 -20.594 -11.469 1 98.88 127 PHE B N 1
ATOM 2750 C CA . PHE B 1 127 ? 3.912 -20.453 -10.93 1 98.88 127 PHE B CA 1
ATOM 2751 C C . PHE B 1 127 ? 4.754 -21.672 -11.258 1 98.88 127 PHE B C 1
ATOM 2753 O O . PHE B 1 127 ? 5.887 -21.547 -11.734 1 98.88 127 PHE B O 1
ATOM 2760 N N . SER B 1 128 ? 4.184 -22.828 -11.016 1 98.88 128 SER B N 1
ATOM 2761 C CA . SER B 1 128 ? 4.914 -24.062 -11.266 1 98.88 128 SER B CA 1
ATOM 2762 C C . SER B 1 128 ? 5.246 -24.219 -12.742 1 98.88 128 SER B C 1
ATOM 2764 O O . SER B 1 128 ? 6.383 -24.531 -13.102 1 98.88 128 SER B O 1
ATOM 2766 N N . LEU B 1 129 ? 4.262 -24.031 -13.594 1 98.88 129 LEU B N 1
ATOM 2767 C CA . LEU B 1 129 ? 4.461 -24.172 -15.039 1 98.88 129 LEU B CA 1
ATOM 2768 C C . LEU B 1 129 ? 5.594 -23.266 -15.516 1 98.88 129 LEU B C 1
ATOM 2770 O O . LEU B 1 129 ? 6.418 -23.688 -16.328 1 98.88 129 LEU B O 1
ATOM 2774 N N . TYR B 1 130 ? 5.66 -22.094 -14.984 1 98.81 130 TYR B N 1
ATOM 2775 C CA . TYR B 1 130 ? 6.641 -21.125 -15.484 1 98.81 130 TYR B CA 1
ATOM 2776 C C . TYR B 1 130 ? 8.008 -21.359 -14.844 1 98.81 130 TYR B C 1
ATOM 2778 O O . TYR B 1 130 ? 9.008 -21.531 -15.547 1 98.81 130 TYR B O 1
ATOM 2786 N N . PHE B 1 131 ? 8.109 -21.5 -13.57 1 98.69 131 PHE B N 1
ATOM 2787 C CA . PHE B 1 131 ? 9.391 -21.406 -12.883 1 98.69 131 PHE B CA 1
ATOM 2788 C C . PHE B 1 131 ? 9.992 -22.797 -12.672 1 98.69 131 PHE B C 1
ATOM 2790 O O . PHE B 1 131 ? 11.195 -22.938 -12.477 1 98.69 131 PHE B O 1
ATOM 2797 N N . GLU B 1 132 ? 9.133 -23.781 -12.594 1 98.75 132 GLU B N 1
ATOM 2798 C CA . GLU B 1 132 ? 9.648 -25.125 -12.359 1 98.75 132 GLU B CA 1
ATOM 2799 C C . GLU B 1 132 ? 9.742 -25.922 -13.664 1 98.75 132 GLU B C 1
ATOM 2801 O O . GLU B 1 132 ? 10.586 -26.812 -13.797 1 98.75 132 GLU B O 1
ATOM 2806 N N . GLN B 1 133 ? 8.891 -25.594 -14.672 1 98.62 133 GLN B N 1
ATOM 2807 C CA . GLN B 1 133 ? 8.773 -26.422 -15.859 1 98.62 133 GLN B CA 1
ATOM 2808 C C . GLN B 1 133 ? 9.164 -25.656 -17.109 1 98.62 133 GLN B C 1
ATOM 2810 O O . GLN B 1 133 ? 9.281 -26.25 -18.203 1 98.62 133 GLN B O 1
ATOM 2815 N N . GLY B 1 134 ? 9.297 -24.344 -17.031 1 98.5 134 GLY B N 1
ATOM 2816 C CA . GLY B 1 134 ? 9.758 -23.531 -18.141 1 98.5 134 GLY B CA 1
ATOM 2817 C C . GLY B 1 134 ? 8.711 -23.344 -19.234 1 98.5 134 GLY B C 1
ATOM 2818 O O . GLY B 1 134 ? 9.039 -23 -20.375 1 98.5 134 GLY B O 1
ATOM 2819 N N . GLN B 1 135 ? 7.453 -23.578 -18.891 1 98.62 135 GLN B N 1
ATOM 2820 C CA . GLN B 1 135 ? 6.391 -23.453 -19.875 1 98.62 135 GLN B CA 1
ATOM 2821 C C . GLN B 1 135 ? 6.059 -21.984 -20.141 1 98.62 135 GLN B C 1
ATOM 2823 O O . GLN B 1 135 ? 6.285 -21.125 -19.266 1 98.62 135 GLN B O 1
ATOM 2828 N N . ASP B 1 136 ? 5.559 -21.656 -21.344 1 98.69 136 ASP B N 1
ATOM 2829 C CA . ASP B 1 136 ? 5.148 -20.312 -21.719 1 98.69 136 ASP B CA 1
ATOM 2830 C C . ASP B 1 136 ? 3.713 -20.031 -21.281 1 98.69 136 ASP B C 1
ATOM 2832 O O . ASP B 1 136 ? 2.762 -20.344 -22 1 98.69 136 ASP B O 1
ATOM 2836 N N . ILE B 1 137 ? 3.58 -19.281 -20.203 1 98.69 137 ILE B N 1
ATOM 2837 C CA . ILE B 1 137 ? 2.254 -19.047 -19.641 1 98.69 137 ILE B CA 1
ATOM 2838 C C . ILE B 1 137 ? 1.601 -17.859 -20.344 1 98.69 137 ILE B C 1
ATOM 2840 O O . ILE B 1 137 ? 0.607 -17.312 -19.859 1 98.69 137 ILE B O 1
ATOM 2844 N N . GLY B 1 138 ? 2.109 -17.359 -21.406 1 98.25 138 GLY B N 1
ATOM 2845 C CA . GLY B 1 138 ? 1.434 -16.453 -22.328 1 98.25 138 GLY B CA 1
ATOM 2846 C C . GLY B 1 138 ? 0.712 -17.188 -23.453 1 98.25 138 GLY B C 1
ATOM 2847 O O . GLY B 1 138 ? -0.084 -16.578 -24.172 1 98.25 138 GLY B O 1
ATOM 2848 N N . ASN B 1 139 ? 1.037 -18.422 -23.594 1 98.25 139 ASN B N 1
ATOM 2849 C CA . ASN B 1 139 ? 0.44 -19.266 -24.625 1 98.25 139 ASN B CA 1
ATOM 2850 C C . ASN B 1 139 ? -0.946 -19.75 -24.219 1 98.25 139 ASN B C 1
ATOM 2852 O O . ASN B 1 139 ? -1.109 -20.344 -23.141 1 98.25 139 ASN B O 1
ATOM 2856 N N . HIS B 1 140 ? -1.891 -19.594 -25.062 1 98.56 140 HIS B N 1
ATOM 2857 C CA . HIS B 1 140 ? -3.277 -19.906 -24.75 1 98.56 140 HIS B CA 1
ATOM 2858 C C . HIS B 1 140 ? -3.455 -21.406 -24.484 1 98.56 140 HIS B C 1
ATOM 2860 O O . HIS B 1 140 ? -4.227 -21.797 -23.609 1 98.56 140 HIS B O 1
ATOM 2866 N N . GLU B 1 141 ? -2.789 -22.219 -25.219 1 98.62 141 GLU B N 1
ATOM 2867 C CA . GLU B 1 141 ? -2.916 -23.656 -25.016 1 98.62 141 GLU B CA 1
ATOM 2868 C C . GLU B 1 141 ? -2.418 -24.062 -23.625 1 98.62 141 GLU B C 1
ATOM 2870 O O . GLU B 1 141 ? -3.033 -24.906 -22.969 1 98.62 141 GLU B O 1
ATOM 2875 N N . VAL B 1 142 ? -1.328 -23.5 -23.203 1 98.81 142 VAL B N 1
ATOM 2876 C CA . VAL B 1 142 ? -0.78 -23.766 -21.875 1 98.81 142 VAL B CA 1
ATOM 2877 C C . VAL B 1 142 ? -1.77 -23.297 -20.812 1 98.81 142 VAL B C 1
ATOM 2879 O O . VAL B 1 142 ? -2.014 -24.016 -19.828 1 98.81 142 VAL B O 1
ATOM 2882 N N . LEU B 1 143 ? -2.385 -22.109 -21 1 98.88 143 LEU B N 1
ATOM 2883 C CA . LEU B 1 143 ? -3.34 -21.547 -20.047 1 98.88 143 LEU B CA 1
ATOM 2884 C C . LEU B 1 143 ? -4.59 -22.422 -19.953 1 98.88 143 LEU B C 1
ATOM 2886 O O . LEU B 1 143 ? -5.125 -22.641 -18.875 1 98.88 143 LEU B O 1
ATOM 2890 N N . VAL B 1 144 ? -5.031 -22.922 -21.109 1 98.88 144 VAL B N 1
ATOM 2891 C CA . VAL B 1 144 ? -6.219 -23.766 -21.156 1 98.88 144 VAL B CA 1
ATOM 2892 C C . VAL B 1 144 ? -5.934 -25.078 -20.422 1 98.88 144 VAL B C 1
ATOM 2894 O O . VAL B 1 144 ? -6.758 -25.547 -19.641 1 98.88 144 VAL B O 1
ATOM 2897 N N . ASP B 1 145 ? -4.781 -25.672 -20.672 1 98.88 145 ASP B N 1
ATOM 2898 C CA . ASP B 1 145 ? -4.383 -26.891 -20 1 98.88 145 ASP B CA 1
ATOM 2899 C C . ASP B 1 145 ? -4.273 -26.672 -18.484 1 98.88 145 ASP B C 1
ATOM 2901 O O . ASP B 1 145 ? -4.68 -27.531 -17.703 1 98.88 145 ASP B O 1
ATOM 2905 N N . ALA B 1 146 ? -3.691 -25.562 -18.062 1 98.88 146 ALA B N 1
ATOM 2906 C CA . ALA B 1 146 ? -3.596 -25.219 -16.656 1 98.88 146 ALA B CA 1
ATOM 2907 C C . ALA B 1 146 ? -4.98 -25.109 -16.016 1 98.88 146 ALA B C 1
ATOM 2909 O O . ALA B 1 146 ? -5.207 -25.641 -14.922 1 98.88 146 ALA B O 1
ATOM 2910 N N . ALA B 1 147 ? -5.898 -24.438 -16.703 1 98.81 147 ALA B N 1
ATOM 2911 C CA . ALA B 1 147 ? -7.266 -24.281 -16.219 1 98.81 147 ALA B CA 1
ATOM 2912 C C . ALA B 1 147 ? -7.922 -25.656 -16 1 98.81 147 ALA B C 1
ATOM 2914 O O . ALA B 1 147 ? -8.555 -25.891 -14.969 1 98.81 147 ALA B O 1
ATOM 2915 N N . ALA B 1 148 ? -7.711 -26.562 -16.953 1 98.62 148 ALA B N 1
ATOM 2916 C CA . ALA B 1 148 ? -8.242 -27.906 -16.828 1 98.62 148 ALA B CA 1
ATOM 2917 C C . ALA B 1 148 ? -7.668 -28.625 -15.617 1 98.62 148 ALA B C 1
ATOM 2919 O O . ALA B 1 148 ? -8.391 -29.328 -14.898 1 98.62 148 ALA B O 1
ATOM 2920 N N . SER B 1 149 ? -6.418 -28.422 -15.391 1 98.44 149 SER B N 1
ATOM 2921 C CA . SER B 1 149 ? -5.711 -29.109 -14.32 1 98.44 149 SER B CA 1
ATOM 2922 C C . SER B 1 149 ? -6.238 -28.688 -12.953 1 98.44 149 SER B C 1
ATOM 2924 O O . SER B 1 149 ? -6.059 -29.406 -11.961 1 98.44 149 SER B O 1
ATOM 2926 N N . VAL B 1 150 ? -6.906 -27.516 -12.859 1 98.19 150 VAL B N 1
ATOM 2927 C CA . VAL B 1 150 ? -7.445 -27.078 -11.578 1 98.19 150 VAL B CA 1
ATOM 2928 C C . VAL B 1 150 ? -8.969 -27.141 -11.609 1 98.19 150 VAL B C 1
ATOM 2930 O O . VAL B 1 150 ? -9.648 -26.422 -10.875 1 98.19 150 VAL B O 1
ATOM 2933 N N . SER B 1 151 ? -9.531 -27.859 -12.539 1 97.81 151 SER B N 1
ATOM 2934 C CA . SER B 1 151 ? -10.93 -28.266 -12.602 1 97.81 151 SER B CA 1
ATOM 2935 C C . SER B 1 151 ? -11.812 -27.125 -13.109 1 97.81 151 SER B C 1
ATOM 2937 O O . SER B 1 151 ? -12.992 -27.047 -12.75 1 97.81 151 SER B O 1
ATOM 2939 N N . MET B 1 152 ? -11.258 -26.203 -13.844 1 98.25 152 MET B N 1
ATOM 2940 C CA . MET B 1 152 ? -12.078 -25.25 -14.578 1 98.25 152 MET B CA 1
ATOM 2941 C C . MET B 1 152 ? -12.57 -25.844 -15.891 1 98.25 152 MET B C 1
ATOM 2943 O O . MET B 1 152 ? -12.086 -26.891 -16.312 1 98.25 152 MET B O 1
ATOM 2947 N N . ASP B 1 153 ? -13.562 -25.25 -16.406 1 97.94 153 ASP B N 1
ATOM 2948 C CA . ASP B 1 153 ? -14.062 -25.656 -17.719 1 97.94 153 ASP B CA 1
ATOM 2949 C C . ASP B 1 153 ? -13.125 -25.172 -18.828 1 97.94 153 ASP B C 1
ATOM 2951 O O . ASP B 1 153 ? -13.172 -24.016 -19.234 1 97.94 153 ASP B O 1
ATOM 2955 N N . ALA B 1 154 ? -12.352 -26.078 -19.359 1 98 154 ALA B N 1
ATOM 2956 C CA . ALA B 1 154 ? -11.305 -25.75 -20.328 1 98 154 ALA B CA 1
ATOM 2957 C C . ALA B 1 154 ? -11.906 -25.141 -21.594 1 98 154 ALA B C 1
ATOM 2959 O O . ALA B 1 154 ? -11.32 -24.234 -22.188 1 98 154 ALA B O 1
ATOM 2960 N N . GLU B 1 155 ? -13.023 -25.625 -22.031 1 98.12 155 GLU B N 1
ATOM 2961 C CA . GLU B 1 155 ? -13.664 -25.125 -23.25 1 98.12 155 GLU B CA 1
ATOM 2962 C C . GLU B 1 155 ? -14.109 -23.672 -23.078 1 98.12 155 GLU B C 1
ATOM 2964 O O . GLU B 1 155 ? -13.953 -22.859 -23.984 1 98.12 155 GLU B O 1
ATOM 2969 N N . VAL B 1 156 ? -14.656 -23.406 -21.938 1 98.06 156 VAL B N 1
ATOM 2970 C CA . VAL B 1 156 ? -15.094 -22.047 -21.641 1 98.06 156 VAL B CA 1
ATOM 2971 C C . VAL B 1 156 ? -13.883 -21.109 -21.594 1 98.06 156 VAL B C 1
ATOM 2973 O O . VAL B 1 156 ? -13.906 -20.016 -22.172 1 98.06 156 VAL B O 1
ATOM 2976 N N . VAL B 1 157 ? -12.812 -21.516 -20.953 1 98.56 157 VAL B N 1
ATOM 2977 C CA . VAL B 1 157 ? -11.602 -20.719 -20.828 1 98.56 157 VAL B CA 1
ATOM 2978 C C . VAL B 1 157 ? -11.023 -20.453 -22.219 1 98.56 157 VAL B C 1
ATOM 2980 O O . VAL B 1 157 ? -10.641 -19.312 -22.547 1 98.56 157 VAL B O 1
ATOM 2983 N N . ALA B 1 158 ? -10.977 -21.484 -23.078 1 98.62 158 ALA B N 1
ATOM 2984 C CA . ALA B 1 158 ? -10.461 -21.344 -24.438 1 98.62 158 ALA B CA 1
ATOM 2985 C C . ALA B 1 158 ? -11.25 -20.297 -25.219 1 98.62 158 ALA B C 1
ATOM 2987 O O . ALA B 1 158 ? -10.664 -19.469 -25.906 1 98.62 158 ALA B O 1
ATOM 2988 N N . ARG B 1 159 ? -12.531 -20.359 -25.094 1 98.38 159 ARG B N 1
ATOM 2989 C CA . ARG B 1 159 ? -13.398 -19.422 -25.797 1 98.38 159 ARG B CA 1
ATOM 2990 C C . ARG B 1 159 ? -13.18 -18 -25.281 1 98.38 159 ARG B C 1
ATOM 2992 O O . ARG B 1 159 ? -13.086 -17.047 -26.062 1 98.38 159 ARG B O 1
ATOM 2999 N N . LEU B 1 160 ? -13.125 -17.859 -23.969 1 98.25 160 LEU B N 1
ATOM 3000 C CA . LEU B 1 160 ? -12.945 -16.547 -23.359 1 98.25 160 LEU B CA 1
ATOM 3001 C C . LEU B 1 160 ? -11.602 -15.938 -23.781 1 98.25 160 LEU B C 1
ATOM 3003 O O . LEU B 1 160 ? -11.5 -14.742 -24.031 1 98.25 160 LEU B O 1
ATOM 3007 N N . LEU B 1 161 ? -10.562 -16.797 -23.875 1 98.31 161 LEU B N 1
ATOM 3008 C CA . LEU B 1 161 ? -9.227 -16.328 -24.234 1 98.31 161 LEU B CA 1
ATOM 3009 C C . LEU B 1 161 ? -9.188 -15.805 -25.656 1 98.31 161 LEU B C 1
ATOM 3011 O O . LEU B 1 161 ? -8.336 -14.977 -26 1 98.31 161 LEU B O 1
ATOM 3015 N N . GLN B 1 162 ? -10.078 -16.234 -26.484 1 97.56 162 GLN B N 1
ATOM 3016 C CA . GLN B 1 162 ? -10.148 -15.773 -27.875 1 97.56 162 GLN B CA 1
ATOM 3017 C C . GLN B 1 162 ? -10.906 -14.453 -27.984 1 97.56 162 GLN B C 1
ATOM 3019 O O . GLN B 1 162 ? -10.93 -13.836 -29.047 1 97.56 162 GLN B O 1
ATOM 3024 N N . SER B 1 163 ? -11.453 -14.023 -26.891 1 97.94 163 SER B N 1
ATOM 3025 C CA . SER B 1 163 ? -12.227 -12.789 -26.859 1 97.94 163 SER B CA 1
ATOM 3026 C C . SER B 1 163 ? -11.484 -11.688 -26.109 1 97.94 163 SER B C 1
ATOM 3028 O O . SER B 1 163 ? -10.328 -11.867 -25.719 1 97.94 163 SER B O 1
ATOM 3030 N N . GLU B 1 164 ? -12.102 -10.578 -25.969 1 97.5 164 GLU B N 1
ATOM 3031 C CA . GLU B 1 164 ? -11.547 -9.453 -25.219 1 97.5 164 GLU B CA 1
ATOM 3032 C C . GLU B 1 164 ? -12.141 -9.391 -23.812 1 97.5 164 GLU B C 1
ATOM 3034 O O . GLU B 1 164 ? -11.961 -8.398 -23.109 1 97.5 164 GLU B O 1
ATOM 3039 N N . ALA B 1 165 ? -12.719 -10.453 -23.453 1 95.94 165 ALA B N 1
ATOM 3040 C CA . ALA B 1 165 ? -13.43 -10.484 -22.188 1 95.94 165 ALA B CA 1
ATOM 3041 C C . ALA B 1 165 ? -12.484 -10.188 -21.016 1 95.94 165 ALA B C 1
ATOM 3043 O O . ALA B 1 165 ? -11.438 -10.82 -20.875 1 95.94 165 ALA B O 1
ATOM 3044 N N . ASP B 1 166 ? -12.773 -9.188 -20.203 1 97.31 166 ASP B N 1
ATOM 3045 C CA . ASP B 1 166 ? -12.203 -8.82 -18.922 1 97.31 166 ASP B CA 1
ATOM 3046 C C . ASP B 1 166 ? -10.789 -8.258 -19.078 1 97.31 166 ASP B C 1
ATOM 3048 O O . ASP B 1 166 ? -10.078 -8.047 -18.094 1 97.31 166 ASP B O 1
ATOM 3052 N N . LYS B 1 167 ? -10.328 -8.07 -20.328 1 97.56 167 LYS B N 1
ATOM 3053 C CA . LYS B 1 167 ? -9.016 -7.445 -20.5 1 97.56 167 LYS B CA 1
ATOM 3054 C C . LYS B 1 167 ? -8.969 -6.066 -19.844 1 97.56 167 LYS B C 1
ATOM 3056 O O . LYS B 1 167 ? -8.047 -5.762 -19.094 1 97.56 167 LYS B O 1
ATOM 3061 N N . ASP B 1 168 ? -9.945 -5.258 -20.109 1 96.12 168 ASP B N 1
ATOM 3062 C CA . ASP B 1 168 ? -9.992 -3.908 -19.547 1 96.12 168 ASP B CA 1
ATOM 3063 C C . ASP B 1 168 ? -10.133 -3.951 -18.031 1 96.12 168 ASP B C 1
ATOM 3065 O O . ASP B 1 168 ? -9.539 -3.135 -17.328 1 96.12 168 ASP B O 1
ATOM 3069 N N . THR B 1 169 ? -10.938 -4.891 -17.562 1 95 169 THR B N 1
ATOM 3070 C CA . THR B 1 169 ? -11.102 -5.07 -16.125 1 95 169 THR B CA 1
ATOM 3071 C C . THR B 1 169 ? -9.75 -5.328 -15.461 1 95 169 THR B C 1
ATOM 3073 O O . THR B 1 169 ? -9.414 -4.691 -14.461 1 95 169 THR B O 1
ATOM 3076 N N . ILE B 1 170 ? -8.977 -6.227 -16.062 1 96 170 ILE B N 1
ATOM 3077 C CA . ILE B 1 170 ? -7.676 -6.59 -15.5 1 96 170 ILE B CA 1
ATOM 3078 C C . ILE B 1 170 ? -6.715 -5.406 -15.609 1 96 170 ILE B C 1
ATOM 3080 O O . ILE B 1 170 ? -6.008 -5.082 -14.656 1 96 170 ILE B O 1
ATOM 3084 N N . ARG B 1 171 ? -6.684 -4.703 -16.688 1 93.31 171 ARG B N 1
ATOM 3085 C CA . ARG B 1 171 ? -5.809 -3.549 -16.875 1 93.31 171 ARG B CA 1
ATOM 3086 C C . ARG B 1 171 ? -6.129 -2.449 -15.875 1 93.31 171 ARG B C 1
ATOM 3088 O O . ARG B 1 171 ? -5.219 -1.83 -15.312 1 93.31 171 ARG B O 1
ATOM 3095 N N . ASP B 1 172 ? -7.371 -2.258 -15.664 1 88.19 172 ASP B N 1
ATOM 3096 C CA . ASP B 1 172 ? -7.805 -1.245 -14.703 1 88.19 172 ASP B CA 1
ATOM 3097 C C . ASP B 1 172 ? -7.371 -1.609 -13.289 1 88.19 172 ASP B C 1
ATOM 3099 O O . ASP B 1 172 ? -6.934 -0.745 -12.523 1 88.19 172 ASP B O 1
ATOM 3103 N N . GLU B 1 173 ? -7.508 -2.848 -12.938 1 87.88 173 GLU B N 1
ATOM 3104 C CA . GLU B 1 173 ? -7.09 -3.297 -11.609 1 87.88 173 GLU B CA 1
ATOM 3105 C C . GLU B 1 173 ? -5.582 -3.162 -11.43 1 87.88 173 GLU B C 1
ATOM 3107 O O . GLU B 1 173 ? -5.113 -2.74 -10.367 1 87.88 173 GLU B O 1
ATOM 3112 N N . ILE B 1 174 ? -4.863 -3.508 -12.469 1 87.81 174 ILE B N 1
ATOM 3113 C CA . ILE B 1 174 ? -3.412 -3.383 -12.422 1 87.81 174 ILE B CA 1
ATOM 3114 C C . ILE B 1 174 ? -3.025 -1.914 -12.258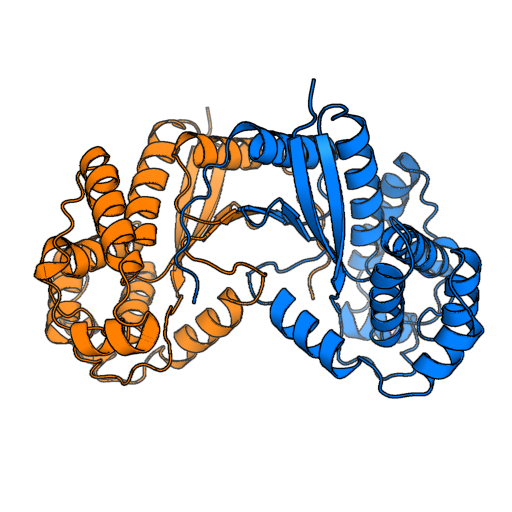 1 87.81 174 ILE B C 1
ATOM 3116 O O . ILE B 1 174 ? -2.156 -1.581 -11.445 1 87.81 174 ILE B O 1
ATOM 3120 N N . ALA B 1 175 ? -3.67 -1.11 -12.961 1 79.19 175 ALA B N 1
ATOM 3121 C CA . ALA B 1 175 ? -3.383 0.321 -12.914 1 79.19 175 ALA B CA 1
ATOM 3122 C C . ALA B 1 175 ? -3.678 0.894 -11.531 1 79.19 175 ALA B C 1
ATOM 3124 O O . ALA B 1 175 ? -3.018 1.837 -11.086 1 79.19 175 ALA B O 1
ATOM 3125 N N . THR B 1 176 ? -4.602 0.238 -10.867 1 68.94 176 THR B N 1
ATOM 3126 C CA . THR B 1 176 ? -5.016 0.754 -9.562 1 68.94 176 THR B CA 1
ATOM 3127 C C . THR B 1 176 ? -4.207 0.106 -8.445 1 68.94 176 THR B C 1
ATOM 3129 O O . THR B 1 176 ? -4.121 0.646 -7.34 1 68.94 176 THR B O 1
ATOM 3132 N N . ALA B 1 177 ? -3.621 -1.186 -8.633 1 62.47 177 ALA B N 1
ATOM 3133 C CA . ALA B 1 177 ? -2.789 -1.865 -7.641 1 62.47 177 ALA B CA 1
ATOM 3134 C C . ALA B 1 177 ? -1.477 -1.12 -7.422 1 62.47 177 ALA B C 1
ATOM 3136 O O . ALA B 1 177 ? -0.914 -1.149 -6.324 1 62.47 177 ALA B O 1
ATOM 3137 N N . ASN B 1 178 ? -0.625 -0.517 -8.398 1 52.22 178 ASN B N 1
ATOM 3138 C CA . ASN B 1 178 ? 0.716 0.057 -8.344 1 52.22 178 ASN B CA 1
ATOM 3139 C C . ASN B 1 178 ? 0.792 1.218 -7.355 1 52.22 178 ASN B C 1
ATOM 3141 O O . ASN B 1 178 ? 1.85 1.48 -6.781 1 52.22 178 ASN B O 1
ATOM 3145 N N . PRO B 1 179 ? -0.062 1.927 -7.301 1 44.56 179 PRO B N 1
ATOM 3146 C CA . PRO B 1 179 ? 0.292 3.277 -6.859 1 44.56 179 PRO B CA 1
ATOM 3147 C C . PRO B 1 179 ? 0.745 3.32 -5.398 1 44.56 179 PRO B C 1
ATOM 3149 O O . PRO B 1 179 ? 1.314 4.32 -4.957 1 44.56 179 PRO B O 1
ATOM 3152 N N . ILE B 1 180 ? 0.465 2.434 -4.43 1 46.12 180 ILE B N 1
ATOM 3153 C CA . ILE B 1 180 ? 0.744 2.807 -3.045 1 46.12 180 ILE B CA 1
ATOM 3154 C C . ILE B 1 180 ? 2.23 2.625 -2.752 1 46.12 180 ILE B C 1
ATOM 3156 O O . ILE B 1 180 ? 2.648 1.574 -2.258 1 46.12 180 ILE B O 1
ATOM 3160 N N . GLY B 1 181 ? 2.926 3.217 -3.402 1 49.09 181 GLY B N 1
ATOM 3161 C CA . GLY B 1 181 ? 4.32 3.148 -2.99 1 49.09 181 GLY B CA 1
ATOM 3162 C C . GLY B 1 181 ? 4.867 1.733 -2.975 1 49.09 181 GLY B C 1
ATOM 3163 O O . GLY B 1 181 ? 5.961 1.491 -2.461 1 49.09 181 GLY B O 1
ATOM 3164 N N . VAL B 1 182 ? 3.918 0.804 -3.047 1 50.19 182 VAL B N 1
ATOM 3165 C CA . VAL B 1 182 ? 4.422 -0.562 -3.139 1 50.19 182 VAL B CA 1
ATOM 3166 C C . VAL B 1 182 ? 5.312 -0.704 -4.371 1 50.19 182 VAL B C 1
ATOM 3168 O O . VAL B 1 182 ? 4.84 -0.577 -5.504 1 50.19 182 VAL B O 1
ATOM 3171 N N . ARG B 1 183 ? 6.422 -0.534 -4.191 1 59.72 183 ARG B N 1
ATOM 3172 C CA . ARG B 1 183 ? 7.391 -0.623 -5.281 1 59.72 183 ARG B CA 1
ATOM 3173 C C . ARG B 1 183 ? 7.738 -2.076 -5.586 1 59.72 183 ARG B C 1
ATOM 3175 O O . ARG B 1 183 ? 8.586 -2.35 -6.434 1 59.72 183 ARG B O 1
ATOM 3182 N N . GLY B 1 184 ? 6.691 -3.051 -5.031 1 74.06 184 GLY B N 1
ATOM 3183 C CA . GLY B 1 184 ? 7.164 -4.395 -5.312 1 74.06 184 GLY B CA 1
ATOM 3184 C C . GLY B 1 184 ? 6.145 -5.469 -4.984 1 74.06 184 GLY B C 1
ATOM 3185 O O . GLY B 1 184 ? 5.148 -5.199 -4.309 1 74.06 184 GLY B O 1
ATOM 3186 N N . VAL B 1 185 ? 6.266 -6.496 -5.695 1 86.94 185 VAL B N 1
ATOM 3187 C CA . VAL B 1 185 ? 5.457 -7.684 -5.449 1 86.94 185 VAL B CA 1
ATOM 3188 C C . VAL B 1 185 ? 6.348 -8.82 -4.949 1 86.94 185 VAL B C 1
ATOM 3190 O O . VAL B 1 185 ? 7.551 -8.844 -5.227 1 86.94 185 VAL B O 1
ATOM 3193 N N . PRO B 1 186 ? 5.781 -9.727 -4.148 1 92.25 186 PRO B N 1
ATOM 3194 C CA . PRO B 1 186 ? 4.391 -9.781 -3.691 1 92.25 186 PRO B CA 1
ATOM 3195 C C . PRO B 1 186 ? 4.078 -8.734 -2.625 1 92.25 186 PRO B C 1
ATOM 3197 O O . PRO B 1 186 ? 4.98 -8.266 -1.932 1 92.25 186 PRO B O 1
ATOM 3200 N N . CYS B 1 187 ? 2.896 -8.344 -2.604 1 89.75 187 CYS B N 1
ATOM 3201 C CA . CYS B 1 187 ? 2.352 -7.508 -1.536 1 89.75 187 CYS B CA 1
ATOM 3202 C C . CYS B 1 187 ? 1.116 -8.156 -0.918 1 89.75 187 CYS B C 1
ATOM 3204 O O . CYS B 1 187 ? 0.2 -8.562 -1.635 1 89.75 187 CYS B O 1
ATOM 3206 N N . PHE B 1 188 ? 1.084 -8.258 0.413 1 92.25 188 PHE B N 1
ATOM 3207 C CA . PHE B 1 188 ? -0.019 -8.859 1.152 1 92.25 188 PHE B CA 1
ATOM 3208 C C . PHE B 1 188 ? -0.823 -7.793 1.889 1 92.25 188 PHE B C 1
ATOM 3210 O O . PHE B 1 188 ? -0.334 -7.191 2.846 1 92.25 188 PHE B O 1
ATOM 3217 N N . ILE B 1 189 ? -1.983 -7.582 1.435 1 88.69 189 ILE B N 1
ATOM 3218 C CA . ILE B 1 189 ? -2.869 -6.621 2.084 1 88.69 189 ILE B CA 1
ATOM 3219 C C . ILE B 1 189 ? -3.857 -7.359 2.984 1 88.69 189 ILE B C 1
ATOM 3221 O O . ILE B 1 189 ? -4.695 -8.125 2.5 1 88.69 189 ILE B O 1
ATOM 3225 N N . ILE B 1 190 ? -3.756 -7.094 4.234 1 90.44 190 ILE B N 1
ATOM 3226 C CA . ILE B 1 190 ? -4.523 -7.836 5.227 1 90.44 190 ILE B CA 1
ATOM 3227 C C . ILE B 1 190 ? -5.668 -6.969 5.75 1 90.44 190 ILE B C 1
ATOM 3229 O O . ILE B 1 190 ? -5.434 -5.953 6.402 1 90.44 190 ILE B O 1
ATOM 3233 N N . ASP B 1 191 ? -6.855 -7.363 5.445 1 87.62 191 ASP B N 1
ATOM 3234 C CA . ASP B 1 191 ? -8.094 -6.73 5.883 1 87.62 191 ASP B CA 1
ATOM 3235 C C . ASP B 1 191 ? -8.102 -5.242 5.551 1 87.62 191 ASP B C 1
ATOM 3237 O O . ASP B 1 191 ? -8.594 -4.426 6.332 1 87.62 191 ASP B O 1
ATOM 3241 N N . GLN B 1 192 ? -7.414 -4.93 4.488 1 79.75 192 GLN B N 1
ATOM 3242 C CA . GLN B 1 192 ? -7.367 -3.555 3.998 1 79.75 192 GLN B CA 1
ATOM 3243 C C . GLN B 1 192 ? -6.781 -2.617 5.051 1 79.75 192 GLN B C 1
ATOM 3245 O O . GLN B 1 192 ? -6.965 -1.401 4.977 1 79.75 192 GLN B O 1
ATOM 3250 N N . LYS B 1 193 ? -6.023 -3.211 5.988 1 79.31 193 LYS B N 1
ATOM 3251 C CA . LYS B 1 193 ? -5.504 -2.428 7.105 1 79.31 193 LYS B CA 1
ATOM 3252 C C . LYS B 1 193 ? -3.979 -2.424 7.109 1 79.31 193 LYS B C 1
ATOM 3254 O O . LYS B 1 193 ? -3.355 -1.407 7.422 1 79.31 193 LYS B O 1
ATOM 3259 N N . TYR B 1 194 ? -3.492 -3.662 6.766 1 83.56 194 TYR B N 1
ATOM 3260 C CA . TYR B 1 194 ? -2.045 -3.848 6.742 1 83.56 194 TYR B CA 1
ATOM 3261 C C . TYR B 1 194 ? -1.572 -4.285 5.359 1 83.56 194 TYR B C 1
ATOM 3263 O O . TYR B 1 194 ? -2.262 -5.043 4.672 1 83.56 194 TYR B O 1
ATOM 3271 N N . ALA B 1 195 ? -0.445 -3.801 5.055 1 86.94 195 ALA B N 1
ATOM 3272 C CA . ALA B 1 195 ? 0.224 -4.332 3.869 1 86.94 195 ALA B CA 1
ATOM 3273 C C . ALA B 1 195 ? 1.652 -4.762 4.191 1 86.94 195 ALA B C 1
ATOM 3275 O O . ALA B 1 195 ? 2.383 -4.047 4.879 1 86.94 195 ALA B O 1
ATOM 3276 N N . VAL B 1 196 ? 1.969 -5.965 3.826 1 87.81 196 VAL B N 1
ATOM 3277 C CA . VAL B 1 196 ? 3.332 -6.477 3.92 1 87.81 196 VAL B CA 1
ATOM 3278 C C . VAL B 1 196 ? 3.938 -6.594 2.523 1 87.81 196 VAL B C 1
ATOM 3280 O O . VAL B 1 196 ? 3.398 -7.293 1.662 1 87.81 196 VAL B O 1
ATOM 3283 N N . MET B 1 197 ? 5.062 -5.918 2.357 1 86.12 197 MET B N 1
ATOM 3284 C CA . MET B 1 197 ? 5.699 -5.883 1.043 1 86.12 197 MET B CA 1
ATOM 3285 C C . MET B 1 197 ? 6.82 -6.91 0.957 1 86.12 197 MET B C 1
ATOM 3287 O O . MET B 1 197 ? 7.625 -7.039 1.884 1 86.12 197 MET B O 1
ATOM 3291 N N . GLY B 1 198 ? 6.824 -7.664 -0.161 1 86.94 198 GLY B N 1
ATOM 3292 C CA . GLY B 1 198 ? 7.887 -8.625 -0.4 1 86.94 198 GLY B CA 1
ATOM 3293 C C . GLY B 1 198 ? 7.574 -10.008 0.146 1 86.94 198 GLY B C 1
ATOM 3294 O O . GLY B 1 198 ? 6.602 -10.188 0.879 1 86.94 198 GLY B O 1
ATOM 3295 N N . ALA B 1 199 ? 8.375 -10.945 -0.262 1 92 199 ALA B N 1
ATOM 3296 C CA . ALA B 1 199 ? 8.25 -12.32 0.203 1 92 199 ALA B CA 1
ATOM 3297 C C . ALA B 1 199 ? 8.82 -12.477 1.609 1 92 199 ALA B C 1
ATOM 3299 O O . ALA B 1 199 ? 9.758 -13.25 1.82 1 92 199 ALA B O 1
ATOM 3300 N N . GLN B 1 200 ? 8.18 -11.844 2.52 1 89.62 200 GLN B N 1
ATOM 3301 C CA . GLN B 1 200 ? 8.617 -11.883 3.91 1 89.62 200 GLN B CA 1
ATOM 3302 C C . GLN B 1 200 ? 8.5 -13.297 4.477 1 89.62 200 GLN B C 1
ATOM 3304 O O . GLN B 1 200 ? 7.742 -14.117 3.959 1 89.62 200 GLN B O 1
ATOM 3309 N N . THR B 1 201 ? 9.273 -13.547 5.57 1 92.31 201 THR B N 1
ATOM 3310 C CA . THR B 1 201 ? 9.258 -14.867 6.195 1 92.31 201 THR B CA 1
ATOM 3311 C C . THR B 1 201 ? 7.891 -15.156 6.805 1 92.31 201 THR B C 1
ATOM 3313 O O . THR B 1 201 ? 7.117 -14.234 7.078 1 92.31 201 THR B O 1
ATOM 3316 N N . PRO B 1 202 ? 7.625 -16.438 6.992 1 95.12 202 PRO B N 1
ATOM 3317 C CA . PRO B 1 202 ? 6.32 -16.812 7.547 1 95.12 202 PRO B CA 1
ATOM 3318 C C . PRO B 1 202 ? 6.043 -16.141 8.891 1 95.12 202 PRO B C 1
ATOM 3320 O O . PRO B 1 202 ? 4.906 -15.75 9.172 1 95.12 202 PRO B O 1
ATOM 3323 N N . ASP B 1 203 ? 7.051 -15.984 9.711 1 91.81 203 ASP B N 1
ATOM 3324 C CA . ASP B 1 203 ? 6.848 -15.375 11.023 1 91.81 203 ASP B CA 1
ATOM 3325 C C . ASP B 1 203 ? 6.395 -13.922 10.898 1 91.81 203 ASP B C 1
ATOM 3327 O O . ASP B 1 203 ? 5.52 -13.477 11.641 1 91.81 203 ASP B O 1
ATOM 3331 N N . VAL B 1 204 ? 6.977 -13.242 10 1 87.12 204 VAL B N 1
ATOM 3332 C CA . VAL B 1 204 ? 6.613 -11.852 9.766 1 87.12 204 VAL B CA 1
ATOM 3333 C C . VAL B 1 204 ? 5.172 -11.766 9.266 1 87.12 204 VAL B C 1
ATOM 3335 O O . VAL B 1 204 ? 4.383 -10.961 9.758 1 87.12 204 VAL B O 1
ATOM 3338 N N . LEU B 1 205 ? 4.852 -12.562 8.305 1 93.31 205 LEU B N 1
ATOM 3339 C CA . LEU B 1 205 ? 3.494 -12.602 7.77 1 93.31 205 LEU B CA 1
ATOM 3340 C C . LEU B 1 205 ? 2.494 -12.984 8.859 1 93.31 205 LEU B C 1
ATOM 3342 O O . LEU B 1 205 ? 1.438 -12.359 8.977 1 93.31 205 LEU B O 1
ATOM 3346 N N . ALA B 1 206 ? 2.818 -13.977 9.648 1 93.38 206 ALA B N 1
ATOM 3347 C CA . ALA B 1 206 ? 1.94 -14.438 10.727 1 93.38 206 ALA B CA 1
ATOM 3348 C C . ALA B 1 206 ? 1.695 -13.328 11.75 1 93.38 206 ALA B C 1
ATOM 3350 O O . ALA B 1 206 ? 0.572 -13.156 12.227 1 93.38 206 ALA B O 1
ATOM 3351 N N . ASP B 1 207 ? 2.738 -12.648 12.078 1 87.12 207 ASP B N 1
ATOM 3352 C CA . ASP B 1 207 ? 2.617 -11.555 13.039 1 87.12 207 ASP B CA 1
ATOM 3353 C C . ASP B 1 207 ? 1.655 -10.484 12.531 1 87.12 207 ASP B C 1
ATOM 3355 O O . ASP B 1 207 ? 0.81 -9.992 13.281 1 87.12 207 ASP B O 1
ATOM 3359 N N . ALA B 1 208 ? 1.822 -10.125 11.281 1 87.75 208 ALA B N 1
ATOM 3360 C CA . ALA B 1 208 ? 0.933 -9.125 10.695 1 87.75 208 ALA B CA 1
ATOM 3361 C C . ALA B 1 208 ? -0.513 -9.617 10.688 1 87.75 208 ALA B C 1
ATOM 3363 O O . ALA B 1 208 ? -1.435 -8.852 10.992 1 87.75 208 ALA B O 1
ATOM 3364 N N . ILE B 1 209 ? -0.672 -10.836 10.352 1 93.06 209 ILE B N 1
ATOM 3365 C CA . ILE B 1 209 ? -2.002 -11.43 10.297 1 93.06 209 ILE B CA 1
ATOM 3366 C C . ILE B 1 209 ? -2.615 -11.445 11.695 1 93.06 209 ILE B C 1
ATOM 3368 O O . ILE B 1 209 ? -3.779 -11.086 11.875 1 93.06 209 ILE B O 1
ATOM 3372 N N . ARG B 1 210 ? -1.862 -11.828 12.68 1 88.75 210 ARG B N 1
ATOM 3373 C CA . ARG B 1 210 ? -2.338 -11.875 14.055 1 88.75 210 ARG B CA 1
ATOM 3374 C C . ARG B 1 210 ? -2.764 -10.492 14.531 1 88.75 210 ARG B C 1
ATOM 3376 O O . ARG B 1 210 ? -3.807 -10.344 15.172 1 88.75 210 ARG B O 1
ATOM 3383 N N . GLN B 1 211 ? -1.921 -9.578 14.289 1 81.81 211 GLN B N 1
ATOM 3384 C CA . GLN B 1 211 ? -2.227 -8.219 14.703 1 81.81 211 GLN B CA 1
ATOM 3385 C C . GLN B 1 211 ? -3.551 -7.742 14.117 1 81.81 211 GLN B C 1
ATOM 3387 O O . GLN B 1 211 ? -4.336 -7.074 14.789 1 81.81 211 GLN B O 1
ATOM 3392 N N . THR B 1 212 ? -3.723 -8.047 12.891 1 82.81 212 THR B N 1
ATOM 3393 C CA . THR B 1 212 ? -4.949 -7.652 12.203 1 82.81 212 THR B CA 1
ATOM 3394 C C . THR B 1 212 ? -6.152 -8.383 12.781 1 82.81 212 THR B C 1
ATOM 3396 O O . THR B 1 212 ? -7.215 -7.785 12.984 1 82.81 212 THR B O 1
ATOM 3399 N N . ALA B 1 213 ? -5.977 -9.617 13.086 1 81.19 213 ALA B N 1
ATOM 3400 C CA . ALA B 1 213 ? -7.062 -10.438 13.617 1 81.19 213 ALA B CA 1
ATOM 3401 C C . ALA B 1 213 ? -7.465 -9.984 15.016 1 81.19 213 ALA B C 1
ATOM 3403 O O . ALA B 1 213 ? -8.625 -10.109 15.406 1 81.19 213 ALA B O 1
ATOM 3404 N N . GLU B 1 214 ? -6.559 -9.617 15.977 1 69.56 214 GLU B N 1
ATOM 3405 C CA . GLU B 1 214 ? -6.812 -9.25 17.375 1 69.56 214 GLU B CA 1
ATOM 3406 C C . GLU B 1 214 ? -7.336 -7.824 17.484 1 69.56 214 GLU B C 1
ATOM 3408 O O . GLU B 1 214 ? -7.945 -7.457 18.484 1 69.56 214 GLU B O 1
ATOM 3413 N N . GLY B 1 215 ? -6.961 -6.98 16.781 1 60.12 215 GLY B N 1
ATOM 3414 C CA . GLY B 1 215 ? -6.992 -5.598 17.234 1 60.12 215 GLY B CA 1
ATOM 3415 C C . GLY B 1 215 ? -7.898 -4.719 16.391 1 60.12 215 GLY B C 1
ATOM 3416 O O . GLY B 1 215 ? -8.289 -3.629 16.812 1 60.12 215 GLY B O 1
ATOM 3417 N N . PHE B 1 216 ? -7.777 -4.676 14.977 1 52.38 216 PHE B N 1
ATOM 3418 C CA . PHE B 1 216 ? -7.664 -3.355 14.375 1 52.38 216 PHE B CA 1
ATOM 3419 C C . PHE B 1 216 ? -9.031 -2.689 14.266 1 52.38 216 PHE B C 1
ATOM 3421 O O . PHE B 1 216 ? -9.938 -3.227 13.633 1 52.38 216 PHE B O 1
ATOM 3428 N N . GLU B 1 217 ? -9.211 -2.062 15.438 1 51.22 217 GLU B N 1
ATOM 3429 C CA . GLU B 1 217 ? -10.25 -1.097 15.094 1 51.22 217 GLU B CA 1
ATOM 3430 C C . GLU B 1 217 ? -9.898 -0.35 13.805 1 51.22 217 GLU B C 1
ATOM 3432 O O . GLU B 1 217 ? -8.734 -0.001 13.586 1 51.22 217 GLU B O 1
ATOM 3437 N N . PRO B 1 218 ? -10.656 -0.575 12.875 1 47.03 218 PRO B N 1
ATOM 3438 C CA . PRO B 1 218 ? -10.422 0.1 11.602 1 47.03 218 PRO B CA 1
ATOM 3439 C C . PRO B 1 218 ? -9.859 1.511 11.773 1 47.03 218 PRO B C 1
ATOM 3441 O O . PRO B 1 218 ? -10.414 2.312 12.523 1 47.03 218 PRO B O 1
ATOM 3444 N N . GLY B 1 219 ? -8.594 1.642 11.891 1 49.94 219 GLY B N 1
ATOM 3445 C CA . GLY B 1 219 ? -8.211 3.031 11.688 1 49.94 219 GLY B CA 1
ATOM 3446 C C . GLY B 1 219 ? -9.086 3.744 10.672 1 49.94 219 GLY B C 1
ATOM 3447 O O . GLY B 1 219 ? -9.469 3.162 9.656 1 49.94 219 GLY B O 1
ATOM 3448 N N . ILE B 1 220 ? -9.938 4.555 11.141 1 52.38 220 ILE B N 1
ATOM 3449 C CA . ILE B 1 220 ? -10.797 5.277 10.219 1 52.38 220 ILE B CA 1
ATOM 3450 C C . ILE B 1 220 ? -9.953 5.973 9.156 1 52.38 220 ILE B C 1
ATOM 3452 O O . ILE B 1 220 ? -8.984 6.664 9.477 1 52.38 220 ILE B O 1
ATOM 3456 N N . ALA B 1 221 ? -9.992 5.387 7.957 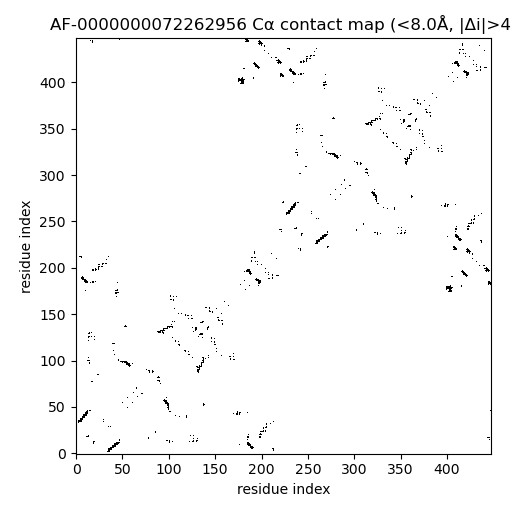1 54.38 221 ALA B N 1
ATOM 3457 C CA . ALA B 1 221 ? -9.383 6.102 6.836 1 54.38 221 ALA B CA 1
ATOM 3458 C C . ALA B 1 221 ? -10.422 6.918 6.074 1 54.38 221 ALA B C 1
ATOM 3460 O O . ALA B 1 221 ? -11.594 6.551 6.027 1 54.38 221 ALA B O 1
ATOM 3461 N N . GLU B 1 222 ? -10.062 8.141 5.895 1 52.97 222 GLU B N 1
ATOM 3462 C CA . GLU B 1 222 ? -10.898 8.922 4.984 1 52.97 222 GLU B CA 1
ATOM 3463 C C . GLU B 1 222 ? -10.586 8.586 3.529 1 52.97 222 GLU B C 1
ATOM 3465 O O . GLU B 1 222 ? -9.422 8.594 3.125 1 52.97 222 GLU B O 1
ATOM 3470 N N . ASP B 1 223 ? -11.516 7.668 3.039 1 54.56 223 ASP B N 1
ATOM 3471 C CA . ASP B 1 223 ? -11.32 7.281 1.646 1 54.56 223 ASP B CA 1
ATOM 3472 C C . ASP B 1 223 ? -11.594 8.453 0.707 1 54.56 223 ASP B C 1
ATOM 3474 O O . ASP B 1 223 ? -12.266 9.414 1.089 1 54.56 223 ASP B O 1
ATOM 3478 N N . ARG B 1 224 ? -10.984 8.445 -0.518 1 48.53 224 ARG B N 1
ATOM 3479 C CA . ARG B 1 224 ? -11.305 9.367 -1.605 1 48.53 224 ARG B CA 1
ATOM 3480 C C . ARG B 1 224 ? -12.805 9.375 -1.885 1 48.53 224 ARG B C 1
ATOM 3482 O O . ARG B 1 224 ? -13.492 8.375 -1.658 1 48.53 224 ARG B O 1
#

Secondary structure (DSSP, 8-state):
---EEEEEEEEE-TT-HHHHHHHHHHHHHHHT-TTEEEEEEEEE--S-TTS-TT-EEHHHHHHHHH-SSTHHHHHHHHHHHHHHTTT----GGG--EE---HHHHHHHHHHHHHSTTHHHHHHHHHHIIIIIT---TTSHHHHHHHHHHTT--HHHHHHHHTS-TTHHHHHHHHHHHTTSS--EE-EEEETTTEEEESS--HHHHHHHHHHHHHH------EE-/---EEEEEEEEE-TT-HHHHHHHHHHHHHHHT-TTEEEEEEEEE--S-TTS-TT-EEHHHHHHHHH-S-THHHHHHHHHHHHHHTTT----GGG--EE---HHHHHHHHHHHHHSTTHHHHHHHHHHIIIIIT---TTSHHHHHHHHHHTT--HHHHHHHHTS-TTHHHHHHHHHHHTTSS--EE-EEEETTTEEEESS--HHHHHHHHHHHHHH------EE-

Sequence (448 aa):
MTGKKITIDVVSDVVCPWCFLGRKRLEAALASLPDVEAEIRWRPFQLDPTLPPHGKDRQTYLREKFGTGSKIDDSHRQLRALGEEYGIVFDFDAIIRAPNTLDAHRVIHWAAQAAPDTQDRMVGMLFSLYFEQGQDIGNHEVLVDAAASVSMDAEVVARLLQSEADKDTIRDEIATANPIGVRGVPCFIIDQKYAVMGAQTPDVLADAIRQTAEGFEPGIAEDRMTGKKITIDVVSDVVCPWCFLGRKRLEAALASLPDVEAEIRWRPFQLDPTLPPHGKDRQTYLREKFGTGSKIDDSHRQLRALGEEYGIVFDFDAIIRAPNTLDAHRVIHWAAQAAPDTQDRMVGMLFSLYFEQGQDIGNHEVLVDAAASVSMDAEVVARLLQSEADKDTIRDEIATANPIGVRGVPCFIIDQKYAVMGAQTPDVLADAIRQTAEGFEPGIAEDR

Nearest PDB structures (foldseek):
  5cnw-assembly1_A  TM=8.730E-01  e=5.473E-17  Deinococcus radiodurans R1 = ATCC 13939 = DSM 20539
  5cp1-assembly1_A-2  TM=8.530E-01  e=3.485E-17  Deinococcus radiodurans R1 = ATCC 13939 = DSM 20539
  5xwh-assembly1_A  TM=8.772E-01  e=1.018E-16  Deinococcus radiodurans R1 = ATCC 13939 = DSM 20539
  3gl5-assembly1_A-2  TM=8.769E-01  e=1.302E-14  Streptomyces coelicolor A3(2)
  6ghb-assembly2_D  TM=7.328E-01  e=1.658E-07  Geobacillus kaustophilus HTA426

Radius of gyration: 23.7 Å; Cα contacts (8 Å, |Δi|>4): 845; chains: 2; bounding box: 53×65×52 Å

Solvent-accessible surface area (backbone atoms only — not comparable to full-atom values): 23148 Å² total; per-residue (Å²): 128,86,48,45,75,42,41,32,40,34,35,32,32,75,86,38,69,37,24,51,49,23,52,54,24,48,52,54,16,50,67,76,35,84,56,50,44,72,48,78,42,82,37,57,42,64,71,56,78,77,49,47,73,86,28,41,53,26,69,62,49,47,37,73,74,67,41,91,55,68,62,61,57,50,50,51,51,52,46,39,60,58,25,50,78,71,74,40,63,65,29,70,84,55,38,56,55,41,55,19,54,65,64,42,45,44,51,39,55,54,26,60,73,69,45,91,66,29,27,58,48,42,51,51,47,48,29,42,38,32,39,49,62,19,46,54,59,40,38,64,69,53,46,28,52,51,36,40,74,56,72,43,63,34,68,58,50,49,55,45,67,75,50,72,70,56,50,66,58,51,52,50,47,29,63,40,44,49,13,28,71,50,61,33,30,15,26,41,29,39,65,81,33,35,34,39,37,17,32,37,54,31,66,56,53,33,50,54,51,48,50,53,63,76,55,62,60,70,21,57,41,56,54,106,128,84,47,44,74,43,41,34,41,33,36,31,32,74,86,38,69,37,24,50,50,21,52,53,24,48,52,53,16,50,67,75,34,82,56,51,43,70,49,78,40,82,37,56,40,63,71,56,78,78,47,47,73,87,29,40,52,26,70,61,46,47,38,72,74,67,42,91,55,68,62,61,58,52,49,50,52,51,48,40,58,57,24,49,79,70,74,39,62,66,29,71,85,55,37,55,55,40,53,17,55,64,65,43,45,43,52,40,55,52,26,59,73,70,45,90,65,30,26,58,49,40,51,53,47,48,29,42,38,31,39,49,64,20,45,54,59,42,39,64,68,52,47,28,53,50,37,39,75,58,73,44,62,36,70,59,48,48,55,45,68,75,48,73,69,58,50,65,59,49,51,52,48,29,65,40,44,49,13,30,71,50,60,31,30,15,26,41,30,39,65,82,33,36,33,40,37,18,32,38,54,30,67,59,52,33,51,55,50,48,50,54,63,75,56,63,61,72,22,56,41,56,55,104

InterPro domains:
  IPR001853 DSBA-like thioredoxin domain [PF01323] (7-209)
  IPR036249 Thioredoxin-like superfamily [SSF52833] (5-214)